Protein AF-A0A8J2BEX7-F1 (afdb_monomer_lite)

Radius of gyration: 26.73 Å; chains: 1; bounding box: 45×83×81 Å

Sequence (398 aa):
MLCVLGLDRLARSLVIAYFLFFFFCLVRHRRSAALGLEVGVARSSPLKGTLPTSSHLARPRKRPEPVHFAEDHSNLDLHFPRTLGKLPKQRYTATARAGNDEVLRLLRSDKVFVAARLSYKGAEAQVAQAMILGNTKSAGTQLLKDATINAGIYPMTQDGVAAYAKELSRSLAELTEDDLIAAFDYSTRPNGEIASLESKLSRAKVYPNRFLEPWYFPENPWSSALAGKTVLVIAAMVESFRCQMREDRRPTIWSHVNSSILPEFSIKYVPSVQSCCGLRPHASWTESLKVMQKAIDAVGHFDVALVAAGAYGFPLAAYCRRKHNRSAIVIGGGLQLLFGVKGNRWEKHPIIRPLFGSQWIYPLLSEVPKQANLVEGACYWGPKALSLEYCPATRGKK

Structure (mmCIF, N/CA/C/O backbone):
data_AF-A0A8J2BEX7-F1
#
_entry.id   AF-A0A8J2BEX7-F1
#
loop_
_atom_site.group_PDB
_atom_site.id
_atom_site.type_symbol
_atom_site.label_atom_id
_atom_site.label_alt_id
_atom_site.label_comp_id
_atom_site.label_asym_id
_atom_site.label_entity_id
_atom_site.label_seq_id
_atom_site.pdbx_PDB_ins_code
_atom_site.Cartn_x
_atom_site.Cartn_y
_atom_site.Cartn_z
_atom_site.occupancy
_atom_site.B_iso_or_equiv
_atom_site.auth_seq_id
_atom_site.auth_comp_id
_atom_site.auth_asym_id
_atom_site.auth_atom_id
_atom_site.pdbx_PDB_model_num
ATOM 1 N N . MET A 1 1 ? -17.697 -49.847 -28.350 1.00 44.69 1 MET A N 1
ATOM 2 C CA . MET A 1 1 ? -17.645 -50.678 -27.125 1.00 44.69 1 MET A CA 1
ATOM 3 C C . MET A 1 1 ? -16.214 -51.188 -27.001 1.00 44.69 1 MET A C 1
ATOM 5 O O . MET A 1 1 ? -15.713 -51.643 -28.014 1.00 44.69 1 MET A O 1
ATOM 9 N N . LEU A 1 2 ? -15.576 -51.038 -25.827 1.00 39.19 2 LEU A N 1
ATOM 10 C CA . LEU A 1 2 ? -14.130 -51.201 -25.520 1.00 39.19 2 LEU A CA 1
ATOM 11 C C . LEU A 1 2 ? -13.212 -50.004 -25.850 1.00 39.19 2 LEU A C 1
ATOM 13 O O . LEU A 1 2 ? -12.416 -50.089 -26.770 1.00 39.19 2 LEU A O 1
ATOM 17 N N . CYS A 1 3 ? -13.285 -48.914 -25.063 1.00 34.31 3 CYS A N 1
ATOM 18 C CA . CYS A 1 3 ? -12.094 -48.099 -24.718 1.00 34.31 3 CYS A CA 1
ATOM 19 C C . CYS A 1 3 ? -12.313 -47.069 -23.573 1.00 34.31 3 CYS A C 1
ATOM 21 O O . CYS A 1 3 ? -11.728 -45.992 -23.606 1.00 34.31 3 CYS A O 1
ATOM 23 N N . VAL A 1 4 ? -13.158 -47.340 -22.561 1.00 38.34 4 VAL A N 1
ATOM 24 C CA . VAL A 1 4 ? -13.424 -46.372 -21.455 1.00 38.34 4 VAL A CA 1
ATOM 25 C C . VAL A 1 4 ? -13.365 -47.012 -20.053 1.00 38.34 4 VAL A C 1
ATOM 27 O O . VAL A 1 4 ? -13.926 -46.498 -19.100 1.00 38.34 4 VAL A O 1
ATOM 30 N N . LEU A 1 5 ? -12.663 -48.138 -19.873 1.00 37.69 5 LEU A N 1
ATOM 31 C CA . LEU A 1 5 ? -12.596 -48.828 -18.564 1.00 37.69 5 LEU A CA 1
ATOM 32 C C . LEU A 1 5 ? -11.176 -48.981 -17.982 1.00 37.69 5 LEU A C 1
ATOM 34 O O . LEU A 1 5 ? -10.965 -49.783 -17.078 1.00 37.69 5 LEU A O 1
ATOM 38 N N . GLY A 1 6 ? -10.199 -48.199 -18.460 1.00 40.00 6 GLY A N 1
ATOM 39 C CA . GLY A 1 6 ? -8.791 -48.300 -18.033 1.00 40.00 6 GLY A CA 1
ATOM 40 C C . GLY A 1 6 ? -8.254 -47.184 -17.124 1.00 40.00 6 GLY A C 1
ATOM 41 O O . GLY A 1 6 ? -7.183 -47.346 -16.550 1.00 40.00 6 GLY A O 1
ATOM 42 N N . LEU A 1 7 ? -8.962 -46.060 -16.965 1.00 40.19 7 LEU A N 1
ATOM 43 C CA . LEU A 1 7 ? -8.407 -44.851 -16.323 1.00 40.19 7 LEU A CA 1
ATOM 44 C C . LEU A 1 7 ? -8.782 -44.665 -14.840 1.00 40.19 7 LEU A C 1
ATOM 46 O O . LEU A 1 7 ? -8.171 -43.848 -14.159 1.00 40.19 7 LEU A O 1
ATOM 50 N N . ASP A 1 8 ? -9.714 -45.455 -14.300 1.00 48.19 8 ASP A N 1
ATOM 51 C CA . ASP A 1 8 ? -10.240 -45.256 -12.935 1.00 48.19 8 ASP A CA 1
ATOM 52 C C . ASP A 1 8 ? -9.483 -46.069 -11.852 1.00 48.19 8 ASP A C 1
ATOM 54 O O . ASP A 1 8 ? -9.557 -45.778 -10.658 1.00 48.19 8 ASP A O 1
ATOM 58 N N . ARG A 1 9 ? -8.673 -47.073 -12.236 1.00 43.91 9 ARG A N 1
ATOM 59 C CA . ARG A 1 9 ? -7.859 -47.852 -11.271 1.00 43.91 9 ARG A CA 1
ATOM 60 C C . ARG A 1 9 ? -6.553 -47.156 -10.872 1.00 43.91 9 ARG A C 1
ATOM 62 O O . ARG A 1 9 ? -6.170 -47.228 -9.709 1.00 43.91 9 ARG A O 1
ATOM 69 N N . LEU A 1 10 ? -5.906 -46.429 -11.787 1.00 45.41 10 LEU A N 1
ATOM 70 C CA . LEU A 1 10 ? -4.647 -45.716 -11.512 1.00 45.41 10 LEU A CA 1
ATOM 71 C C . LEU A 1 10 ? -4.848 -44.487 -10.610 1.00 45.41 10 LEU A C 1
ATOM 73 O O . LEU A 1 10 ? -4.036 -44.242 -9.719 1.00 45.41 10 LEU A O 1
ATOM 77 N N . ALA A 1 11 ? -5.962 -43.764 -10.768 1.00 47.53 11 ALA A N 1
ATOM 78 C CA . ALA A 1 11 ? -6.285 -42.610 -9.926 1.00 47.53 11 ALA A CA 1
ATOM 79 C C . ALA A 1 11 ? -6.590 -43.011 -8.469 1.00 47.53 11 ALA A C 1
ATOM 81 O O . ALA A 1 11 ? -6.170 -42.328 -7.535 1.00 47.53 11 ALA A O 1
ATOM 82 N N . ARG A 1 12 ? -7.247 -44.160 -8.249 1.00 46.16 12 ARG A N 1
ATOM 83 C CA . ARG A 1 12 ? -7.569 -44.656 -6.897 1.00 46.16 12 ARG A CA 1
ATOM 84 C C . ARG A 1 12 ? -6.342 -45.191 -6.152 1.00 46.16 12 ARG A C 1
ATOM 86 O O . ARG A 1 12 ? -6.225 -44.965 -4.950 1.00 46.16 12 ARG A O 1
ATOM 93 N N . SER A 1 13 ? -5.387 -45.815 -6.847 1.00 46.72 13 SER A N 1
ATOM 94 C CA . SER A 1 13 ? -4.131 -46.277 -6.232 1.00 46.72 13 SER A CA 1
ATOM 95 C C . SER A 1 13 ? -3.204 -45.128 -5.806 1.00 46.72 13 SER A C 1
ATOM 97 O O . SER A 1 13 ? -2.542 -45.233 -4.775 1.00 46.72 13 SER A O 1
ATOM 99 N N . LEU A 1 14 ? -3.197 -44.007 -6.538 1.00 46.16 14 LEU A N 1
ATOM 100 C CA . LEU A 1 14 ? -2.395 -42.820 -6.202 1.00 46.16 14 LEU A CA 1
ATOM 101 C C . LEU A 1 14 ? -2.937 -42.050 -4.985 1.00 46.16 14 LEU A C 1
ATOM 103 O O . LEU A 1 14 ? -2.153 -41.567 -4.169 1.00 46.16 14 LEU A O 1
ATOM 107 N N . VAL A 1 15 ? -4.261 -41.991 -4.810 1.00 50.75 15 VAL A N 1
ATOM 108 C CA . VAL A 1 15 ? -4.886 -41.330 -3.648 1.00 50.75 15 VAL A CA 1
ATOM 109 C C . VAL A 1 15 ? -4.676 -42.137 -2.358 1.00 50.75 15 VAL A C 1
ATOM 111 O O . VAL A 1 15 ? -4.404 -41.557 -1.307 1.00 50.75 15 VAL A O 1
ATOM 114 N N . ILE A 1 16 ? -4.705 -43.473 -2.431 1.00 50.53 16 ILE A N 1
ATOM 115 C CA . ILE A 1 16 ? -4.451 -44.347 -1.270 1.00 50.53 16 ILE A CA 1
ATOM 116 C C . ILE A 1 16 ? -2.971 -44.292 -0.842 1.00 50.53 16 ILE A C 1
ATOM 118 O O . ILE A 1 16 ? -2.679 -44.255 0.355 1.00 50.53 16 ILE A O 1
ATOM 122 N N . ALA A 1 17 ? -2.033 -44.199 -1.793 1.00 44.62 17 ALA A N 1
ATOM 123 C CA . ALA A 1 17 ? -0.607 -44.044 -1.491 1.00 44.62 17 ALA A CA 1
ATOM 124 C C . ALA A 1 17 ? -0.288 -42.705 -0.792 1.00 44.62 17 ALA A C 1
ATOM 126 O O . ALA A 1 17 ? 0.539 -42.669 0.122 1.00 44.62 17 ALA A O 1
ATOM 127 N N . TYR A 1 18 ? -0.984 -41.621 -1.156 1.00 43.62 18 TYR A N 1
ATOM 128 C CA . TYR A 1 18 ? -0.804 -40.305 -0.529 1.00 43.62 18 TYR A CA 1
ATOM 129 C C . TYR A 1 18 ? -1.328 -40.263 0.918 1.00 43.62 18 TYR A C 1
ATOM 131 O O . TYR A 1 18 ? -0.694 -39.670 1.793 1.00 43.62 18 TYR A O 1
ATOM 139 N N . PHE A 1 19 ? -2.442 -40.948 1.201 1.00 44.19 19 PHE A N 1
ATOM 140 C CA . PHE A 1 19 ? -3.002 -41.034 2.556 1.00 44.19 19 PHE A CA 1
ATOM 141 C C . PHE A 1 19 ? -2.160 -41.906 3.502 1.00 44.19 19 PHE A C 1
ATOM 143 O O . PHE A 1 19 ? -1.981 -41.545 4.668 1.00 44.19 19 PHE A O 1
ATOM 150 N N . LEU A 1 20 ? -1.582 -43.010 3.014 1.00 42.09 20 LEU A N 1
ATOM 151 C CA . LEU A 1 20 ? -0.720 -43.876 3.829 1.00 42.09 20 LEU A CA 1
ATOM 152 C C . LEU A 1 20 ? 0.623 -43.214 4.181 1.00 42.09 20 LEU A C 1
ATOM 154 O O . LEU A 1 20 ? 1.117 -43.395 5.295 1.00 42.09 20 LEU A O 1
ATOM 158 N N . PHE A 1 21 ? 1.179 -42.386 3.289 1.00 40.12 21 PHE A N 1
ATOM 159 C CA . PHE A 1 21 ? 2.413 -41.639 3.560 1.00 40.12 21 PHE A CA 1
ATOM 160 C C . PHE A 1 21 ? 2.211 -40.555 4.636 1.00 40.12 21 PHE A C 1
ATOM 162 O O . PHE A 1 21 ? 3.043 -40.395 5.531 1.00 40.12 21 PHE A O 1
ATOM 169 N N . PHE A 1 22 ? 1.063 -39.866 4.622 1.00 38.78 22 PHE A N 1
ATOM 170 C CA . PHE A 1 22 ? 0.745 -38.834 5.616 1.00 38.78 22 PHE A CA 1
ATOM 171 C C . PHE A 1 22 ? 0.501 -39.420 7.018 1.00 38.78 22 PHE A C 1
ATOM 173 O O . PHE A 1 22 ? 0.928 -38.844 8.021 1.00 38.78 22 PHE A O 1
ATOM 180 N N . PHE A 1 23 ? -0.114 -40.606 7.100 1.00 39.19 23 PHE A N 1
ATOM 181 C CA . PHE A 1 23 ? -0.350 -41.286 8.376 1.00 39.19 23 PHE A CA 1
ATOM 182 C C . PHE A 1 23 ? 0.954 -41.812 9.005 1.00 39.19 23 PHE A C 1
ATOM 184 O O . PHE A 1 23 ? 1.148 -41.701 10.217 1.00 39.19 23 PHE A O 1
ATOM 191 N N . PHE A 1 24 ? 1.904 -42.296 8.193 1.00 38.12 24 PHE A N 1
ATOM 192 C CA . PHE A 1 24 ? 3.205 -42.767 8.687 1.00 38.12 24 PHE A CA 1
ATOM 193 C C . PHE A 1 24 ? 4.096 -41.626 9.214 1.00 38.12 24 PHE A C 1
ATOM 195 O O . PHE A 1 24 ? 4.795 -41.804 10.216 1.00 38.12 24 PHE A O 1
ATOM 202 N N . CYS A 1 25 ? 4.032 -40.433 8.611 1.00 37.16 25 CYS A N 1
ATOM 203 C CA . CYS A 1 25 ? 4.738 -39.248 9.111 1.00 37.16 25 CYS A CA 1
ATOM 204 C C . CYS A 1 25 ? 4.157 -38.719 10.435 1.00 37.16 25 CYS A C 1
ATOM 206 O O . CYS A 1 25 ? 4.922 -38.311 11.312 1.00 37.16 25 CYS A O 1
ATOM 208 N N . LEU A 1 26 ? 2.833 -38.787 10.635 1.00 35.38 26 LEU A N 1
ATOM 209 C CA . LEU A 1 26 ? 2.197 -38.335 11.881 1.00 35.38 26 LEU A CA 1
ATOM 210 C C . LEU A 1 26 ? 2.452 -39.284 13.068 1.00 35.38 26 LEU A C 1
ATOM 212 O O . LEU A 1 26 ? 2.616 -38.832 14.202 1.00 35.38 26 LEU A O 1
ATOM 216 N N . VAL A 1 27 ? 2.536 -40.596 12.818 1.00 41.38 27 VAL A N 1
ATOM 217 C CA . VAL A 1 27 ? 2.813 -41.605 13.859 1.00 41.38 27 VAL A CA 1
ATOM 218 C C . VAL A 1 27 ? 4.284 -41.580 14.298 1.00 41.38 27 VAL A C 1
ATOM 220 O O . VAL A 1 27 ? 4.582 -41.811 15.472 1.00 41.38 27 VAL A O 1
ATOM 223 N N . ARG A 1 28 ? 5.215 -41.220 13.402 1.00 34.62 28 ARG A N 1
ATOM 224 C CA . ARG A 1 28 ? 6.652 -41.140 13.721 1.00 34.62 28 ARG A CA 1
ATOM 225 C C . ARG A 1 28 ? 7.020 -39.902 14.552 1.00 34.62 28 ARG A C 1
ATOM 227 O O . ARG A 1 28 ? 7.957 -39.970 15.338 1.00 34.62 28 ARG A O 1
ATOM 234 N N . HIS A 1 29 ? 6.242 -38.819 14.471 1.00 36.25 29 HIS A N 1
ATOM 235 C CA . HIS A 1 29 ? 6.490 -37.591 15.243 1.00 36.25 29 HIS A CA 1
ATOM 236 C C . HIS A 1 29 ? 5.938 -37.621 16.682 1.00 36.25 29 HIS A C 1
ATOM 238 O O . HIS A 1 29 ? 6.342 -36.806 17.510 1.00 36.25 29 HIS A O 1
ATOM 244 N N . ARG A 1 30 ? 5.049 -38.573 17.012 1.00 32.31 30 ARG A N 1
ATOM 245 C CA . ARG A 1 30 ? 4.477 -38.742 18.365 1.00 32.31 30 ARG A CA 1
ATOM 246 C C . ARG A 1 30 ? 5.214 -39.748 19.260 1.00 32.31 30 ARG A C 1
ATOM 248 O O . ARG A 1 30 ? 4.845 -39.884 20.421 1.00 32.31 30 ARG A O 1
ATOM 255 N N . ARG A 1 31 ? 6.261 -40.427 18.772 1.00 30.45 31 ARG A N 1
ATOM 256 C CA . ARG A 1 31 ? 7.034 -41.422 19.552 1.00 30.45 31 ARG A CA 1
ATOM 257 C C . ARG A 1 31 ? 8.392 -40.942 20.089 1.00 30.45 31 ARG A C 1
ATOM 259 O O . ARG A 1 31 ? 9.056 -41.715 20.764 1.00 30.45 31 ARG A O 1
ATOM 266 N N . SER A 1 32 ? 8.781 -39.682 19.879 1.00 32.88 32 SER A N 1
ATOM 267 C CA . SER A 1 32 ? 10.067 -39.139 20.375 1.00 32.88 32 SER A CA 1
ATOM 268 C C . SER A 1 32 ? 9.950 -38.166 21.558 1.00 32.88 32 SER A C 1
ATOM 270 O O . SER A 1 32 ? 10.921 -37.496 21.881 1.00 32.88 32 SER A O 1
ATOM 272 N N . ALA A 1 33 ? 8.796 -38.098 22.231 1.00 33.19 33 ALA A N 1
ATOM 273 C CA . ALA A 1 33 ? 8.589 -37.249 23.417 1.00 33.19 33 ALA A CA 1
ATOM 274 C C . ALA A 1 33 ? 8.216 -38.038 24.688 1.00 33.19 33 ALA A C 1
ATOM 276 O O . ALA A 1 33 ? 7.667 -37.480 25.632 1.00 33.19 33 ALA A O 1
ATOM 277 N N . ALA A 1 34 ? 8.502 -39.340 24.718 1.00 34.44 34 ALA A N 1
ATOM 278 C CA . ALA A 1 34 ? 8.320 -40.175 25.898 1.00 34.44 34 ALA A CA 1
ATOM 279 C C . ALA A 1 34 ? 9.456 -41.194 25.962 1.00 34.44 34 ALA A C 1
ATOM 281 O O . ALA A 1 34 ? 9.333 -42.272 25.398 1.00 34.44 34 ALA A O 1
ATOM 282 N N . LEU A 1 35 ? 10.568 -40.813 26.590 1.00 28.92 35 LEU A N 1
ATOM 283 C CA . LEU A 1 35 ? 11.552 -41.703 27.213 1.00 28.92 35 LEU A CA 1
ATOM 284 C C . LEU A 1 35 ? 12.445 -40.819 28.092 1.00 28.92 35 LEU A C 1
ATOM 286 O O . LEU A 1 35 ? 13.250 -40.034 27.597 1.00 28.92 35 LEU A O 1
ATOM 290 N N . GLY A 1 36 ? 12.195 -40.883 29.398 1.00 25.67 36 GLY A N 1
ATOM 291 C CA . GLY A 1 36 ? 12.985 -40.207 30.413 1.00 25.67 36 GLY A CA 1
ATOM 292 C C . GLY A 1 36 ? 14.317 -40.908 30.664 1.00 25.67 36 GLY A C 1
ATOM 293 O O . GLY A 1 36 ? 14.466 -42.106 30.430 1.00 25.67 36 GLY A O 1
ATOM 294 N N . LEU A 1 37 ? 15.259 -40.137 31.193 1.00 24.92 37 LEU A N 1
ATOM 295 C CA . LEU A 1 37 ? 16.400 -40.633 31.948 1.00 24.92 37 LEU A CA 1
ATOM 296 C C . LEU A 1 37 ? 16.628 -39.663 33.113 1.00 24.92 37 LEU A C 1
ATOM 298 O O . LEU A 1 37 ? 17.126 -38.554 32.934 1.00 24.92 37 LEU A O 1
ATOM 302 N N . GLU A 1 38 ? 16.198 -40.088 34.301 1.00 26.89 38 GLU A N 1
ATOM 303 C CA . GLU A 1 38 ? 16.767 -39.654 35.576 1.00 26.89 38 GLU A CA 1
ATOM 304 C C . GLU A 1 38 ? 18.144 -40.305 35.735 1.00 26.89 38 GLU A C 1
ATOM 306 O O . GLU A 1 38 ? 18.254 -41.487 35.435 1.00 26.89 38 GLU A O 1
ATOM 311 N N . VAL A 1 39 ? 19.144 -39.570 36.240 1.00 26.48 39 VAL A N 1
ATOM 312 C CA . VAL A 1 39 ? 20.004 -39.927 37.394 1.00 26.48 39 VAL A CA 1
ATOM 313 C C . VAL A 1 39 ? 20.748 -38.650 37.820 1.00 26.48 39 VAL A C 1
ATOM 315 O O . VAL A 1 39 ? 21.343 -37.984 36.977 1.00 26.48 39 VAL A O 1
ATOM 318 N N . GLY A 1 40 ? 20.785 -38.341 39.125 1.00 24.25 40 GLY A N 1
ATOM 319 C CA . GLY A 1 40 ? 21.878 -37.535 39.691 1.00 24.25 40 GLY A CA 1
ATOM 320 C C . GLY A 1 40 ? 21.517 -36.559 40.809 1.00 24.25 40 GLY A C 1
ATOM 321 O O . GLY A 1 40 ? 21.647 -35.353 40.639 1.00 24.25 40 GLY A O 1
ATOM 322 N N . VAL A 1 41 ? 21.111 -37.072 41.971 1.00 23.69 41 VAL A N 1
ATOM 323 C CA . VAL A 1 41 ? 21.020 -36.310 43.227 1.00 23.69 41 VAL A CA 1
ATOM 324 C C . VAL A 1 41 ? 22.423 -35.943 43.726 1.00 23.69 41 VAL A C 1
ATOM 326 O O . VAL A 1 41 ? 23.248 -36.829 43.928 1.00 23.69 41 VAL A O 1
ATOM 329 N N . ALA A 1 42 ? 22.654 -34.667 44.044 1.00 24.50 42 ALA A N 1
ATOM 330 C CA . ALA A 1 42 ? 23.660 -34.252 45.022 1.00 24.50 42 ALA A CA 1
ATOM 331 C C . ALA A 1 42 ? 23.150 -33.039 45.821 1.00 24.50 42 ALA A C 1
ATOM 333 O O . ALA A 1 42 ? 22.833 -31.988 45.270 1.00 24.50 42 ALA A O 1
ATOM 334 N N . ARG A 1 43 ? 23.029 -33.232 47.138 1.00 24.02 43 ARG A N 1
ATOM 335 C CA . ARG A 1 43 ? 22.653 -32.231 48.146 1.00 24.02 43 ARG A CA 1
ATOM 336 C C . ARG A 1 43 ? 23.847 -31.332 48.485 1.00 24.02 43 ARG A C 1
ATOM 338 O O . ARG A 1 43 ? 24.928 -31.859 48.728 1.00 24.02 43 ARG A O 1
ATOM 345 N N . SER A 1 44 ? 23.607 -30.036 48.689 1.00 27.03 44 SER A N 1
ATOM 346 C CA . SER A 1 44 ? 24.260 -29.235 49.741 1.00 27.03 44 SER A CA 1
ATOM 347 C C . SER A 1 44 ? 23.470 -27.942 50.033 1.00 27.03 44 SER A C 1
ATOM 349 O O . SER A 1 44 ? 22.643 -27.499 49.243 1.00 27.03 44 SER A O 1
ATOM 351 N N . SER A 1 45 ? 23.655 -27.445 51.254 1.00 27.09 45 SER A N 1
ATOM 352 C CA . SER A 1 45 ? 22.738 -26.691 52.129 1.00 27.09 45 SER A CA 1
ATOM 353 C C . SER A 1 45 ? 22.641 -25.161 51.877 1.00 27.09 45 SER A C 1
ATOM 355 O O . SER A 1 45 ? 23.390 -24.629 51.061 1.00 27.09 45 SER A O 1
ATOM 357 N N . PRO A 1 46 ? 21.728 -24.427 52.564 1.00 27.12 46 PRO A N 1
ATOM 358 C CA . PRO A 1 46 ? 21.279 -23.091 52.173 1.00 27.12 46 PRO A CA 1
ATOM 359 C C . PRO A 1 46 ? 22.084 -21.963 52.834 1.00 27.12 46 PRO A C 1
ATOM 361 O O . PRO A 1 46 ? 22.452 -22.051 54.006 1.00 27.12 46 PRO A O 1
ATOM 364 N N . LEU A 1 47 ? 22.256 -20.848 52.120 1.00 26.38 47 LEU A N 1
ATOM 365 C CA . LEU A 1 47 ? 22.734 -19.589 52.694 1.00 26.38 47 LEU A CA 1
ATOM 366 C C . LEU A 1 47 ? 21.615 -18.544 52.704 1.00 26.38 47 LEU A C 1
ATOM 368 O O . LEU A 1 47 ? 21.044 -18.178 51.679 1.00 26.38 47 LEU A O 1
ATOM 372 N N . LYS A 1 48 ? 21.306 -18.108 53.928 1.00 25.62 48 LYS A N 1
ATOM 373 C CA . LYS A 1 48 ? 20.441 -16.988 54.302 1.00 25.62 48 LYS A CA 1
ATOM 374 C C . LYS A 1 48 ? 21.014 -15.671 53.763 1.00 25.62 48 LYS A C 1
ATOM 376 O O . LYS A 1 48 ? 22.218 -15.458 53.844 1.00 25.62 48 LYS A O 1
ATOM 381 N N . GLY A 1 49 ? 20.142 -14.764 53.324 1.00 26.50 49 GLY A N 1
ATOM 382 C CA . GLY A 1 49 ? 20.524 -13.409 52.915 1.00 26.50 49 GLY A CA 1
ATOM 383 C C . GLY A 1 49 ? 19.326 -12.474 52.751 1.00 26.50 49 GLY A C 1
ATOM 384 O O . GLY A 1 49 ? 18.883 -12.225 51.641 1.00 26.50 49 GLY A O 1
ATOM 385 N N . THR A 1 50 ? 18.778 -12.038 53.887 1.00 26.30 50 THR A N 1
ATOM 386 C CA . THR A 1 50 ? 18.175 -10.717 54.178 1.00 26.30 50 THR A CA 1
ATOM 387 C C . THR A 1 50 ? 17.584 -9.860 53.040 1.00 26.30 50 THR A C 1
ATOM 389 O O . THR A 1 50 ? 18.299 -9.288 52.222 1.00 26.30 50 THR A O 1
ATOM 392 N N . LEU A 1 51 ? 16.266 -9.643 53.130 1.00 25.27 51 LEU A N 1
ATOM 393 C CA . LEU A 1 51 ? 15.518 -8.510 52.565 1.00 25.27 51 LEU A CA 1
ATOM 394 C C . LEU A 1 51 ? 15.974 -7.169 53.171 1.00 25.27 51 LEU A C 1
ATOM 396 O O . LEU A 1 51 ? 16.166 -7.108 54.387 1.00 25.27 51 LEU A O 1
ATOM 400 N N . PRO A 1 52 ? 15.958 -6.071 52.397 1.00 27.98 52 PRO A N 1
ATOM 401 C CA . PRO A 1 52 ? 15.710 -4.748 52.940 1.00 27.98 52 PRO A CA 1
ATOM 402 C C . PRO A 1 52 ? 14.324 -4.243 52.526 1.00 27.98 52 PRO A C 1
ATOM 404 O O . PRO A 1 52 ? 13.978 -4.114 51.352 1.00 27.98 52 PRO A O 1
ATOM 407 N N . THR A 1 53 ? 13.542 -3.926 53.548 1.00 26.27 53 THR A N 1
ATOM 408 C CA . THR A 1 53 ? 12.363 -3.066 53.520 1.00 26.27 53 THR A CA 1
ATOM 409 C C . THR A 1 53 ? 12.726 -1.659 53.044 1.00 26.27 53 THR A C 1
ATOM 411 O O . THR A 1 53 ? 13.595 -1.023 53.639 1.00 26.27 53 THR A O 1
ATOM 414 N N . SER A 1 54 ? 12.001 -1.111 52.067 1.00 27.98 54 SER A N 1
ATOM 415 C CA . SER A 1 54 ? 11.767 0.334 52.038 1.00 27.98 54 SER A CA 1
ATOM 416 C C . SER A 1 54 ? 10.358 0.650 51.537 1.00 27.98 54 SER A C 1
ATOM 418 O O . SER A 1 54 ? 9.913 0.273 50.453 1.00 27.98 54 SER A O 1
ATOM 420 N N . SER A 1 55 ? 9.624 1.299 52.428 1.00 26.66 55 SER A N 1
ATOM 421 C CA . SER A 1 55 ? 8.342 1.937 52.215 1.00 26.66 55 SER A CA 1
ATOM 422 C C . SER A 1 55 ? 8.550 3.237 51.441 1.00 26.66 55 SER A C 1
ATOM 424 O O . SER A 1 55 ? 9.068 4.204 51.998 1.00 26.66 55 SER A O 1
ATOM 426 N N . HIS A 1 56 ? 8.084 3.303 50.195 1.00 28.39 56 HIS A N 1
ATOM 427 C CA . HIS A 1 56 ? 7.802 4.582 49.551 1.00 28.39 56 HIS A CA 1
ATOM 428 C C . HIS A 1 56 ? 6.365 4.611 49.038 1.00 28.39 56 HIS A C 1
ATOM 430 O O . HIS A 1 56 ? 5.961 3.869 48.147 1.00 28.39 56 HIS A O 1
ATOM 436 N N . LEU A 1 57 ? 5.606 5.489 49.690 1.00 27.16 57 LEU A N 1
ATOM 437 C CA . LEU A 1 57 ? 4.224 5.859 49.442 1.00 27.16 57 LEU A CA 1
ATOM 438 C C . LEU A 1 57 ? 3.949 6.104 47.953 1.00 27.16 57 LEU A C 1
ATOM 440 O O . LEU A 1 57 ? 4.619 6.898 47.290 1.00 27.16 57 LEU A O 1
ATOM 444 N N . ALA A 1 58 ? 2.903 5.444 47.461 1.00 26.45 58 ALA A N 1
ATOM 445 C CA . ALA A 1 58 ? 2.321 5.674 46.152 1.00 26.45 58 ALA A CA 1
ATOM 446 C C . ALA A 1 58 ? 1.804 7.119 46.043 1.00 26.45 58 ALA A C 1
ATOM 448 O O . ALA A 1 58 ? 0.893 7.522 46.764 1.00 26.45 58 ALA A O 1
ATOM 449 N N . ARG A 1 59 ? 2.359 7.899 45.108 1.00 26.66 59 ARG A N 1
ATOM 450 C CA . ARG A 1 59 ? 1.726 9.138 44.631 1.00 26.66 59 ARG A CA 1
ATOM 451 C C . ARG A 1 59 ? 0.682 8.788 43.561 1.00 26.66 59 ARG A C 1
ATOM 453 O O . ARG A 1 59 ? 0.981 7.968 42.687 1.00 26.66 59 ARG A O 1
ATOM 460 N N . PRO A 1 60 ? -0.514 9.399 43.574 1.00 26.94 60 PRO A N 1
ATOM 461 C CA . PRO A 1 60 ? -1.521 9.155 42.549 1.00 26.94 60 PRO A CA 1
ATOM 462 C C . PRO A 1 60 ? -1.009 9.643 41.187 1.00 26.94 60 PRO A C 1
ATOM 464 O O . PRO A 1 60 ? -0.518 10.766 41.055 1.00 26.94 60 PRO A O 1
ATOM 467 N N . ARG A 1 61 ? -1.108 8.787 40.162 1.00 29.44 61 ARG A N 1
ATOM 468 C CA . ARG A 1 61 ? -0.805 9.157 38.773 1.00 29.44 61 ARG A CA 1
ATOM 469 C C . ARG A 1 61 ? -1.806 10.227 38.332 1.00 29.44 61 ARG A C 1
ATOM 471 O O . ARG A 1 61 ? -3.001 9.950 38.253 1.00 29.44 61 ARG A O 1
ATOM 478 N N . LYS A 1 62 ? -1.317 11.440 38.048 1.00 28.23 62 LYS A N 1
ATOM 479 C CA . LYS A 1 62 ? -2.086 12.482 37.349 1.00 28.23 62 LYS A CA 1
ATOM 480 C C . LYS A 1 62 ? -2.641 11.896 36.042 1.00 28.23 62 LYS A C 1
ATOM 482 O O . LYS A 1 62 ? -1.918 11.182 35.344 1.00 28.23 62 LYS A O 1
ATOM 487 N N . ARG A 1 63 ? -3.911 12.183 35.725 1.00 26.02 63 ARG A N 1
ATOM 488 C CA . ARG A 1 63 ? -4.476 11.908 34.391 1.00 26.02 63 ARG A CA 1
ATOM 489 C C . ARG A 1 63 ? -3.582 12.583 33.343 1.00 26.02 63 ARG A C 1
ATOM 491 O O . ARG A 1 63 ? -3.169 13.715 33.592 1.00 26.02 63 ARG A O 1
ATOM 498 N N . PRO A 1 64 ? -3.264 11.924 32.218 1.00 27.44 64 PRO A N 1
ATOM 499 C CA . PRO A 1 64 ? -2.595 12.605 31.120 1.00 27.44 64 PRO A CA 1
ATOM 500 C C . PRO A 1 64 ? -3.515 13.721 30.615 1.00 27.44 64 PRO A C 1
ATOM 502 O O . PRO A 1 64 ? -4.699 13.486 30.372 1.00 27.44 64 PRO A O 1
ATOM 505 N N . GLU A 1 65 ? -2.982 14.936 30.528 1.00 25.20 65 GLU A N 1
ATOM 506 C CA . GLU A 1 65 ? -3.693 16.055 29.917 1.00 25.20 65 GLU A CA 1
ATOM 507 C C . GLU A 1 65 ? -3.863 15.825 28.407 1.00 25.20 65 GLU A C 1
ATOM 509 O O . GLU A 1 65 ? -3.046 15.116 27.806 1.00 25.20 65 GLU A O 1
ATOM 514 N N . PRO A 1 66 ? -4.913 16.391 27.783 1.00 26.56 66 PRO A N 1
ATOM 515 C CA . PRO A 1 66 ? -5.082 16.345 26.339 1.00 26.56 66 PRO A CA 1
ATOM 516 C C . PRO A 1 66 ? -3.834 16.903 25.655 1.00 26.56 66 PRO A C 1
ATOM 518 O O . PRO A 1 66 ? -3.384 18.008 25.960 1.00 26.56 66 PRO A O 1
ATOM 521 N N . VAL A 1 67 ? -3.268 16.143 24.719 1.00 30.41 67 VAL A N 1
ATOM 522 C CA . VAL A 1 67 ? -2.232 16.660 23.826 1.00 30.41 67 VAL A CA 1
ATOM 523 C C . VAL A 1 67 ? -2.915 17.666 22.906 1.00 30.41 67 VAL A C 1
ATOM 525 O O . VAL A 1 67 ? -3.537 17.293 21.915 1.00 30.41 67 VAL A O 1
ATOM 528 N N . HIS A 1 68 ? -2.841 18.945 23.262 1.00 25.59 68 HIS A N 1
ATOM 529 C CA . HIS A 1 68 ? -3.199 20.023 22.356 1.00 25.59 68 HIS A CA 1
ATOM 530 C C . HIS A 1 68 ? -2.164 20.051 21.230 1.00 25.59 68 HIS A C 1
ATOM 532 O O . HIS A 1 68 ? -1.013 20.444 21.431 1.00 25.59 68 HIS A O 1
ATOM 538 N N . PHE A 1 69 ? -2.565 19.598 20.042 1.00 32.38 69 PHE A N 1
ATOM 539 C CA . PHE A 1 69 ? -1.837 19.899 18.820 1.00 32.38 69 PHE A CA 1
ATOM 540 C C . PHE A 1 69 ? -1.924 21.411 18.626 1.00 32.38 69 PHE A C 1
ATOM 542 O O . PHE A 1 69 ? -2.992 21.935 18.321 1.00 32.38 69 PHE A O 1
ATOM 549 N N . ALA A 1 70 ? -0.821 22.122 18.863 1.00 25.41 70 ALA A N 1
ATOM 550 C CA . ALA A 1 70 ? -0.712 23.496 18.409 1.00 25.41 70 ALA A CA 1
ATOM 551 C C . ALA A 1 70 ? -0.983 23.492 16.899 1.00 25.41 70 ALA A C 1
ATOM 553 O O . ALA A 1 70 ? -0.302 22.786 16.149 1.00 25.41 70 ALA A O 1
ATOM 554 N N . GLU A 1 71 ? -2.015 24.222 16.481 1.00 30.41 71 GLU A N 1
ATOM 555 C CA . GLU A 1 71 ? -2.340 24.492 15.084 1.00 30.41 71 GLU A CA 1
ATOM 556 C C . GLU A 1 71 ? -1.213 25.320 14.465 1.00 30.41 71 GLU A C 1
ATOM 558 O O . GLU A 1 71 ? -1.321 26.526 14.271 1.00 30.41 71 GLU A O 1
ATOM 563 N N . ASP A 1 72 ? -0.095 24.672 14.157 1.00 29.89 72 ASP A N 1
ATOM 564 C CA . ASP A 1 72 ? 0.896 25.226 13.257 1.00 29.89 72 ASP A CA 1
ATOM 565 C C . ASP A 1 72 ? 0.750 24.551 11.895 1.00 29.89 72 ASP A C 1
ATOM 567 O O . ASP A 1 72 ? 1.490 23.649 11.496 1.00 29.89 72 ASP A O 1
ATOM 571 N N . HIS A 1 73 ? -0.272 24.997 11.168 1.00 35.62 73 HIS A N 1
ATOM 572 C CA . HIS A 1 73 ? -0.496 24.634 9.773 1.00 35.62 73 HIS A CA 1
ATOM 573 C C . HIS A 1 73 ? 0.586 25.185 8.822 1.00 35.62 73 HIS A C 1
ATOM 575 O O . HIS A 1 73 ? 0.497 24.934 7.619 1.00 35.62 73 HIS A O 1
ATOM 581 N N . SER A 1 74 ? 1.605 25.899 9.322 1.00 29.48 74 SER A N 1
ATOM 582 C CA . SER A 1 74 ? 2.633 26.545 8.495 1.00 29.48 74 SER A CA 1
ATOM 583 C C . SER A 1 74 ? 3.930 25.739 8.330 1.00 29.48 74 SER A C 1
ATOM 585 O O . SER A 1 74 ? 4.702 26.017 7.418 1.00 29.48 74 SER A O 1
ATOM 587 N N . ASN A 1 75 ? 4.134 24.658 9.093 1.00 27.56 75 ASN A N 1
ATOM 588 C CA . ASN A 1 75 ? 5.333 23.806 8.993 1.00 27.56 75 ASN A CA 1
ATOM 589 C C . ASN A 1 75 ? 5.206 22.599 8.027 1.00 27.56 75 ASN A C 1
ATOM 591 O O . ASN A 1 75 ? 6.007 21.662 8.061 1.00 27.56 75 ASN A O 1
ATOM 595 N N . LEU A 1 76 ? 4.221 22.626 7.120 1.00 36.72 76 LEU A N 1
ATOM 596 C CA . LEU A 1 76 ? 4.180 21.764 5.924 1.00 36.72 76 LEU A CA 1
ATOM 597 C C . LEU A 1 76 ? 5.071 22.283 4.777 1.00 36.72 76 LEU A C 1
ATOM 599 O O . LEU A 1 76 ? 5.244 21.570 3.788 1.00 36.72 76 LEU A O 1
ATOM 603 N N . ASP A 1 77 ? 5.675 23.465 4.936 1.00 32.56 77 ASP A N 1
ATOM 604 C CA . ASP A 1 77 ? 6.662 24.038 4.023 1.00 32.56 77 ASP A CA 1
ATOM 605 C C . ASP A 1 77 ? 8.065 23.988 4.652 1.00 32.56 77 ASP A C 1
ATOM 607 O O . ASP A 1 77 ? 8.411 24.753 5.549 1.00 32.56 77 ASP A O 1
ATOM 611 N N . LEU A 1 78 ? 8.908 23.077 4.160 1.00 30.25 78 LEU A N 1
ATOM 612 C CA . LEU A 1 78 ? 10.342 23.081 4.453 1.00 30.25 78 LEU A CA 1
ATOM 613 C C . LEU A 1 78 ? 10.964 24.376 3.902 1.00 30.25 78 LEU A C 1
ATOM 615 O O . LEU A 1 78 ? 10.842 24.674 2.714 1.00 30.25 78 LEU A O 1
ATOM 619 N N . HIS A 1 79 ? 11.654 25.142 4.749 1.00 24.94 79 HIS A N 1
ATOM 620 C CA . HIS A 1 79 ? 12.425 26.314 4.328 1.00 24.94 79 HIS A CA 1
ATOM 621 C C . HIS A 1 79 ? 13.516 25.916 3.317 1.00 24.94 79 HIS A C 1
ATOM 623 O O . HIS A 1 79 ? 14.479 25.233 3.661 1.00 24.94 79 HIS A O 1
ATOM 629 N N . PHE A 1 80 ? 13.380 26.380 2.072 1.00 34.19 80 PHE A N 1
ATOM 630 C CA . PHE A 1 80 ? 14.419 26.301 1.046 1.00 34.19 80 PHE A CA 1
ATOM 631 C C . PHE A 1 80 ? 15.235 27.604 1.017 1.00 34.19 80 PHE A C 1
ATOM 633 O O . PHE A 1 80 ? 14.646 28.688 1.087 1.00 34.19 80 PHE A O 1
ATOM 640 N N . PRO A 1 81 ? 16.573 27.543 0.879 1.00 26.92 81 PRO A N 1
ATOM 641 C CA . PRO A 1 81 ? 17.389 28.739 0.719 1.00 26.92 81 PRO A CA 1
ATOM 642 C C . PRO A 1 81 ? 16.974 29.506 -0.545 1.00 26.92 81 PRO A C 1
ATOM 644 O O . PRO A 1 81 ? 16.915 28.965 -1.651 1.00 26.92 81 PRO A O 1
ATOM 647 N N . ARG A 1 82 ? 16.658 30.792 -0.363 1.00 35.66 82 ARG A N 1
ATOM 648 C CA . ARG A 1 82 ? 16.341 31.732 -1.440 1.00 35.66 82 ARG A CA 1
ATOM 649 C C . ARG A 1 82 ? 17.616 32.069 -2.204 1.00 35.66 82 ARG A C 1
ATOM 651 O O . ARG A 1 82 ? 18.356 32.920 -1.733 1.00 35.66 82 ARG A O 1
ATOM 658 N N . THR A 1 83 ? 17.794 31.458 -3.372 1.00 37.34 83 THR A N 1
ATOM 659 C CA . THR A 1 83 ? 18.293 32.085 -4.615 1.00 37.34 83 THR A CA 1
ATOM 660 C C . THR A 1 83 ? 18.541 31.007 -5.665 1.00 37.34 83 THR A C 1
ATOM 662 O O . THR A 1 83 ? 19.558 30.333 -5.634 1.00 37.34 83 THR A O 1
ATOM 665 N N . LEU A 1 84 ? 17.623 30.856 -6.621 1.00 31.33 84 LEU A N 1
ATOM 666 C CA . LEU A 1 84 ? 17.904 30.390 -7.985 1.00 31.33 84 LEU A CA 1
ATOM 667 C C . LEU A 1 84 ? 16.659 30.640 -8.848 1.00 31.33 84 LEU A C 1
ATOM 669 O O . LEU A 1 84 ? 15.532 30.610 -8.356 1.00 31.33 84 LEU A O 1
ATOM 673 N N . GLY A 1 85 ? 16.899 31.018 -10.103 1.00 32.94 85 GLY A N 1
ATOM 674 C CA . GLY A 1 85 ? 15.961 31.697 -10.998 1.00 32.94 85 GLY A CA 1
ATOM 675 C C . GLY A 1 85 ? 14.599 31.025 -11.203 1.00 32.94 85 GLY A C 1
ATOM 676 O O . GLY A 1 85 ? 14.406 29.834 -10.986 1.00 32.94 85 GLY A O 1
ATOM 677 N N . LYS A 1 86 ? 13.637 31.848 -11.640 1.00 36.97 86 LYS A N 1
ATOM 678 C CA . LYS A 1 86 ? 12.230 31.504 -11.889 1.00 36.97 86 LYS A CA 1
ATOM 679 C C . LYS A 1 86 ? 12.094 30.278 -12.814 1.00 36.97 86 LYS A C 1
ATOM 681 O O . LYS A 1 86 ? 12.156 30.413 -14.031 1.00 36.97 86 LYS A O 1
ATOM 686 N N . LEU A 1 87 ? 11.854 29.105 -12.228 1.00 33.62 87 LEU A N 1
ATOM 687 C CA . LEU A 1 87 ? 11.396 27.891 -12.914 1.00 33.62 87 LEU A CA 1
ATOM 688 C C . LEU A 1 87 ? 9.851 27.873 -12.984 1.00 33.62 87 LEU A C 1
ATOM 690 O O . LEU A 1 87 ? 9.193 28.402 -12.081 1.00 33.62 87 LEU A O 1
ATOM 694 N N . PRO A 1 88 ? 9.237 27.298 -14.036 1.00 39.47 88 PRO A N 1
ATOM 695 C CA . PRO A 1 88 ? 7.783 27.284 -14.200 1.00 39.47 88 PRO A CA 1
ATOM 696 C C . PRO A 1 88 ? 7.108 26.462 -13.087 1.00 39.47 88 PRO A C 1
ATOM 698 O O . PRO A 1 88 ? 7.417 25.290 -12.886 1.00 39.47 88 PRO A O 1
ATOM 701 N N . LYS A 1 89 ? 6.176 27.088 -12.353 1.00 42.50 89 LYS A N 1
ATOM 702 C CA . LYS A 1 89 ? 5.448 26.504 -11.211 1.00 42.50 89 LYS A CA 1
ATOM 703 C C . LYS A 1 89 ? 4.593 25.300 -11.645 1.00 42.50 89 LYS A C 1
ATOM 705 O O . LYS A 1 89 ? 3.629 25.469 -12.388 1.00 42.50 89 LYS A O 1
ATOM 710 N N . GLN A 1 90 ? 4.902 24.102 -11.149 1.00 55.50 90 GLN A N 1
ATOM 711 C CA . GLN A 1 90 ? 4.062 22.903 -11.293 1.00 55.50 90 GLN A CA 1
ATOM 712 C C . GLN A 1 90 ? 2.801 22.993 -10.418 1.00 55.50 90 GLN A C 1
ATOM 714 O O . GLN A 1 90 ? 2.876 23.385 -9.255 1.00 55.50 90 GLN A O 1
ATOM 719 N N . ARG A 1 91 ? 1.635 22.625 -10.970 1.00 65.44 91 ARG A N 1
ATOM 720 C CA . ARG A 1 91 ? 0.337 22.655 -10.276 1.00 65.44 91 ARG A CA 1
ATOM 721 C C . ARG A 1 91 ? -0.074 21.238 -9.882 1.00 65.44 91 ARG A C 1
ATOM 723 O O . ARG A 1 91 ? -0.613 20.504 -10.702 1.00 65.44 91 ARG A O 1
ATOM 730 N N . TYR A 1 92 ? 0.142 20.871 -8.619 1.00 73.19 92 TYR A N 1
ATOM 731 C CA . TYR A 1 92 ? -0.736 19.885 -7.988 1.00 73.19 92 TYR A CA 1
ATOM 732 C C . TYR A 1 92 ? -2.195 20.293 -8.228 1.00 73.19 92 TYR A C 1
ATOM 734 O O . TYR A 1 92 ? -2.495 21.489 -8.277 1.00 73.19 92 TYR A O 1
ATOM 742 N N . THR A 1 93 ? -3.098 19.319 -8.340 1.00 78.50 93 THR A N 1
ATOM 743 C CA . THR A 1 93 ? -4.539 19.578 -8.409 1.00 78.50 93 THR A CA 1
ATOM 744 C C . THR A 1 93 ? -4.975 20.425 -7.213 1.00 78.50 93 THR A C 1
ATOM 746 O O . THR A 1 93 ? -5.658 21.427 -7.397 1.00 78.50 93 THR A O 1
ATOM 749 N N . ALA A 1 94 ? -4.535 20.057 -6.003 1.00 87.38 94 ALA A N 1
ATOM 750 C CA . ALA A 1 94 ? -4.675 20.851 -4.783 1.00 87.38 94 ALA A CA 1
ATOM 751 C C . ALA A 1 94 ? -3.709 20.345 -3.683 1.00 87.38 94 ALA A C 1
ATOM 753 O O . ALA A 1 94 ? -2.718 19.673 -3.968 1.00 87.38 94 ALA A O 1
ATOM 754 N N . THR A 1 95 ? -3.980 20.676 -2.418 1.00 92.19 95 THR A N 1
ATOM 755 C CA . THR A 1 95 ? -3.159 20.300 -1.253 1.00 92.19 95 THR A CA 1
ATOM 756 C C . THR A 1 95 ? -3.274 18.811 -0.894 1.00 92.19 95 THR A C 1
ATOM 758 O O . THR A 1 95 ? -4.195 18.118 -1.323 1.00 92.19 95 THR A O 1
ATOM 761 N N . ALA A 1 96 ? -2.371 18.304 -0.044 1.00 93.12 96 ALA A N 1
ATOM 762 C CA . ALA A 1 96 ? -2.461 16.930 0.467 1.00 93.12 96 ALA A CA 1
ATOM 763 C C . ALA A 1 96 ? -3.768 16.675 1.246 1.00 93.12 96 ALA A C 1
ATOM 765 O O . ALA A 1 96 ? -4.334 15.591 1.151 1.00 93.12 96 ALA A O 1
ATOM 766 N N . ARG A 1 97 ? -4.270 17.688 1.970 1.00 96.12 97 ARG A N 1
ATOM 767 C CA . ARG A 1 97 ? -5.563 17.627 2.668 1.00 96.12 97 ARG A CA 1
ATOM 768 C C . ARG A 1 97 ? -6.717 17.441 1.687 1.00 96.12 97 ARG A C 1
ATOM 770 O O . ARG A 1 97 ? -7.498 16.517 1.857 1.00 96.12 97 ARG A O 1
ATOM 777 N N . ALA A 1 98 ? -6.751 18.232 0.615 1.00 96.44 98 ALA A N 1
ATOM 778 C CA . ALA A 1 98 ? -7.760 18.075 -0.430 1.00 96.44 98 ALA A CA 1
ATOM 779 C C . ALA A 1 98 ? -7.702 16.685 -1.093 1.00 96.44 98 ALA A C 1
ATOM 781 O O . ALA A 1 98 ? -8.740 16.116 -1.413 1.00 96.44 98 ALA A O 1
ATOM 782 N N . GLY A 1 99 ? -6.505 16.110 -1.255 1.00 97.12 99 GLY A N 1
ATOM 783 C CA . GLY A 1 99 ? -6.355 14.728 -1.719 1.00 97.12 99 GLY A CA 1
ATOM 784 C C . GLY A 1 99 ? -6.939 13.701 -0.740 1.00 97.12 99 GLY A C 1
ATOM 785 O O . GLY A 1 99 ? -7.609 12.768 -1.168 1.00 97.12 99 GLY A O 1
ATOM 786 N N . ASN A 1 100 ? -6.728 13.878 0.570 1.00 98.19 100 ASN A N 1
ATOM 787 C CA . ASN A 1 100 ? -7.310 13.016 1.605 1.00 98.19 100 ASN A CA 1
ATOM 788 C C . ASN A 1 100 ? -8.841 13.098 1.571 1.00 98.19 100 ASN A C 1
ATOM 790 O O . ASN A 1 100 ? -9.517 12.070 1.560 1.00 98.19 100 ASN A O 1
ATOM 794 N N . ASP A 1 101 ? -9.377 14.314 1.495 1.00 98.44 101 ASP A N 1
ATOM 795 C CA . ASP A 1 101 ? -10.819 14.546 1.468 1.00 98.44 101 ASP A CA 1
ATOM 796 C C . ASP A 1 101 ? -11.459 13.966 0.194 1.00 98.44 101 ASP A C 1
ATOM 798 O O . ASP A 1 101 ? -12.563 13.426 0.245 1.00 98.44 101 ASP A O 1
ATOM 802 N N . GLU A 1 102 ? -10.748 13.981 -0.937 1.00 98.38 102 GLU A N 1
ATOM 803 C CA . GLU A 1 102 ? -11.215 13.360 -2.179 1.00 98.38 102 GLU A CA 1
ATOM 804 C C . GLU A 1 102 ? -11.236 11.823 -2.096 1.00 98.38 102 GLU A C 1
ATOM 806 O O . GLU A 1 102 ? -12.215 11.209 -2.526 1.00 98.38 102 GLU A O 1
ATOM 811 N N . VAL A 1 103 ? -10.225 11.184 -1.485 1.00 98.62 103 VAL A N 1
ATOM 812 C CA . VAL A 1 103 ? -10.268 9.729 -1.211 1.00 98.62 103 VAL A CA 1
ATOM 813 C C . VAL A 1 103 ? -11.453 9.396 -0.305 1.00 98.62 103 VAL A C 1
ATOM 815 O O . VAL A 1 103 ? -12.193 8.449 -0.578 1.00 98.62 103 VAL A O 1
ATOM 818 N N . LEU A 1 104 ? -11.668 10.188 0.751 1.00 98.62 104 LEU A N 1
ATOM 819 C CA . LEU A 1 104 ? -12.797 10.015 1.664 1.00 98.62 104 LEU A CA 1
ATOM 820 C C . LEU A 1 104 ? -14.138 10.109 0.923 1.00 98.62 104 LEU A C 1
ATOM 822 O O . LEU A 1 104 ? -15.013 9.260 1.112 1.00 98.62 104 LEU A O 1
ATOM 826 N N . ARG A 1 105 ? -14.294 11.129 0.070 1.00 98.50 105 ARG A N 1
ATOM 827 C CA . ARG A 1 105 ? -15.497 11.346 -0.742 1.00 98.50 105 ARG A CA 1
ATOM 828 C C . ARG A 1 105 ? -15.750 10.168 -1.681 1.00 98.50 105 ARG A C 1
ATOM 830 O O . ARG A 1 105 ? -16.878 9.689 -1.757 1.00 98.50 105 ARG A O 1
ATOM 837 N N . LEU A 1 106 ? -14.716 9.686 -2.369 1.00 98.56 106 LEU A N 1
ATOM 838 C CA . LEU A 1 106 ? -14.836 8.574 -3.310 1.00 98.56 106 LEU A CA 1
ATOM 839 C C . LEU A 1 106 ? -15.180 7.251 -2.618 1.00 98.56 106 LEU A C 1
ATOM 841 O O . LEU A 1 106 ? -16.038 6.528 -3.115 1.00 98.56 106 LEU A O 1
ATOM 845 N N . LEU A 1 107 ? -14.608 6.966 -1.443 1.00 98.56 107 LEU A N 1
ATOM 846 C CA . LEU A 1 107 ? -14.949 5.775 -0.644 1.00 98.56 107 LEU A CA 1
ATOM 847 C C . LEU A 1 107 ? -16.407 5.746 -0.160 1.00 98.56 107 LEU A C 1
ATOM 849 O O . LEU A 1 107 ? -16.934 4.670 0.144 1.00 98.56 107 LEU A O 1
ATOM 853 N N . ARG A 1 108 ? -17.041 6.918 -0.059 1.00 97.94 108 ARG A N 1
ATOM 854 C CA . ARG A 1 108 ? -18.461 7.089 0.290 1.00 97.94 108 ARG A CA 1
ATOM 855 C C . ARG A 1 108 ? -19.384 7.137 -0.931 1.00 97.94 108 ARG A C 1
ATOM 857 O O . ARG A 1 108 ? -20.592 7.227 -0.757 1.00 97.94 108 ARG A O 1
ATOM 864 N N . SER A 1 109 ? -18.827 7.101 -2.137 1.00 97.06 109 SER A N 1
ATOM 865 C CA . SER A 1 109 ? -19.579 7.091 -3.391 1.00 97.06 109 SER A CA 1
ATOM 866 C C . SER A 1 109 ? -19.598 5.698 -4.020 1.00 97.06 109 SER A C 1
ATOM 868 O O . SER A 1 109 ? -18.811 4.834 -3.640 1.00 97.06 109 SER A O 1
ATOM 870 N N . ASP A 1 110 ? -20.424 5.518 -5.049 1.00 93.69 110 ASP A N 1
ATOM 871 C CA . ASP A 1 110 ? -20.458 4.289 -5.856 1.00 93.69 110 ASP A CA 1
ATOM 872 C C . ASP A 1 110 ? -19.389 4.255 -6.964 1.00 93.69 110 ASP A C 1
ATOM 874 O O . ASP A 1 110 ? -19.335 3.324 -7.771 1.00 93.69 110 ASP A O 1
ATOM 878 N N . LYS A 1 111 ? -18.526 5.278 -7.037 1.00 96.94 111 LYS A N 1
ATOM 879 C CA . LYS A 1 111 ? -17.470 5.359 -8.048 1.00 96.94 111 LYS A CA 1
ATOM 880 C C . LYS A 1 111 ? -16.330 4.397 -7.730 1.00 96.94 111 LYS A C 1
ATOM 882 O O . LYS A 1 111 ? -15.834 4.328 -6.605 1.00 96.94 111 LYS A O 1
ATOM 887 N N . VAL A 1 112 ? -15.854 3.721 -8.770 1.00 98.12 112 VAL A N 1
ATOM 888 C CA . VAL A 1 112 ? -14.660 2.880 -8.705 1.00 98.12 112 VAL A CA 1
ATOM 889 C C . VAL A 1 112 ? -13.441 3.705 -9.092 1.00 98.12 112 VAL A C 1
ATOM 891 O O . VAL A 1 112 ? -13.410 4.284 -10.174 1.00 98.12 112 VAL A O 1
ATOM 894 N N . PHE A 1 113 ? -12.429 3.730 -8.228 1.00 98.50 113 PHE A N 1
ATOM 895 C CA . PHE A 1 113 ? -11.231 4.547 -8.421 1.00 98.50 113 PHE A CA 1
ATOM 896 C C . PHE A 1 113 ? -9.949 3.814 -8.021 1.00 98.50 113 PHE A C 1
ATOM 898 O O . PHE A 1 113 ? -9.945 2.882 -7.210 1.00 98.50 113 PHE A O 1
ATOM 905 N N . VAL A 1 114 ? -8.835 4.281 -8.567 1.00 98.25 114 VAL A N 1
ATOM 906 C CA . VAL A 1 114 ? -7.478 3.938 -8.165 1.00 98.25 114 VAL A CA 1
ATOM 907 C C . VAL A 1 114 ? -6.833 5.179 -7.561 1.00 98.25 114 VAL A C 1
ATOM 909 O O . VAL A 1 114 ? -6.694 6.209 -8.214 1.00 98.25 114 VAL A O 1
ATOM 912 N N . ALA A 1 115 ? -6.405 5.073 -6.306 1.00 97.75 115 ALA A N 1
ATOM 913 C CA . ALA A 1 115 ? -5.581 6.084 -5.657 1.00 97.75 115 ALA A CA 1
ATOM 914 C C . ALA A 1 115 ? -4.193 5.496 -5.408 1.00 97.75 115 ALA A C 1
ATOM 916 O O . ALA A 1 115 ? -4.045 4.592 -4.590 1.00 97.75 115 ALA A O 1
ATOM 917 N N . ALA A 1 116 ? -3.167 5.946 -6.123 1.00 94.19 116 ALA A N 1
ATOM 918 C CA . ALA A 1 116 ? -1.888 5.250 -6.133 1.00 94.19 116 ALA A CA 1
ATOM 919 C C . ALA A 1 116 ? -0.683 6.173 -6.016 1.00 94.19 116 ALA A C 1
ATOM 921 O O . ALA A 1 116 ? -0.609 7.244 -6.619 1.00 94.19 116 ALA A O 1
ATOM 922 N N . ARG A 1 117 ? 0.308 5.717 -5.248 1.00 88.69 117 ARG A N 1
ATOM 923 C CA . ARG A 1 117 ? 1.615 6.360 -5.199 1.00 88.69 117 ARG A CA 1
ATOM 924 C C . ARG A 1 117 ? 2.403 6.049 -6.464 1.00 88.69 117 ARG A C 1
ATOM 926 O O . ARG A 1 117 ? 2.608 4.882 -6.793 1.00 88.69 117 ARG A O 1
ATOM 933 N N . LEU A 1 118 ? 2.907 7.093 -7.112 1.00 81.81 118 LEU A N 1
ATOM 934 C CA . LEU A 1 118 ? 3.829 6.988 -8.235 1.00 81.81 118 LEU A CA 1
ATOM 935 C C . LEU A 1 118 ? 5.012 7.927 -7.986 1.00 81.81 118 LEU A C 1
ATOM 937 O O . LEU A 1 118 ? 4.890 9.148 -8.052 1.00 81.81 118 LEU A O 1
ATOM 941 N N . SER A 1 119 ? 6.171 7.353 -7.662 1.00 73.12 119 SER A N 1
ATOM 942 C CA . SER A 1 119 ? 7.402 8.127 -7.501 1.00 73.12 119 SER A CA 1
ATOM 943 C C . SER A 1 119 ? 8.128 8.207 -8.837 1.00 73.12 119 SER A C 1
ATOM 945 O O . SER A 1 119 ? 8.709 7.214 -9.265 1.00 73.12 119 SER A O 1
ATOM 947 N N . TYR A 1 120 ? 8.147 9.378 -9.477 1.00 67.50 120 TYR A N 1
ATOM 948 C CA . TYR A 1 120 ? 8.864 9.580 -10.747 1.00 67.50 120 TYR A CA 1
ATOM 949 C C . TYR A 1 120 ? 10.371 9.332 -10.635 1.00 67.50 120 TYR A C 1
ATOM 951 O O . TYR A 1 120 ? 11.011 8.941 -11.602 1.00 67.50 120 TYR A O 1
ATOM 959 N N . LYS A 1 121 ? 10.930 9.517 -9.434 1.00 67.19 121 LYS A N 1
ATOM 960 C CA . LYS A 1 121 ? 12.330 9.210 -9.119 1.00 67.19 121 LYS A CA 1
ATOM 961 C C . LYS A 1 121 ? 12.526 7.804 -8.554 1.00 67.19 121 LYS A C 1
ATOM 963 O O . LYS A 1 121 ? 13.656 7.428 -8.268 1.00 67.19 121 LYS A O 1
ATOM 968 N N . GLY A 1 122 ? 11.462 7.027 -8.374 1.00 77.38 122 GLY A N 1
ATOM 969 C CA . GLY A 1 122 ? 11.570 5.625 -7.981 1.00 77.38 122 GLY A CA 1
ATOM 970 C C . GLY A 1 122 ? 12.182 4.791 -9.103 1.00 77.38 122 GLY A C 1
ATOM 971 O O . GLY A 1 122 ? 11.980 5.091 -10.283 1.00 77.38 122 GLY A O 1
ATOM 972 N N . ALA A 1 123 ? 12.904 3.731 -8.738 1.00 81.75 123 ALA A N 1
ATOM 973 C CA . ALA A 1 123 ? 13.490 2.806 -9.706 1.00 81.75 123 ALA A CA 1
ATOM 974 C C . ALA A 1 123 ? 12.413 2.214 -10.635 1.00 81.75 123 ALA A C 1
ATOM 976 O O . ALA A 1 123 ? 12.654 2.030 -11.824 1.00 81.75 123 ALA A O 1
ATOM 977 N N . GLU A 1 124 ? 11.199 2.007 -10.114 1.00 86.50 124 GLU A N 1
ATOM 978 C CA . GLU A 1 124 ? 10.001 1.592 -10.844 1.00 86.50 124 GLU A CA 1
ATOM 979 C C . GLU A 1 124 ? 9.666 2.494 -12.036 1.00 86.50 124 GLU A C 1
ATOM 981 O O . GLU A 1 124 ? 9.470 2.011 -13.150 1.00 86.50 124 GLU A O 1
ATOM 986 N N . ALA A 1 125 ? 9.543 3.801 -11.805 1.00 82.81 125 ALA A N 1
ATOM 987 C CA . ALA A 1 125 ? 9.116 4.733 -12.842 1.00 82.81 125 ALA A CA 1
ATOM 988 C C . ALA A 1 125 ? 10.250 4.992 -13.836 1.00 82.81 125 ALA A C 1
ATOM 990 O O . ALA A 1 125 ? 10.019 4.953 -15.044 1.00 82.81 125 ALA A O 1
ATOM 991 N N . GLN A 1 126 ? 11.475 5.172 -13.332 1.00 82.75 126 GLN A N 1
ATOM 992 C CA . GLN A 1 126 ? 12.659 5.398 -14.162 1.00 82.75 126 GLN A CA 1
ATOM 993 C C . GLN A 1 126 ? 12.908 4.227 -15.116 1.00 82.75 126 GLN A C 1
ATOM 995 O O . GLN A 1 126 ? 13.123 4.430 -16.312 1.00 82.75 126 GLN A O 1
ATOM 1000 N N . VAL A 1 127 ? 12.822 2.987 -14.618 1.00 82.81 127 VAL A N 1
ATOM 1001 C CA . VAL A 1 127 ? 13.069 1.817 -15.462 1.00 82.81 127 VAL A CA 1
ATOM 1002 C C . VAL A 1 127 ? 11.959 1.626 -16.498 1.00 82.81 127 VAL A C 1
ATOM 1004 O O . VAL A 1 127 ? 12.246 1.336 -17.657 1.00 82.81 127 VAL A O 1
ATOM 1007 N N . ALA A 1 128 ? 10.693 1.855 -16.130 1.00 84.19 128 ALA A N 1
ATOM 1008 C CA . ALA A 1 128 ? 9.592 1.789 -17.085 1.00 84.19 128 ALA A CA 1
ATOM 1009 C C . ALA A 1 128 ? 9.726 2.856 -18.181 1.00 84.19 128 ALA A C 1
ATOM 1011 O O . ALA A 1 128 ? 9.504 2.570 -19.357 1.00 84.19 128 ALA A O 1
ATOM 1012 N N . GLN A 1 129 ? 10.131 4.067 -17.806 1.00 79.06 129 GLN A N 1
ATOM 1013 C CA . GLN A 1 129 ? 10.346 5.173 -18.728 1.00 79.06 129 GLN A CA 1
ATOM 1014 C C . GLN A 1 129 ? 11.465 4.904 -19.730 1.00 79.06 129 GLN A C 1
ATOM 1016 O O . GLN A 1 129 ? 11.249 5.090 -20.928 1.00 79.06 129 GLN A O 1
ATOM 1021 N N . ALA A 1 130 ? 12.621 4.426 -19.261 1.00 78.56 130 ALA A N 1
ATOM 1022 C CA . ALA A 1 130 ? 13.744 4.090 -20.132 1.00 78.56 130 ALA A CA 1
ATOM 1023 C C . ALA A 1 130 ? 13.336 3.075 -21.216 1.00 78.56 130 ALA A C 1
ATOM 1025 O O . ALA A 1 130 ? 13.712 3.224 -22.380 1.00 78.56 130 ALA A O 1
ATOM 1026 N N . MET A 1 131 ? 12.492 2.097 -20.862 1.00 79.12 131 MET A N 1
ATOM 1027 C CA . MET A 1 131 ? 11.955 1.133 -21.827 1.00 79.12 131 MET A CA 1
ATOM 1028 C C . MET A 1 131 ? 10.949 1.758 -22.801 1.00 79.12 131 MET A C 1
ATOM 1030 O O . MET A 1 131 ? 11.002 1.464 -23.992 1.00 79.12 131 MET A O 1
ATOM 1034 N N . ILE A 1 132 ? 10.044 2.622 -22.324 1.00 75.19 132 ILE A N 1
ATOM 1035 C CA . ILE A 1 132 ? 9.032 3.286 -23.171 1.00 75.19 132 ILE A CA 1
ATOM 1036 C C . ILE A 1 132 ? 9.689 4.187 -24.222 1.00 75.19 132 ILE A C 1
ATOM 1038 O O . ILE A 1 132 ? 9.224 4.240 -25.356 1.00 75.19 132 ILE A O 1
ATOM 1042 N N . LEU A 1 133 ? 10.766 4.884 -23.856 1.00 75.31 133 LEU A N 1
ATOM 1043 C CA . LEU A 1 133 ? 11.492 5.787 -24.752 1.00 75.31 133 LEU A CA 1
ATOM 1044 C C . LEU A 1 133 ? 12.432 5.052 -25.724 1.00 75.31 133 LEU A C 1
ATOM 1046 O O . LEU A 1 133 ? 13.150 5.699 -26.480 1.00 75.31 133 LEU A O 1
ATOM 1050 N N . GLY A 1 134 ? 12.474 3.714 -25.692 1.00 69.38 134 GLY A N 1
ATOM 1051 C CA . GLY A 1 134 ? 13.399 2.922 -26.506 1.00 69.38 134 GLY A CA 1
ATOM 1052 C C . GLY A 1 134 ? 14.870 3.106 -26.117 1.00 69.38 134 GLY A C 1
ATOM 1053 O O . GLY A 1 134 ? 15.757 2.609 -26.808 1.00 69.38 134 GLY A O 1
ATOM 1054 N N . ASN A 1 135 ? 15.150 3.779 -24.997 1.00 63.34 135 ASN A N 1
ATOM 1055 C CA . ASN A 1 135 ? 16.499 4.063 -24.522 1.00 63.34 135 ASN A CA 1
ATOM 1056 C C . ASN A 1 135 ? 17.026 2.913 -23.644 1.00 63.34 135 ASN A C 1
ATOM 1058 O O . ASN A 1 135 ? 17.523 3.094 -22.536 1.00 63.34 135 ASN A O 1
ATOM 1062 N N . THR A 1 136 ? 16.892 1.681 -24.136 1.00 54.81 136 THR A N 1
ATOM 1063 C CA . THR A 1 136 ? 17.225 0.462 -23.379 1.00 54.81 136 THR A CA 1
ATOM 1064 C C . THR A 1 136 ? 18.728 0.291 -23.151 1.00 54.81 136 THR A C 1
ATOM 1066 O O . THR A 1 136 ? 19.129 -0.430 -22.239 1.00 54.81 136 THR A O 1
ATOM 1069 N N . LYS A 1 137 ? 19.566 0.981 -23.941 1.00 51.62 137 LYS A N 1
ATOM 1070 C CA . LYS A 1 137 ? 21.022 1.066 -23.742 1.00 51.62 137 LYS A CA 1
ATOM 1071 C C . LYS A 1 137 ? 21.424 2.029 -22.613 1.00 51.62 137 LYS A C 1
ATOM 1073 O O . LYS A 1 137 ? 22.526 1.878 -22.096 1.00 51.62 137 LYS A O 1
ATOM 1078 N N . SER A 1 138 ? 20.571 2.984 -22.219 1.00 48.31 138 SER A N 1
ATOM 1079 C CA . SER A 1 138 ? 20.873 3.964 -21.157 1.00 48.31 138 SER A CA 1
ATOM 1080 C C . SER A 1 138 ? 20.306 3.611 -19.785 1.00 48.31 138 SER A C 1
ATOM 1082 O O . SER A 1 138 ? 20.693 4.245 -18.802 1.00 48.31 138 SER A O 1
ATOM 1084 N N . ALA A 1 139 ? 19.431 2.601 -19.685 1.00 58.19 139 ALA A N 1
ATOM 1085 C CA . ALA A 1 139 ? 19.083 1.998 -18.404 1.00 58.19 139 ALA A CA 1
ATOM 1086 C C . ALA A 1 139 ? 20.336 1.301 -17.859 1.00 58.19 139 ALA A C 1
ATOM 1088 O O . ALA A 1 139 ? 20.538 0.101 -18.042 1.00 58.19 139 ALA A O 1
ATOM 1089 N N . GLY A 1 140 ? 21.231 2.093 -17.268 1.00 67.69 140 GLY A N 1
ATOM 1090 C CA . GLY A 1 140 ? 22.528 1.634 -16.811 1.00 67.69 140 GLY A CA 1
ATOM 1091 C C . GLY A 1 140 ? 22.371 0.462 -15.850 1.00 67.69 140 GLY A C 1
ATOM 1092 O O . GLY A 1 140 ? 21.359 0.335 -15.156 1.00 67.69 140 GLY A O 1
ATOM 1093 N N . THR A 1 141 ? 23.398 -0.383 -15.773 1.00 76.19 141 THR A N 1
ATOM 1094 C CA . THR A 1 141 ? 23.430 -1.576 -14.911 1.00 76.19 141 THR A CA 1
ATOM 1095 C C . THR A 1 141 ? 22.975 -1.283 -13.477 1.00 76.19 141 THR A C 1
ATOM 1097 O O . THR A 1 141 ? 22.342 -2.124 -12.843 1.00 76.19 141 THR A O 1
ATOM 1100 N N . GLN A 1 142 ? 23.235 -0.069 -12.982 1.00 80.38 142 GLN A N 1
ATOM 1101 C CA . GLN A 1 142 ? 22.793 0.381 -11.668 1.00 80.38 142 GLN A CA 1
ATOM 1102 C C . GLN A 1 142 ? 21.267 0.551 -11.556 1.00 80.38 142 GLN A C 1
ATOM 1104 O O . GLN A 1 142 ? 20.687 0.037 -10.607 1.00 80.38 142 GLN A O 1
ATOM 1109 N N . LEU A 1 143 ? 20.591 1.168 -12.532 1.00 81.50 143 LEU A N 1
ATOM 1110 C CA . LEU A 1 143 ? 19.129 1.322 -12.515 1.00 81.50 143 LEU A CA 1
ATOM 1111 C C . LEU A 1 143 ? 18.420 -0.041 -12.564 1.00 81.50 143 LEU A C 1
ATOM 1113 O O . LEU A 1 143 ? 17.442 -0.264 -11.853 1.00 81.50 143 LEU A O 1
ATOM 1117 N N . LEU A 1 144 ? 18.937 -0.977 -13.364 1.00 82.25 144 LEU A N 1
ATOM 1118 C CA . LEU A 1 144 ? 18.422 -2.350 -13.423 1.00 82.25 144 LEU A CA 1
ATOM 1119 C C . LEU A 1 144 ? 18.608 -3.091 -12.095 1.00 82.25 144 LEU A C 1
ATOM 1121 O O . LEU A 1 144 ? 17.709 -3.810 -11.639 1.00 82.25 144 LEU A O 1
ATOM 1125 N N . LYS A 1 145 ? 19.762 -2.890 -11.452 1.00 84.94 145 LYS A N 1
ATOM 1126 C CA . LYS A 1 145 ? 20.043 -3.425 -10.122 1.00 84.94 145 LYS A CA 1
ATOM 1127 C C . LYS A 1 145 ? 19.094 -2.834 -9.083 1.00 84.94 145 LYS A C 1
ATOM 1129 O O . LYS A 1 145 ? 18.525 -3.598 -8.312 1.00 84.94 145 LYS A O 1
ATOM 1134 N N . ASP A 1 146 ? 18.850 -1.528 -9.101 1.00 85.06 146 ASP A N 1
ATOM 1135 C CA . ASP A 1 146 ? 17.938 -0.862 -8.165 1.00 85.06 146 ASP A CA 1
ATOM 1136 C C . ASP A 1 146 ? 16.483 -1.296 -8.384 1.00 85.06 146 ASP A C 1
ATOM 1138 O O . ASP A 1 146 ? 15.778 -1.602 -7.421 1.00 85.06 146 ASP A O 1
ATOM 1142 N N . ALA A 1 147 ? 16.044 -1.433 -9.638 1.00 86.44 147 ALA A N 1
ATOM 1143 C CA . ALA A 1 147 ? 14.738 -1.997 -9.981 1.00 86.44 147 ALA A CA 1
ATOM 1144 C C . ALA A 1 147 ? 14.585 -3.445 -9.474 1.00 86.44 147 ALA A C 1
ATOM 1146 O O . ALA A 1 147 ? 13.515 -3.847 -9.017 1.00 86.44 147 ALA A O 1
ATOM 1147 N N . THR A 1 148 ? 15.662 -4.230 -9.489 1.00 88.19 148 THR A N 1
ATOM 1148 C CA . THR A 1 148 ? 15.644 -5.607 -8.979 1.00 88.19 148 THR A CA 1
ATOM 1149 C C . THR A 1 148 ? 15.668 -5.657 -7.451 1.00 88.19 148 THR A C 1
ATOM 1151 O O . THR A 1 148 ? 14.862 -6.354 -6.837 1.00 88.19 148 THR A O 1
ATOM 1154 N N . ILE A 1 149 ? 16.582 -4.928 -6.811 1.00 88.00 149 ILE A N 1
ATOM 1155 C CA . ILE A 1 149 ? 16.801 -4.994 -5.362 1.00 88.00 149 ILE A CA 1
ATOM 1156 C C . ILE A 1 149 ? 15.708 -4.254 -4.597 1.00 88.00 149 ILE A C 1
ATOM 1158 O O . ILE A 1 149 ? 15.163 -4.823 -3.654 1.00 88.00 149 ILE A O 1
ATOM 1162 N N . ASN A 1 150 ? 15.367 -3.030 -5.001 1.00 86.06 150 ASN A N 1
ATOM 1163 C CA . ASN A 1 150 ? 14.429 -2.183 -4.263 1.00 86.06 150 ASN A CA 1
ATOM 1164 C C . ASN A 1 150 ? 12.983 -2.470 -4.670 1.00 86.06 150 ASN A C 1
ATOM 1166 O O . ASN A 1 150 ? 12.131 -2.667 -3.805 1.00 86.06 150 ASN A O 1
ATOM 1170 N N . ALA A 1 151 ? 12.715 -2.549 -5.977 1.00 87.00 151 ALA A N 1
ATOM 1171 C CA . ALA A 1 151 ? 11.353 -2.698 -6.489 1.00 87.00 151 ALA A CA 1
ATOM 1172 C C . ALA A 1 151 ? 10.920 -4.160 -6.703 1.00 87.00 151 ALA A C 1
ATOM 1174 O O . ALA A 1 151 ? 9.724 -4.448 -6.788 1.00 87.00 151 ALA A O 1
ATOM 1175 N N . GLY A 1 152 ? 11.876 -5.092 -6.763 1.00 91.31 152 GLY A N 1
ATOM 1176 C CA . GLY A 1 152 ? 11.605 -6.513 -6.955 1.00 91.31 152 GLY A CA 1
ATOM 1177 C C . GLY A 1 152 ? 11.212 -6.887 -8.383 1.00 91.31 152 GLY A C 1
ATOM 1178 O O . GLY A 1 152 ? 10.427 -7.818 -8.563 1.00 91.31 152 GLY A O 1
ATOM 1179 N N . ILE A 1 153 ? 11.716 -6.168 -9.391 1.00 93.31 153 ILE A N 1
ATOM 1180 C CA .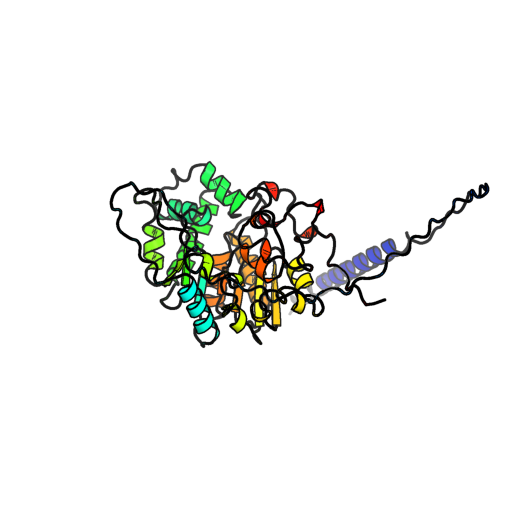 ILE A 1 153 ? 11.501 -6.471 -10.814 1.00 93.31 153 ILE A CA 1
ATOM 1181 C C . ILE A 1 153 ? 12.552 -7.486 -11.271 1.00 93.31 153 ILE A C 1
ATOM 1183 O O . ILE A 1 153 ? 13.749 -7.252 -11.140 1.00 93.31 153 ILE A O 1
ATOM 1187 N N . TYR A 1 154 ? 12.119 -8.627 -11.804 1.00 93.56 154 TYR A N 1
ATOM 1188 C CA . TYR A 1 154 ? 13.021 -9.701 -12.219 1.00 93.56 154 TYR A CA 1
ATOM 1189 C C . TYR A 1 154 ? 12.419 -10.549 -13.363 1.00 93.56 154 TYR A C 1
ATOM 1191 O O . TYR A 1 154 ? 11.200 -10.558 -13.545 1.00 93.56 154 TYR A O 1
ATOM 1199 N N . PRO A 1 155 ? 13.232 -11.305 -14.127 1.00 91.06 155 PRO A N 1
ATOM 1200 C CA . PRO A 1 155 ? 14.695 -11.344 -14.085 1.00 91.06 155 PRO A CA 1
ATOM 1201 C C . PRO A 1 155 ? 15.321 -10.021 -14.548 1.00 91.06 155 PRO A C 1
ATOM 1203 O O . PRO A 1 155 ? 14.709 -9.277 -15.311 1.00 91.06 155 PRO A O 1
ATOM 1206 N N . MET A 1 156 ? 16.547 -9.741 -14.091 1.00 85.25 156 MET A N 1
ATOM 1207 C CA . MET A 1 156 ? 17.328 -8.548 -14.457 1.00 85.25 156 MET A CA 1
ATOM 1208 C C . MET A 1 156 ? 17.837 -8.665 -15.905 1.00 85.25 156 MET A C 1
ATOM 1210 O O . MET A 1 156 ? 19.017 -8.872 -16.164 1.00 85.25 156 MET A O 1
ATOM 1214 N N . THR A 1 157 ? 16.898 -8.616 -16.842 1.00 84.62 157 THR A N 1
ATOM 1215 C CA . THR A 1 157 ? 17.072 -8.746 -18.292 1.00 84.62 157 THR A CA 1
ATOM 1216 C C . THR A 1 157 ? 16.215 -7.679 -18.961 1.00 84.62 157 THR A C 1
ATOM 1218 O O . THR A 1 157 ? 15.240 -7.214 -18.364 1.00 84.62 157 THR A O 1
ATOM 1221 N N . GLN A 1 158 ? 16.538 -7.313 -20.200 1.00 80.19 158 GLN A N 1
ATOM 1222 C CA . GLN A 1 158 ? 15.725 -6.352 -20.947 1.00 80.19 158 GLN A CA 1
ATOM 1223 C C . GLN A 1 158 ? 14.270 -6.825 -21.082 1.00 80.19 158 GLN A C 1
ATOM 1225 O O . GLN A 1 158 ? 13.364 -6.036 -20.834 1.00 80.19 158 GLN A O 1
ATOM 1230 N N . ASP A 1 159 ? 14.037 -8.112 -21.348 1.00 84.81 159 ASP A N 1
ATOM 1231 C CA . ASP A 1 159 ? 12.684 -8.669 -21.485 1.00 84.81 159 ASP A CA 1
ATOM 1232 C C . ASP A 1 159 ? 11.888 -8.640 -20.176 1.00 84.81 159 ASP A C 1
ATOM 1234 O O . ASP A 1 159 ? 10.714 -8.263 -20.166 1.00 84.81 159 ASP A O 1
ATOM 1238 N N . GLY A 1 160 ? 12.519 -8.991 -19.049 1.00 87.44 160 GLY A N 1
ATOM 1239 C CA . GLY A 1 160 ? 11.868 -8.954 -17.734 1.00 87.44 160 GLY A CA 1
ATOM 1240 C C . GLY A 1 160 ? 11.405 -7.545 -17.358 1.00 87.44 160 GLY A C 1
ATOM 1241 O O . GLY A 1 160 ? 10.287 -7.346 -16.876 1.00 87.44 160 GLY A O 1
ATOM 1242 N N . VAL A 1 161 ? 12.238 -6.550 -17.653 1.00 86.75 161 VAL A N 1
ATOM 1243 C CA . VAL A 1 161 ? 11.935 -5.136 -17.410 1.00 86.75 161 VAL A CA 1
ATOM 1244 C C . VAL A 1 161 ? 10.924 -4.597 -18.422 1.00 86.75 161 VAL A C 1
ATOM 1246 O O . VAL A 1 161 ? 10.017 -3.860 -18.037 1.00 86.75 161 VAL A O 1
ATOM 1249 N N . ALA A 1 162 ? 11.017 -4.995 -19.694 1.00 86.31 162 ALA A N 1
ATOM 1250 C CA . ALA A 1 162 ? 10.042 -4.643 -20.725 1.00 86.31 162 ALA A CA 1
ATOM 1251 C C . ALA A 1 162 ? 8.642 -5.138 -20.347 1.00 86.31 162 ALA A C 1
ATOM 1253 O O . ALA A 1 162 ? 7.661 -4.409 -20.499 1.00 86.31 162 ALA A O 1
ATOM 1254 N N . ALA A 1 163 ? 8.546 -6.356 -19.809 1.00 92.12 163 ALA A N 1
ATOM 1255 C CA . ALA A 1 163 ? 7.285 -6.928 -19.360 1.00 92.12 163 ALA A CA 1
ATOM 1256 C C . ALA A 1 163 ? 6.655 -6.111 -18.219 1.00 92.12 163 ALA A C 1
ATOM 1258 O O . ALA A 1 163 ? 5.460 -5.812 -18.267 1.00 92.12 163 ALA A O 1
ATOM 1259 N N . TYR A 1 164 ? 7.462 -5.687 -17.241 1.00 93.56 164 TYR A N 1
ATOM 1260 C CA . TYR A 1 164 ? 7.027 -4.764 -16.192 1.00 93.56 164 TYR A CA 1
ATOM 1261 C C . TYR A 1 164 ? 6.574 -3.410 -16.766 1.00 93.56 164 TYR A C 1
ATOM 1263 O O . TYR A 1 164 ? 5.461 -2.958 -16.493 1.00 93.56 164 TYR A O 1
ATOM 1271 N N . ALA A 1 165 ? 7.401 -2.785 -17.609 1.00 90.00 165 ALA A N 1
ATOM 1272 C CA . ALA A 1 165 ? 7.124 -1.478 -18.205 1.00 90.00 165 ALA A CA 1
ATOM 1273 C C . ALA A 1 165 ? 5.835 -1.480 -19.043 1.00 90.00 165 ALA A C 1
ATOM 1275 O O . ALA A 1 165 ? 5.069 -0.511 -19.017 1.00 90.00 165 ALA A O 1
ATOM 1276 N N . LYS A 1 166 ? 5.578 -2.582 -19.758 1.00 91.25 166 LYS A N 1
ATOM 1277 C CA . LYS A 1 166 ? 4.357 -2.807 -20.535 1.00 91.25 166 LYS A CA 1
ATOM 1278 C C . LYS A 1 166 ? 3.124 -2.882 -19.636 1.00 91.25 166 LYS A C 1
ATOM 1280 O O . LYS A 1 166 ? 2.134 -2.212 -19.927 1.00 91.25 166 LYS A O 1
ATOM 1285 N N . GLU A 1 167 ? 3.175 -3.649 -18.548 1.00 94.62 167 GLU A N 1
ATOM 1286 C CA . GLU A 1 167 ? 2.030 -3.778 -17.638 1.00 94.62 167 GLU A CA 1
ATOM 1287 C C . GLU A 1 167 ? 1.770 -2.487 -16.850 1.00 94.62 167 GLU A C 1
ATOM 1289 O O . GLU A 1 167 ? 0.616 -2.071 -16.724 1.00 94.62 167 GLU A O 1
ATOM 1294 N N . LEU A 1 168 ? 2.818 -1.795 -16.386 1.00 92.69 168 LEU A N 1
ATOM 1295 C CA . LEU A 1 168 ? 2.659 -0.475 -15.772 1.00 92.69 168 LEU A CA 1
ATOM 1296 C C . LEU A 1 168 ? 2.055 0.513 -16.776 1.00 92.69 168 LEU A C 1
ATOM 1298 O O . LEU A 1 168 ? 1.083 1.191 -16.463 1.00 92.69 168 LEU A O 1
ATOM 1302 N N . SER A 1 169 ? 2.576 0.554 -18.006 1.00 88.75 169 SER A N 1
ATOM 1303 C CA . SER A 1 169 ? 2.051 1.412 -19.076 1.00 88.75 169 SER A CA 1
ATOM 1304 C C . SER A 1 169 ? 0.575 1.179 -19.354 1.00 88.75 169 SER A C 1
ATOM 1306 O O . SER A 1 169 ? -0.161 2.147 -19.536 1.00 88.75 169 SER A O 1
ATOM 1308 N N . ARG A 1 170 ? 0.154 -0.088 -19.400 1.00 91.50 170 ARG A N 1
ATOM 1309 C CA . ARG A 1 170 ? -1.252 -0.462 -19.537 1.00 91.50 170 ARG A CA 1
ATOM 1310 C C . ARG A 1 170 ? -2.063 0.049 -18.348 1.00 91.50 170 ARG A C 1
ATOM 1312 O O . ARG A 1 170 ? -3.080 0.696 -18.550 1.00 91.50 170 ARG A O 1
ATOM 1319 N N . SER A 1 171 ? -1.585 -0.201 -17.132 1.00 93.69 171 SER A N 1
ATOM 1320 C CA . SER A 1 171 ? -2.265 0.197 -15.894 1.00 93.69 171 SER A CA 1
ATOM 1321 C C . SER A 1 171 ? -2.471 1.713 -15.807 1.00 93.69 171 SER A C 1
ATOM 1323 O O . SER A 1 171 ? -3.533 2.166 -15.393 1.00 93.69 171 SER A O 1
ATOM 1325 N N . LEU A 1 172 ? -1.480 2.498 -16.243 1.00 90.06 172 LEU A N 1
ATOM 1326 C CA . LEU A 1 172 ? -1.565 3.959 -16.307 1.00 90.06 172 LEU A CA 1
ATOM 1327 C C . LEU A 1 172 ? -2.515 4.448 -17.409 1.00 90.06 172 LEU A C 1
ATOM 1329 O O . LEU A 1 172 ? -3.217 5.432 -17.215 1.00 90.06 172 LEU A O 1
ATOM 1333 N N . ALA A 1 173 ? -2.569 3.765 -18.556 1.00 89.69 173 ALA A N 1
ATOM 1334 C CA . ALA A 1 173 ? -3.470 4.131 -19.652 1.00 89.69 173 ALA A CA 1
ATOM 1335 C C . ALA A 1 173 ? -4.958 3.925 -19.311 1.00 89.69 173 ALA A C 1
ATOM 1337 O O . ALA A 1 173 ? -5.823 4.524 -19.944 1.00 89.69 173 ALA A O 1
ATOM 1338 N N . GLU A 1 174 ? -5.257 3.087 -18.316 1.00 92.25 174 GLU A N 1
ATOM 1339 C CA . GLU A 1 174 ? -6.618 2.852 -17.832 1.00 92.25 174 GLU A CA 1
ATOM 1340 C C . GLU A 1 174 ? -7.105 3.972 -16.885 1.00 92.25 174 GLU A C 1
ATOM 1342 O O . GLU A 1 174 ? -8.246 3.912 -16.433 1.00 92.25 174 GLU A O 1
ATOM 1347 N N . LEU A 1 175 ? -6.271 4.957 -16.521 1.00 92.31 175 LEU A N 1
ATOM 1348 C CA . LEU A 1 175 ? -6.652 5.996 -15.559 1.00 92.31 175 LEU A CA 1
ATOM 1349 C C . LEU A 1 175 ? -7.755 6.944 -16.076 1.00 92.31 175 LEU A C 1
ATOM 1351 O O . LEU A 1 175 ? -7.832 7.250 -17.269 1.00 92.31 175 LEU A O 1
ATOM 1355 N N . THR A 1 176 ? -8.579 7.442 -15.155 1.00 93.44 176 THR A N 1
ATOM 1356 C CA . THR A 1 176 ? -9.705 8.361 -15.378 1.00 93.44 176 THR A CA 1
ATOM 1357 C C . THR A 1 176 ? -9.635 9.576 -14.443 1.00 93.44 176 THR A C 1
ATOM 1359 O O . THR A 1 176 ? -8.774 9.669 -13.570 1.00 93.44 176 THR A O 1
ATOM 1362 N N . GLU A 1 177 ? -10.570 10.508 -14.610 1.00 93.12 177 GLU A N 1
ATOM 1363 C CA . GLU A 1 177 ? -10.762 11.720 -13.799 1.00 93.12 177 GLU A CA 1
ATOM 1364 C C . GLU A 1 177 ? -11.151 11.475 -12.333 1.00 93.12 177 GLU A C 1
ATOM 1366 O O . GLU A 1 177 ? -11.078 12.387 -11.496 1.00 93.12 177 GLU A O 1
ATOM 1371 N N . ASP A 1 178 ? -11.550 10.246 -12.014 1.00 95.38 178 ASP A N 1
ATOM 1372 C CA . ASP A 1 178 ? -11.837 9.805 -10.651 1.00 95.38 178 ASP A CA 1
ATOM 1373 C C . ASP A 1 178 ? -10.607 9.204 -9.955 1.00 95.38 178 ASP A C 1
ATOM 1375 O O . ASP A 1 178 ? -10.653 8.972 -8.749 1.00 95.38 178 ASP A O 1
ATOM 1379 N N . ASP A 1 179 ? -9.501 8.992 -10.675 1.00 96.69 179 ASP A N 1
ATOM 1380 C CA . ASP A 1 179 ? -8.273 8.438 -10.111 1.00 96.69 179 ASP A CA 1
ATOM 1381 C C . ASP A 1 179 ? -7.358 9.516 -9.515 1.00 96.69 179 ASP A C 1
ATOM 1383 O O . ASP A 1 179 ? -7.339 10.678 -9.938 1.00 96.69 179 ASP A O 1
ATOM 1387 N N . LEU A 1 180 ? -6.562 9.108 -8.523 1.00 95.75 180 LEU A N 1
ATOM 1388 C CA . LEU A 1 180 ? -5.699 9.992 -7.747 1.00 95.75 180 LEU A CA 1
ATOM 1389 C C . LEU A 1 180 ? -4.263 9.484 -7.737 1.00 95.75 180 LEU A C 1
ATOM 1391 O O . LEU A 1 180 ? -3.991 8.342 -7.369 1.00 95.75 180 LEU A O 1
ATOM 1395 N N . ILE A 1 181 ? -3.317 10.361 -8.047 1.00 92.88 181 ILE A N 1
ATOM 1396 C CA . ILE A 1 181 ? -1.892 10.048 -8.046 1.00 92.88 181 ILE A CA 1
ATOM 1397 C C . ILE A 1 181 ? -1.186 10.827 -6.949 1.00 92.88 181 ILE A C 1
ATOM 1399 O O . ILE A 1 181 ? -1.259 12.055 -6.878 1.00 92.88 181 ILE A O 1
ATOM 1403 N N . ALA A 1 182 ? -0.470 10.094 -6.101 1.00 90.25 182 ALA A N 1
ATOM 1404 C CA . ALA A 1 182 ? 0.380 10.650 -5.061 1.00 90.25 182 ALA A CA 1
ATOM 1405 C C . ALA A 1 182 ? 1.811 10.755 -5.576 1.00 90.25 182 ALA A C 1
ATOM 1407 O O . ALA A 1 182 ? 2.470 9.738 -5.813 1.00 90.25 182 ALA A O 1
ATOM 1408 N N . ALA A 1 183 ? 2.274 11.993 -5.742 1.00 82.44 183 ALA A N 1
ATOM 1409 C CA . ALA A 1 183 ? 3.587 12.309 -6.284 1.00 82.44 183 ALA A CA 1
ATOM 1410 C C . ALA A 1 183 ? 4.494 12.930 -5.215 1.00 82.44 183 ALA A C 1
ATOM 1412 O O . ALA A 1 183 ? 4.061 13.761 -4.409 1.00 82.44 183 ALA A O 1
ATOM 1413 N N . PHE A 1 184 ? 5.762 12.514 -5.204 1.00 72.06 184 PHE A N 1
ATOM 1414 C CA . PHE A 1 184 ? 6.815 13.217 -4.472 1.00 72.06 184 PHE A CA 1
ATOM 1415 C C . PHE A 1 184 ? 7.225 14.477 -5.233 1.00 72.06 184 PHE A C 1
ATOM 1417 O O . PHE A 1 184 ? 7.103 14.515 -6.454 1.00 72.06 184 PHE A O 1
ATOM 1424 N N . ASP A 1 185 ? 7.697 15.472 -4.481 1.00 59.09 185 ASP A N 1
ATOM 1425 C CA . ASP A 1 185 ? 8.051 16.811 -4.944 1.00 59.09 185 ASP A CA 1
ATOM 1426 C C . ASP A 1 185 ? 8.603 16.861 -6.380 1.00 59.09 185 ASP A C 1
ATOM 1428 O O . ASP A 1 185 ? 9.611 16.241 -6.728 1.00 59.09 185 ASP A O 1
ATOM 1432 N N . TYR A 1 186 ? 7.906 17.635 -7.203 1.00 55.06 186 TYR A N 1
ATOM 1433 C CA . TYR A 1 186 ? 8.192 17.862 -8.607 1.00 55.06 186 TYR A CA 1
ATOM 1434 C C . TYR A 1 186 ? 9.333 18.875 -8.854 1.00 55.06 186 TYR A C 1
ATOM 1436 O O . TYR A 1 186 ? 9.753 19.052 -10.000 1.00 55.06 186 TYR A O 1
ATOM 1444 N N . SER A 1 187 ? 9.845 19.524 -7.802 1.00 42.38 187 SER A N 1
ATOM 1445 C CA . SER A 1 187 ? 10.767 20.671 -7.866 1.00 42.38 187 SER A CA 1
ATOM 1446 C C . SER A 1 187 ? 12.128 20.412 -8.524 1.00 42.38 187 SER A C 1
ATOM 1448 O O . SER A 1 187 ? 12.808 21.356 -8.917 1.00 42.38 187 SER A O 1
ATOM 1450 N N . THR A 1 188 ? 12.554 19.156 -8.670 1.00 42.62 188 THR A N 1
ATOM 1451 C CA . THR A 1 188 ? 13.902 18.814 -9.150 1.00 42.62 188 THR A CA 1
ATOM 1452 C C . THR A 1 188 ? 13.833 17.887 -10.360 1.00 42.62 188 THR A C 1
ATOM 1454 O O . THR A 1 188 ? 14.049 16.677 -10.251 1.00 42.62 188 THR A O 1
ATOM 1457 N N . ARG A 1 189 ? 13.519 18.459 -11.527 1.00 52.75 189 ARG A N 1
ATOM 1458 C CA . ARG A 1 189 ? 13.633 17.778 -12.826 1.00 52.75 189 ARG A CA 1
ATOM 1459 C C . ARG A 1 189 ? 15.113 17.589 -13.194 1.00 52.75 189 ARG A C 1
ATOM 1461 O O . ARG A 1 189 ? 15.831 18.583 -13.256 1.00 52.75 189 ARG A O 1
ATOM 1468 N N . PRO A 1 190 ? 15.575 16.380 -13.544 1.00 41.41 190 PRO A N 1
ATOM 1469 C CA . PRO A 1 190 ? 16.479 16.233 -14.676 1.00 41.41 190 PRO A CA 1
ATOM 1470 C C . PRO A 1 190 ? 15.685 16.614 -15.936 1.00 41.41 190 PRO A C 1
ATOM 1472 O O . PRO A 1 190 ? 14.532 16.211 -16.098 1.00 41.41 190 PRO A O 1
ATOM 1475 N N . ASN A 1 191 ? 16.245 17.473 -16.780 1.00 40.06 191 ASN A N 1
ATOM 1476 C CA . ASN A 1 191 ? 15.580 18.020 -17.964 1.00 40.06 191 ASN A CA 1
ATOM 1477 C C . ASN A 1 191 ? 14.938 16.933 -18.856 1.00 40.06 191 ASN A C 1
ATOM 1479 O O . ASN A 1 191 ? 15.565 15.927 -19.156 1.00 40.06 191 ASN A O 1
ATOM 1483 N N . GLY A 1 192 ? 13.709 17.171 -19.33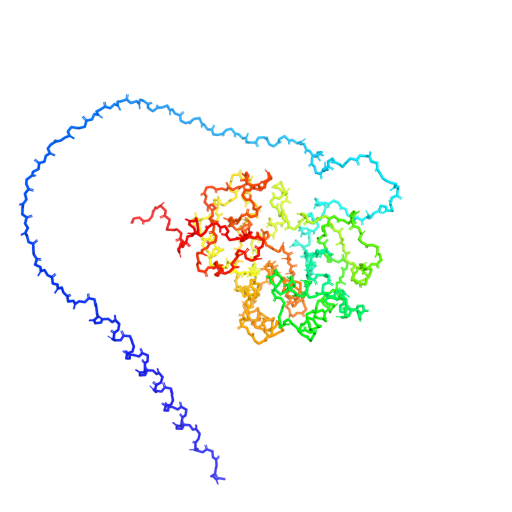2 1.00 46.44 192 GLY A N 1
ATOM 1484 C CA . GLY A 1 192 ? 13.137 16.550 -20.541 1.00 46.44 192 GLY A CA 1
ATOM 1485 C C . GLY A 1 192 ? 12.676 15.085 -20.490 1.00 46.44 192 GLY A C 1
ATOM 1486 O O . GLY A 1 192 ? 11.832 14.712 -21.299 1.00 46.44 192 GLY A O 1
ATOM 1487 N N . GLU A 1 193 ? 13.152 14.259 -19.558 1.00 45.62 193 GLU A N 1
ATOM 1488 C CA . GLU A 1 193 ? 12.976 12.799 -19.676 1.00 45.62 193 GLU A CA 1
ATOM 1489 C C . GLU A 1 193 ? 11.654 12.253 -19.105 1.00 45.62 193 GLU A C 1
ATOM 1491 O O . GLU A 1 193 ? 11.215 11.187 -19.527 1.00 45.62 193 GLU A O 1
ATOM 1496 N N . ILE A 1 194 ? 10.951 12.997 -18.236 1.00 51.19 194 ILE A N 1
ATOM 1497 C CA . ILE A 1 194 ? 9.775 12.489 -17.492 1.00 51.19 194 ILE A CA 1
ATOM 1498 C C . ILE A 1 194 ? 8.441 12.559 -18.286 1.00 51.19 194 ILE A C 1
ATOM 1500 O O . ILE A 1 194 ? 7.464 11.889 -17.937 1.00 51.19 194 ILE A O 1
ATOM 1504 N N . ALA A 1 195 ? 8.406 13.265 -19.420 1.00 53.19 195 ALA A N 1
ATOM 1505 C CA . ALA A 1 195 ? 7.173 13.636 -20.133 1.00 53.19 195 ALA A CA 1
ATOM 1506 C C . ALA A 1 195 ? 6.302 12.457 -20.638 1.00 53.19 195 ALA A C 1
ATOM 1508 O O . ALA A 1 195 ? 5.092 12.608 -20.813 1.00 53.19 195 ALA A O 1
ATOM 1509 N N . SER A 1 196 ? 6.880 11.272 -20.870 1.00 59.56 196 SER A N 1
ATOM 1510 C CA . SER A 1 196 ? 6.175 10.134 -21.492 1.00 59.56 196 SER A CA 1
ATOM 1511 C C . SER A 1 196 ? 5.249 9.355 -20.553 1.00 59.56 196 SER A C 1
ATOM 1513 O O . SER A 1 196 ? 4.238 8.813 -21.000 1.00 59.56 196 SER A O 1
ATOM 1515 N N . LEU A 1 197 ? 5.577 9.280 -19.259 1.00 63.06 197 LEU A N 1
ATOM 1516 C CA . LEU A 1 197 ? 4.677 8.712 -18.251 1.00 63.06 197 LEU A CA 1
ATOM 1517 C C . LEU A 1 197 ? 3.634 9.749 -17.828 1.00 63.06 197 LEU A C 1
ATOM 1519 O O . LEU A 1 197 ? 2.476 9.394 -17.643 1.00 63.06 197 LEU A O 1
ATOM 1523 N N . GLU A 1 198 ? 4.019 11.025 -17.749 1.00 63.25 198 GLU A N 1
ATOM 1524 C CA . GLU A 1 198 ? 3.121 12.129 -17.387 1.00 63.25 198 GLU A CA 1
ATOM 1525 C C . GLU A 1 198 ? 1.972 12.317 -18.378 1.00 63.25 198 GLU A C 1
ATOM 1527 O O . GLU A 1 198 ? 0.841 12.551 -17.954 1.00 63.25 198 GLU A O 1
ATOM 1532 N N . SER A 1 199 ? 2.208 12.148 -19.684 1.00 65.88 199 SER A N 1
ATOM 1533 C CA . SER A 1 199 ? 1.129 12.232 -20.679 1.00 65.88 199 SER A CA 1
ATOM 1534 C C . SER A 1 199 ? 0.010 11.215 -20.416 1.00 65.88 199 SER A C 1
ATOM 1536 O O . SER A 1 199 ? -1.166 11.515 -20.636 1.00 65.88 199 SER A O 1
ATOM 1538 N N . LYS A 1 200 ? 0.349 10.046 -19.853 1.00 67.19 200 LYS A N 1
ATOM 1539 C CA . LYS A 1 200 ? -0.615 9.004 -19.458 1.00 67.19 200 LYS A CA 1
ATOM 1540 C C . LYS A 1 200 ? -1.371 9.340 -18.172 1.00 67.19 200 LYS A C 1
ATOM 1542 O O . LYS A 1 200 ? -2.414 8.754 -17.918 1.00 67.19 200 LYS A O 1
ATOM 1547 N N . LEU A 1 201 ? -0.871 10.285 -17.380 1.00 71.19 201 LEU A N 1
ATOM 1548 C CA . LEU A 1 201 ? -1.502 10.757 -16.145 1.00 71.19 201 LEU A CA 1
ATOM 1549 C C . LEU A 1 201 ? -2.410 11.965 -16.366 1.00 71.19 201 LEU A C 1
ATOM 1551 O O . LEU A 1 201 ? -3.052 12.405 -15.421 1.00 71.19 201 LEU A O 1
ATOM 1555 N N . SER A 1 202 ? -2.492 12.482 -17.596 1.00 69.00 2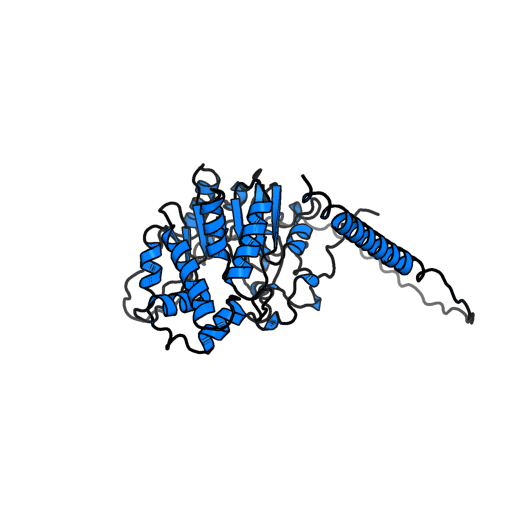02 SER A N 1
ATOM 1556 C CA . SER A 1 202 ? -3.281 13.672 -17.957 1.00 69.00 202 SER A CA 1
ATOM 1557 C C . SER A 1 202 ? -4.755 13.608 -17.546 1.00 69.00 202 SER A C 1
ATOM 1559 O O . SER A 1 202 ? -5.402 14.646 -17.436 1.00 69.00 202 SER A O 1
ATOM 1561 N N . ARG A 1 203 ? -5.281 12.402 -17.307 1.00 82.19 203 ARG A N 1
ATOM 1562 C CA . ARG A 1 203 ? -6.661 12.169 -16.879 1.00 82.19 203 ARG A CA 1
ATOM 1563 C C . ARG A 1 203 ? -6.833 12.140 -15.363 1.00 82.19 203 ARG A C 1
ATOM 1565 O O . ARG A 1 203 ? -7.919 12.454 -14.907 1.00 82.19 203 ARG A O 1
ATOM 1572 N N . ALA A 1 204 ? -5.803 11.785 -14.596 1.00 89.31 204 ALA A N 1
ATOM 1573 C CA . ALA A 1 204 ? -5.902 11.607 -13.149 1.00 89.31 204 ALA A CA 1
ATOM 1574 C C . ALA A 1 204 ? -5.608 12.905 -12.385 1.00 89.31 204 ALA A C 1
ATOM 1576 O O . ALA A 1 204 ? -4.834 13.759 -12.825 1.00 89.31 204 ALA A O 1
ATOM 1577 N N . LYS A 1 205 ? -6.179 13.033 -11.186 1.00 91.44 205 LYS A N 1
ATOM 1578 C CA . LYS A 1 205 ? -5.868 14.138 -10.271 1.00 91.44 205 LYS A CA 1
ATOM 1579 C C . LYS A 1 205 ? -4.550 13.852 -9.560 1.00 91.44 205 LYS A C 1
ATOM 1581 O O . LYS A 1 205 ? -4.333 12.747 -9.069 1.00 91.44 205 LYS A O 1
ATOM 1586 N N . VAL A 1 206 ? -3.670 14.843 -9.454 1.00 88.62 206 VAL A N 1
ATOM 1587 C CA . VAL A 1 206 ? -2.341 14.675 -8.849 1.00 88.62 206 VAL A CA 1
ATOM 1588 C C . VAL A 1 206 ? -2.235 15.514 -7.585 1.00 88.62 206 VAL A C 1
ATOM 1590 O O . VAL A 1 206 ? -2.404 16.731 -7.620 1.00 88.62 206 VAL A O 1
ATOM 1593 N N . TYR A 1 207 ? -1.893 14.881 -6.467 1.00 89.31 207 TYR A N 1
ATOM 1594 C CA . TYR A 1 207 ? -1.769 15.533 -5.164 1.00 89.31 207 TYR A CA 1
ATOM 1595 C C . TYR A 1 207 ? -0.400 15.248 -4.529 1.00 89.31 207 TYR A C 1
ATOM 1597 O O . TYR A 1 207 ? 0.257 14.255 -4.873 1.00 89.31 207 TYR A O 1
ATOM 1605 N N . PRO A 1 208 ? 0.040 16.075 -3.561 1.00 89.19 208 PRO A N 1
ATOM 1606 C CA . PRO A 1 208 ? 1.249 15.797 -2.802 1.00 89.19 208 PRO A CA 1
ATOM 1607 C C . PRO A 1 208 ? 1.154 14.452 -2.079 1.00 89.19 208 PRO A C 1
ATOM 1609 O O . PRO A 1 208 ? 0.144 14.143 -1.447 1.00 89.19 208 PRO A O 1
ATOM 1612 N N . ASN A 1 209 ? 2.240 13.681 -2.121 1.00 86.62 209 ASN A N 1
ATOM 1613 C CA . ASN A 1 209 ? 2.311 12.273 -1.728 1.00 86.62 209 ASN A CA 1
ATOM 1614 C C . ASN A 1 209 ? 1.566 11.866 -0.429 1.00 86.62 209 ASN A C 1
ATOM 1616 O O . ASN A 1 209 ? 1.078 10.741 -0.320 1.00 86.62 209 ASN A O 1
ATOM 1620 N N . ARG A 1 210 ? 1.528 12.738 0.584 1.00 91.56 210 ARG A N 1
ATOM 1621 C CA . ARG A 1 210 ? 1.034 12.410 1.933 1.00 91.56 210 ARG A CA 1
ATOM 1622 C C . ARG A 1 210 ? -0.470 12.152 2.015 1.00 91.56 210 ARG A C 1
ATOM 1624 O O . ARG A 1 210 ? -0.898 11.562 2.997 1.00 91.56 210 ARG A O 1
ATOM 1631 N N . PHE A 1 211 ? -1.265 12.505 1.004 1.00 95.38 211 PHE A N 1
ATOM 1632 C CA . PHE A 1 211 ? -2.720 12.302 1.056 1.00 95.38 211 PHE A CA 1
ATOM 1633 C C . PHE A 1 211 ? -3.149 10.828 1.211 1.00 95.38 211 PHE A C 1
ATOM 1635 O O . PHE A 1 211 ? -4.210 10.546 1.756 1.00 95.38 211 PHE A O 1
ATOM 1642 N N . LEU A 1 212 ? -2.312 9.878 0.772 1.00 96.69 212 LEU A N 1
ATOM 1643 C CA . LEU A 1 212 ? -2.560 8.437 0.921 1.00 96.69 212 LEU A CA 1
ATOM 1644 C C . LEU A 1 212 ? -2.285 7.904 2.336 1.00 96.69 212 LEU A C 1
ATOM 1646 O O . LEU A 1 212 ? -2.530 6.733 2.607 1.00 96.69 212 LEU A O 1
ATOM 1650 N N . GLU A 1 213 ? -1.746 8.726 3.232 1.00 96.38 213 GLU A N 1
ATOM 1651 C CA . GLU A 1 213 ? -1.314 8.339 4.575 1.00 96.38 213 GLU A CA 1
ATOM 1652 C C . GLU A 1 213 ? -2.269 8.979 5.606 1.00 96.38 213 GLU A C 1
ATOM 1654 O O . GLU A 1 213 ? -2.031 10.101 6.056 1.00 96.38 213 GLU A O 1
ATOM 1659 N N . PRO A 1 214 ? -3.380 8.307 5.972 1.00 97.06 214 PRO A N 1
ATOM 1660 C CA . PRO A 1 214 ? -4.513 8.928 6.673 1.00 97.06 214 PRO A CA 1
ATOM 1661 C C . PRO A 1 214 ? -4.158 9.469 8.063 1.00 97.06 214 PRO A C 1
ATOM 1663 O O . PRO A 1 214 ? -4.784 10.407 8.542 1.00 97.06 214 PRO A O 1
ATOM 1666 N N . TRP A 1 215 ? -3.117 8.933 8.703 1.00 96.62 215 TRP A N 1
ATOM 1667 C CA . TRP A 1 215 ? -2.629 9.397 10.005 1.00 96.62 215 TRP A CA 1
ATOM 1668 C C . TRP A 1 215 ? -1.996 10.798 9.981 1.00 96.62 215 TRP A C 1
ATOM 1670 O O . TRP A 1 215 ? -1.751 11.360 11.043 1.00 96.62 215 TRP A O 1
ATOM 1680 N N . TYR A 1 216 ? -1.750 11.388 8.805 1.00 96.75 216 TYR A N 1
ATOM 1681 C CA . TYR A 1 216 ? -1.419 12.817 8.691 1.00 96.75 216 TYR A CA 1
ATOM 1682 C C . TYR A 1 216 ? -2.651 13.732 8.791 1.00 96.75 216 TYR A C 1
ATOM 1684 O O . TYR A 1 216 ? -2.499 14.949 8.879 1.00 96.75 216 TYR A O 1
ATOM 1692 N N . PHE A 1 217 ? -3.863 13.168 8.789 1.00 97.25 217 PHE A N 1
ATOM 1693 C CA . PHE A 1 217 ? -5.132 13.898 8.832 1.00 97.25 217 PHE A CA 1
ATOM 1694 C C . PHE A 1 217 ? -6.023 13.364 9.962 1.00 97.25 217 PHE A C 1
ATOM 1696 O O . PHE A 1 217 ? -7.136 12.918 9.691 1.00 97.25 217 PHE A O 1
ATOM 1703 N N . PRO A 1 218 ? -5.558 13.384 11.228 1.00 95.56 218 PRO A N 1
ATOM 1704 C CA . PRO A 1 218 ? -6.252 12.726 12.334 1.00 95.56 218 PRO A CA 1
ATOM 1705 C C . PRO A 1 218 ? -7.677 13.243 12.558 1.00 95.56 218 PRO A C 1
ATOM 1707 O O . PRO A 1 218 ? -8.510 12.471 13.008 1.00 95.56 218 PRO A O 1
ATOM 1710 N N . GLU A 1 219 ? -7.988 14.486 12.189 1.00 96.31 219 GLU A N 1
ATOM 1711 C CA . GLU A 1 219 ? -9.340 15.052 12.329 1.00 96.31 219 GLU A CA 1
ATOM 1712 C C . GLU A 1 219 ? -10.354 14.501 11.319 1.00 96.31 219 GLU A C 1
ATOM 1714 O O . GLU A 1 219 ? -11.546 14.430 11.602 1.00 96.31 219 GLU A O 1
ATOM 1719 N N . ASN A 1 220 ? -9.901 14.110 10.124 1.00 97.00 220 ASN A N 1
ATOM 1720 C CA . ASN A 1 220 ? -10.780 13.621 9.061 1.00 97.00 220 ASN A CA 1
ATOM 1721 C C . ASN A 1 220 ? -10.050 12.619 8.150 1.00 97.00 220 ASN A C 1
ATOM 1723 O O . ASN A 1 220 ? -9.856 12.890 6.963 1.00 97.00 220 ASN A O 1
ATOM 1727 N N . PRO A 1 221 ? -9.583 11.474 8.678 1.00 98.25 221 PRO A N 1
ATOM 1728 C CA . PRO A 1 221 ? -8.805 10.533 7.889 1.00 98.25 221 PRO A CA 1
ATOM 1729 C C . PRO A 1 221 ? -9.711 9.844 6.866 1.00 98.25 221 PRO A C 1
ATOM 1731 O O . PRO A 1 221 ? -10.785 9.349 7.222 1.00 98.25 221 PRO A O 1
ATOM 1734 N N . TRP A 1 222 ? -9.269 9.721 5.610 1.00 98.62 222 TRP A N 1
ATOM 1735 C CA . TRP A 1 222 ? -10.034 8.983 4.595 1.00 98.62 222 TRP A CA 1
ATOM 1736 C C . TRP A 1 222 ? -10.331 7.536 5.006 1.00 98.62 222 TRP A C 1
ATOM 1738 O O . TRP A 1 222 ? -11.358 6.976 4.620 1.00 98.62 222 TRP A O 1
ATOM 1748 N N . SER A 1 223 ? -9.462 6.935 5.828 1.00 98.69 223 SER A N 1
ATOM 1749 C CA . SER A 1 223 ? -9.625 5.566 6.317 1.00 98.69 223 SER A CA 1
ATOM 1750 C C . SER A 1 223 ? -10.830 5.397 7.238 1.00 98.69 223 SER A C 1
ATOM 1752 O O . SER A 1 223 ? -11.310 4.276 7.369 1.00 98.69 223 SER A O 1
ATOM 1754 N N . SER A 1 224 ? -11.389 6.481 7.789 1.00 98.56 224 SER A N 1
ATOM 1755 C CA . SER A 1 224 ? -12.659 6.437 8.527 1.00 98.56 224 SER A CA 1
ATOM 1756 C C . SER A 1 224 ? -13.812 5.894 7.673 1.00 98.56 224 SER A C 1
ATOM 1758 O O . SER A 1 224 ? -14.680 5.190 8.186 1.00 98.56 224 SER A O 1
ATOM 1760 N N . ALA A 1 225 ? -13.799 6.128 6.354 1.00 98.69 225 ALA A N 1
ATOM 1761 C CA . ALA A 1 225 ? -14.797 5.580 5.434 1.00 98.69 225 ALA A CA 1
ATOM 1762 C C . ALA A 1 225 ? -14.642 4.074 5.174 1.00 98.69 225 ALA A C 1
ATOM 1764 O O . ALA A 1 225 ? -15.465 3.502 4.465 1.00 98.69 225 ALA A O 1
ATOM 1765 N N . LEU A 1 226 ? -13.625 3.410 5.734 1.00 98.69 226 LEU A N 1
ATOM 1766 C CA . LEU A 1 226 ? -13.536 1.950 5.702 1.00 98.69 226 LEU A CA 1
ATOM 1767 C C . LEU A 1 226 ? -14.515 1.284 6.674 1.00 98.69 226 LEU A C 1
ATOM 1769 O O . LEU A 1 226 ? -14.726 0.080 6.556 1.00 98.69 226 LEU A O 1
ATOM 1773 N N . ALA A 1 227 ? -15.112 2.042 7.603 1.00 98.56 227 ALA A N 1
ATOM 1774 C CA . ALA A 1 227 ? -16.050 1.521 8.588 1.00 98.56 227 ALA A CA 1
ATOM 1775 C C . ALA A 1 227 ? -17.149 0.659 7.936 1.00 98.56 227 ALA A C 1
ATOM 1777 O O . ALA A 1 227 ? -17.811 1.090 6.992 1.00 98.56 227 ALA A O 1
ATOM 1778 N N . GLY A 1 228 ? -17.317 -0.572 8.421 1.00 98.38 228 GLY A N 1
ATOM 1779 C CA . GLY A 1 228 ? -18.316 -1.526 7.929 1.00 98.38 228 GLY A CA 1
ATOM 1780 C C . GLY A 1 228 ? -18.026 -2.159 6.560 1.00 98.38 228 GLY A C 1
ATOM 1781 O O . GLY A 1 228 ? -18.778 -3.037 6.144 1.00 98.38 228 GLY A O 1
ATOM 1782 N N . LYS A 1 229 ? -16.947 -1.779 5.861 1.00 98.69 229 LYS A N 1
ATOM 1783 C CA . LYS A 1 229 ? -16.588 -2.361 4.555 1.00 98.69 229 LYS A CA 1
ATOM 1784 C C . LYS A 1 229 ? -15.880 -3.713 4.695 1.00 98.69 229 LYS A C 1
ATOM 1786 O O . LYS A 1 229 ? -15.326 -4.055 5.739 1.00 98.69 229 LYS A O 1
ATOM 1791 N N . THR A 1 230 ? -15.841 -4.474 3.607 1.00 98.81 230 THR A N 1
ATOM 1792 C CA . THR A 1 230 ? -14.919 -5.595 3.403 1.00 98.81 230 THR A CA 1
ATOM 1793 C C . THR A 1 230 ? -13.663 -5.090 2.698 1.00 98.81 230 THR A C 1
ATOM 1795 O O . THR A 1 230 ? -13.679 -4.793 1.504 1.00 98.81 230 THR A O 1
ATOM 1798 N N . VAL A 1 231 ? -12.560 -5.003 3.433 1.00 98.88 231 VAL A N 1
ATOM 1799 C CA . VAL A 1 231 ? -11.275 -4.482 2.963 1.00 98.88 231 VAL A CA 1
ATOM 1800 C C . VAL A 1 231 ? -10.340 -5.633 2.605 1.00 98.88 231 VAL A C 1
ATOM 1802 O O . VAL A 1 231 ? -10.002 -6.461 3.452 1.00 98.88 231 VAL A O 1
ATOM 1805 N N . LEU A 1 232 ? -9.881 -5.674 1.355 1.00 98.88 232 LEU A N 1
ATOM 1806 C CA . LEU A 1 232 ? -8.825 -6.587 0.922 1.00 98.88 232 LEU A CA 1
ATOM 1807 C C . LEU A 1 232 ? -7.454 -5.939 1.147 1.00 98.88 232 LEU A C 1
ATOM 1809 O O . LEU A 1 232 ? -7.162 -4.897 0.574 1.00 98.88 232 LEU A O 1
ATOM 1813 N N . VAL A 1 233 ? -6.583 -6.562 1.932 1.00 98.81 233 VAL A N 1
ATOM 1814 C CA . VAL A 1 233 ? -5.206 -6.103 2.141 1.00 98.81 233 VAL A CA 1
ATOM 1815 C C . VAL A 1 233 ? -4.241 -6.966 1.337 1.00 98.81 233 VAL A C 1
ATOM 1817 O O . VAL A 1 233 ? -4.153 -8.175 1.552 1.00 98.81 233 VAL A O 1
ATOM 1820 N N . ILE A 1 234 ? -3.498 -6.330 0.430 1.00 98.62 234 ILE A N 1
ATOM 1821 C CA . ILE A 1 234 ? -2.479 -6.968 -0.409 1.00 98.62 234 ILE A CA 1
ATOM 1822 C C . ILE A 1 234 ? -1.105 -6.454 0.018 1.00 98.62 234 ILE A C 1
ATOM 1824 O O . ILE A 1 234 ? -0.709 -5.349 -0.362 1.00 98.62 234 ILE A O 1
ATOM 1828 N N . ALA A 1 235 ? -0.384 -7.220 0.836 1.00 97.44 235 ALA A N 1
ATOM 1829 C CA . ALA A 1 235 ? 0.867 -6.772 1.452 1.00 97.44 235 ALA A CA 1
ATOM 1830 C C . ALA A 1 235 ? 1.784 -7.934 1.853 1.00 97.44 235 ALA A C 1
ATOM 1832 O O . ALA A 1 235 ? 1.330 -9.066 1.950 1.00 97.44 235 ALA A O 1
ATOM 1833 N N . ALA A 1 236 ? 3.065 -7.658 2.114 1.00 92.31 236 ALA A N 1
ATOM 1834 C CA . ALA A 1 236 ? 4.034 -8.697 2.479 1.00 92.31 236 ALA A CA 1
ATOM 1835 C C . ALA A 1 236 ? 3.915 -9.139 3.952 1.00 92.31 236 ALA A C 1
ATOM 1837 O O . ALA A 1 236 ? 4.244 -10.272 4.274 1.00 92.31 236 ALA A O 1
ATOM 1838 N N . MET A 1 237 ? 3.438 -8.248 4.833 1.00 92.94 237 MET A N 1
ATOM 1839 C CA . MET A 1 237 ? 3.426 -8.424 6.296 1.00 92.94 237 MET A CA 1
ATOM 1840 C C . MET A 1 237 ? 2.040 -8.818 6.840 1.00 92.94 237 MET A C 1
ATOM 1842 O O . MET A 1 237 ? 1.532 -8.220 7.794 1.00 92.94 237 MET A O 1
ATOM 1846 N N . VAL A 1 238 ? 1.364 -9.762 6.179 1.00 95.94 238 VAL A N 1
ATOM 1847 C CA . VAL A 1 238 ? -0.020 -10.127 6.525 1.00 95.94 238 VAL A CA 1
ATOM 1848 C C . VAL A 1 238 ? -0.152 -10.764 7.907 1.00 95.94 238 VAL A C 1
ATOM 1850 O O . VAL A 1 238 ? -1.176 -10.549 8.548 1.00 95.94 238 VAL A O 1
ATOM 1853 N N . GLU A 1 239 ? 0.846 -11.496 8.400 1.00 96.88 239 GLU A N 1
ATOM 1854 C CA . GLU A 1 239 ? 0.799 -12.117 9.729 1.00 96.88 239 GLU A CA 1
ATOM 1855 C C . GLU A 1 239 ? 0.939 -11.065 10.830 1.00 96.88 239 GLU A C 1
ATOM 1857 O O . GLU A 1 239 ? 0.194 -11.087 11.814 1.00 96.88 239 GLU A O 1
ATOM 1862 N N . SER A 1 240 ? 1.809 -10.072 10.634 1.00 97.75 240 SER A N 1
ATOM 1863 C CA . SER A 1 240 ? 1.876 -8.900 11.515 1.00 97.75 240 SER A CA 1
ATOM 1864 C C . SER A 1 240 ? 0.556 -8.129 11.526 1.00 97.75 240 SER A C 1
ATOM 1866 O O . SER A 1 240 ? 0.092 -7.705 12.586 1.00 97.75 240 SER A O 1
ATOM 1868 N N . PHE A 1 241 ? -0.093 -7.978 10.368 1.00 98.00 241 PHE A N 1
ATOM 1869 C CA . PHE A 1 241 ? -1.394 -7.309 10.289 1.00 98.00 241 PHE A CA 1
ATOM 1870 C C . PHE A 1 241 ? -2.493 -8.135 10.953 1.00 98.00 241 PHE A C 1
ATOM 1872 O O . PHE A 1 241 ? -3.273 -7.579 11.717 1.00 98.00 241 PHE A O 1
ATOM 1879 N N . ARG A 1 242 ? -2.535 -9.455 10.741 1.00 97.44 242 ARG A N 1
ATOM 1880 C CA . ARG A 1 242 ? -3.457 -10.367 11.440 1.00 97.44 242 ARG A CA 1
ATOM 1881 C C . ARG A 1 242 ? -3.294 -10.273 12.948 1.00 97.44 242 ARG A C 1
ATOM 1883 O O . ARG A 1 242 ? -4.287 -10.179 13.662 1.00 97.44 242 ARG A O 1
ATOM 1890 N N . CYS A 1 243 ? -2.050 -10.238 13.421 1.00 96.75 243 CYS A N 1
ATOM 1891 C CA . CYS A 1 243 ? -1.752 -10.043 14.830 1.00 96.75 243 CYS A CA 1
ATOM 1892 C C . CYS A 1 243 ? -2.370 -8.742 15.355 1.00 96.75 243 CYS A C 1
ATOM 1894 O O . CYS A 1 243 ? -3.119 -8.756 16.325 1.00 96.75 243 CYS A O 1
ATOM 1896 N N . GLN A 1 244 ? -2.102 -7.619 14.693 1.00 97.12 244 GLN A N 1
ATOM 1897 C CA . GLN A 1 244 ? -2.571 -6.303 15.128 1.00 97.12 244 GLN A CA 1
ATOM 1898 C C . GLN A 1 244 ? -4.086 -6.106 14.977 1.00 97.12 244 GLN A C 1
ATOM 1900 O O . GLN A 1 244 ? -4.667 -5.307 15.707 1.00 97.12 244 GLN A O 1
ATOM 1905 N N . MET A 1 245 ? -4.724 -6.855 14.075 1.00 97.12 245 MET A N 1
ATOM 1906 C CA . MET A 1 245 ? -6.166 -6.809 13.817 1.00 97.12 245 MET A CA 1
ATOM 1907 C C . MET A 1 245 ? -6.994 -7.736 14.715 1.00 97.12 245 MET A C 1
ATOM 1909 O O . MET A 1 245 ? -8.211 -7.792 14.551 1.00 97.12 245 MET A O 1
ATOM 1913 N N . ARG A 1 246 ? -6.382 -8.443 15.677 1.00 95.50 246 ARG A N 1
ATOM 1914 C CA . ARG A 1 246 ? -7.146 -9.150 16.717 1.00 95.50 246 ARG A CA 1
ATOM 1915 C C . ARG A 1 246 ? -7.983 -8.168 17.541 1.00 95.50 246 ARG A C 1
ATOM 1917 O O . ARG A 1 246 ? -7.547 -7.044 17.795 1.00 95.50 246 ARG A O 1
ATOM 1924 N N . GLU A 1 247 ? -9.132 -8.635 18.023 1.00 92.38 247 GLU A N 1
ATOM 1925 C CA . GLU A 1 247 ? -10.107 -7.850 18.800 1.00 92.38 247 GLU A CA 1
ATOM 1926 C C . GLU A 1 247 ? -9.490 -7.150 20.022 1.00 92.38 247 GLU A C 1
ATOM 1928 O O . GLU A 1 247 ? -9.848 -6.022 20.345 1.00 92.38 247 GLU A O 1
ATOM 1933 N N . ASP A 1 248 ? -8.511 -7.780 20.674 1.00 90.94 248 ASP A N 1
ATOM 1934 C CA . ASP A 1 248 ? -7.830 -7.232 21.850 1.00 90.94 248 ASP A CA 1
ATOM 1935 C C . ASP A 1 248 ? -6.773 -6.163 21.522 1.00 90.94 248 ASP A C 1
ATOM 1937 O O . ASP A 1 248 ? -6.338 -5.430 22.412 1.00 90.94 248 ASP A O 1
ATOM 1941 N N . ARG A 1 249 ? -6.320 -6.089 20.262 1.00 94.56 249 ARG A N 1
ATOM 1942 C CA . ARG A 1 249 ? -5.217 -5.213 19.834 1.00 94.56 249 ARG A CA 1
ATOM 1943 C C . ARG A 1 249 ? -5.707 -4.036 19.010 1.00 94.56 249 ARG A C 1
ATOM 1945 O O . ARG A 1 249 ? -5.315 -2.907 19.314 1.00 94.56 249 ARG A O 1
ATOM 1952 N N . ARG A 1 250 ? -6.573 -4.274 18.020 1.00 95.81 250 ARG A N 1
ATOM 1953 C CA . ARG A 1 250 ? -7.051 -3.260 17.064 1.00 95.81 250 ARG A CA 1
ATOM 1954 C C . ARG A 1 250 ? -7.505 -1.954 17.737 1.00 95.81 250 ARG A C 1
ATOM 1956 O O . ARG A 1 250 ? -6.996 -0.906 17.329 1.00 95.81 250 ARG A O 1
ATOM 1963 N N . PRO A 1 251 ? -8.343 -1.965 18.798 1.00 95.19 251 PRO A N 1
ATOM 1964 C CA . PRO A 1 251 ? -8.835 -0.726 19.408 1.00 95.19 251 PRO A CA 1
ATOM 1965 C C . PRO A 1 251 ? -7.733 0.124 20.052 1.00 95.19 251 PRO A C 1
ATOM 1967 O O . PRO A 1 251 ? -7.911 1.320 20.252 1.00 95.19 251 PRO A O 1
ATOM 1970 N N . THR A 1 252 ? -6.583 -0.477 20.373 1.00 94.62 252 THR A N 1
ATOM 1971 C CA . THR A 1 252 ? -5.469 0.186 21.072 1.00 94.62 252 THR A CA 1
ATOM 1972 C C . THR A 1 252 ? -4.437 0.812 20.133 1.00 94.62 252 THR A C 1
ATOM 1974 O O . THR A 1 252 ? -3.557 1.540 20.591 1.00 94.62 252 THR A O 1
ATOM 1977 N N . ILE A 1 253 ? -4.501 0.529 18.826 1.00 96.75 253 ILE A N 1
ATOM 1978 C CA . ILE A 1 253 ? -3.446 0.929 17.882 1.00 96.75 253 ILE A CA 1
ATOM 1979 C C . ILE A 1 253 ? -3.402 2.444 17.692 1.00 96.75 253 ILE A C 1
ATOM 1981 O O . ILE A 1 253 ? -2.316 3.023 17.682 1.00 96.75 253 ILE A O 1
ATOM 1985 N N . TRP A 1 254 ? -4.572 3.074 17.582 1.00 97.50 254 TRP A N 1
ATOM 1986 C CA . TRP A 1 254 ? -4.713 4.509 17.325 1.00 97.50 254 TRP A CA 1
ATOM 1987 C C . TRP A 1 254 ? -5.480 5.259 18.420 1.00 97.50 254 TRP A C 1
ATOM 1989 O O . TRP A 1 254 ? -5.789 6.435 18.240 1.00 97.50 254 TRP A O 1
ATOM 1999 N N . SER A 1 255 ? -5.760 4.628 19.567 1.00 95.31 255 SER A N 1
ATOM 2000 C CA . SER A 1 255 ? -6.582 5.218 20.637 1.00 95.31 255 SER A CA 1
ATOM 2001 C C . SER A 1 255 ? -6.007 6.503 21.237 1.00 95.31 255 SER A C 1
ATOM 2003 O O . SER A 1 255 ? -6.754 7.310 21.775 1.00 95.31 255 SER A O 1
ATOM 2005 N N . HIS A 1 256 ? -4.685 6.691 21.179 1.00 94.94 256 HIS A N 1
ATOM 2006 C CA . HIS A 1 256 ? -4.000 7.896 21.666 1.00 94.94 256 HIS A CA 1
ATOM 2007 C C . HIS A 1 256 ? -3.925 9.028 20.631 1.00 94.94 256 HIS A C 1
ATOM 2009 O O . HIS A 1 256 ? -3.411 10.092 20.959 1.00 94.94 256 HIS A O 1
ATOM 2015 N N . VAL A 1 257 ? -4.399 8.802 19.399 1.00 96.12 257 VAL A N 1
ATOM 2016 C CA . VAL A 1 257 ? -4.445 9.808 18.323 1.00 96.12 257 VAL A CA 1
ATOM 2017 C C . VAL A 1 257 ? -5.892 10.028 17.887 1.00 96.12 257 VAL A C 1
ATOM 2019 O O . VAL A 1 257 ? -6.474 11.059 18.189 1.00 96.12 257 VAL A O 1
ATOM 2022 N N . ASN A 1 258 ? -6.476 9.048 17.193 1.00 96.62 258 ASN A N 1
ATOM 2023 C CA . ASN A 1 258 ? -7.889 8.992 16.830 1.00 96.62 258 ASN A CA 1
ATOM 2024 C C . ASN A 1 258 ? -8.223 7.566 16.361 1.00 96.62 258 ASN A C 1
ATOM 2026 O O . ASN A 1 258 ? -7.714 7.111 15.333 1.00 96.62 258 ASN A O 1
ATOM 2030 N N . SER A 1 259 ? -9.121 6.870 17.063 1.00 95.56 259 SER A N 1
ATOM 2031 C CA . SER A 1 259 ? -9.549 5.510 16.699 1.00 95.56 259 SER A CA 1
ATOM 2032 C C . SER A 1 259 ? -10.176 5.415 15.298 1.00 95.56 259 SER A C 1
ATOM 2034 O O . SER A 1 259 ? -10.126 4.355 14.680 1.00 95.56 259 SER A O 1
ATOM 2036 N N . SER A 1 260 ? -10.692 6.519 14.746 1.00 96.62 260 SER A N 1
ATOM 2037 C CA . SER A 1 260 ? -11.249 6.584 13.384 1.00 96.62 260 SER A CA 1
ATOM 2038 C C . SER A 1 260 ? -10.202 6.403 12.279 1.00 96.62 260 SER A C 1
ATOM 2040 O O . SER A 1 260 ? -10.569 6.199 11.124 1.00 96.62 260 SER A O 1
ATOM 2042 N N . ILE A 1 261 ? -8.903 6.459 12.605 1.00 98.19 261 ILE A N 1
ATOM 2043 C CA . ILE A 1 261 ? -7.820 6.141 11.662 1.00 98.19 261 ILE A CA 1
ATOM 2044 C C . ILE A 1 261 ? -7.858 4.654 11.277 1.00 98.19 261 ILE A C 1
ATOM 2046 O O . ILE A 1 261 ? -7.571 4.319 10.128 1.00 98.19 261 ILE A O 1
ATOM 2050 N N . LEU A 1 262 ? -8.255 3.771 12.198 1.00 98.25 262 LEU A N 1
ATOM 2051 C CA . LEU A 1 262 ? -8.429 2.337 11.963 1.00 98.25 262 LEU A CA 1
ATOM 2052 C C . LEU A 1 262 ? -9.814 1.903 12.484 1.00 98.25 262 LEU A C 1
ATOM 2054 O O . LEU A 1 262 ? -9.896 1.260 13.532 1.00 98.25 262 LEU A O 1
ATOM 2058 N N . PRO A 1 263 ? -10.906 2.267 11.780 1.00 97.69 263 PRO A N 1
ATOM 2059 C CA . PRO A 1 263 ? -12.270 1.971 12.224 1.00 97.69 263 PRO A CA 1
ATOM 2060 C C . PRO A 1 263 ? -12.565 0.472 12.119 1.00 97.69 263 PRO A C 1
ATOM 2062 O O . PRO A 1 263 ? -11.774 -0.252 11.522 1.00 97.69 263 PRO A O 1
ATOM 2065 N N . GLU A 1 264 ? -13.711 0.007 12.624 1.00 97.62 264 GLU A N 1
ATOM 2066 C CA . GLU A 1 264 ? -14.161 -1.388 12.485 1.00 97.62 264 GLU A CA 1
ATOM 2067 C C . GLU A 1 264 ? -14.578 -1.742 11.050 1.00 97.62 264 GLU A C 1
ATOM 2069 O O . GLU A 1 264 ? -15.379 -1.049 10.435 1.00 97.62 264 GLU A O 1
ATOM 2074 N N . PHE A 1 265 ? -14.051 -2.842 10.513 1.00 98.19 265 PHE A N 1
ATOM 2075 C CA . PHE A 1 265 ? -14.306 -3.343 9.157 1.00 98.19 265 PHE A CA 1
ATOM 2076 C C . PHE A 1 265 ? -13.914 -4.820 9.047 1.00 98.19 265 PHE A C 1
ATOM 2078 O O . PHE A 1 265 ? -13.068 -5.290 9.819 1.00 98.19 265 PHE A O 1
ATOM 2085 N N . SER A 1 266 ? -14.489 -5.525 8.070 1.00 98.44 266 SER A N 1
ATOM 2086 C CA . SER A 1 266 ? -14.135 -6.911 7.738 1.00 98.44 266 SER A CA 1
ATOM 2087 C C . SER A 1 266 ? -12.874 -6.937 6.884 1.00 98.44 266 SER A C 1
ATOM 2089 O O . SER A 1 266 ? -12.775 -6.185 5.920 1.00 98.44 266 SER A O 1
ATOM 2091 N N . ILE A 1 267 ? -11.908 -7.797 7.199 1.00 98.56 267 ILE A N 1
ATOM 2092 C CA . ILE A 1 267 ? -10.612 -7.827 6.510 1.00 98.56 267 ILE A CA 1
ATOM 2093 C C . ILE A 1 267 ? -10.369 -9.161 5.802 1.00 98.56 267 ILE A C 1
ATOM 2095 O O . ILE A 1 267 ? -10.645 -10.233 6.338 1.00 98.56 267 ILE A O 1
ATOM 2099 N N . LYS A 1 268 ? -9.817 -9.090 4.591 1.00 98.69 268 LYS A N 1
ATOM 2100 C CA . LYS A 1 268 ? -9.277 -10.224 3.831 1.00 98.69 268 LYS A CA 1
ATOM 2101 C C . LYS A 1 268 ? -7.816 -9.952 3.504 1.00 98.69 268 LYS A C 1
ATOM 2103 O O . LYS A 1 268 ? -7.414 -8.797 3.399 1.00 98.69 268 LYS A O 1
ATOM 2108 N N . TYR A 1 269 ? -7.028 -11.004 3.314 1.00 98.50 269 TYR A N 1
ATOM 2109 C CA . TYR A 1 269 ? -5.593 -10.881 3.073 1.00 98.50 269 TYR A CA 1
ATOM 2110 C C . TYR A 1 269 ? -5.171 -11.655 1.832 1.00 98.50 269 TYR A C 1
ATOM 2112 O O . TYR A 1 269 ? -5.530 -12.822 1.680 1.00 98.50 269 TYR A O 1
ATOM 2120 N N . VAL A 1 270 ? -4.336 -11.026 1.010 1.00 98.50 270 VAL A N 1
ATOM 2121 C CA . VAL A 1 270 ? -3.516 -11.691 -0.006 1.00 98.50 270 VAL A CA 1
ATOM 2122 C C . VAL A 1 270 ? -2.060 -11.333 0.290 1.00 98.50 270 VAL A C 1
ATOM 2124 O O . VAL A 1 270 ? -1.697 -10.159 0.187 1.00 98.50 270 VAL A O 1
ATOM 2127 N N . PRO A 1 271 ? -1.214 -12.306 0.672 1.00 97.31 271 PRO A N 1
ATOM 2128 C CA . PRO A 1 271 ? 0.211 -12.057 0.820 1.00 97.31 271 PRO A CA 1
ATOM 2129 C C . PRO A 1 271 ? 0.788 -11.587 -0.517 1.00 97.31 271 PRO A C 1
ATOM 2131 O O . PRO A 1 271 ? 0.602 -12.247 -1.544 1.00 97.31 271 PRO A O 1
ATOM 2134 N N . SER A 1 272 ? 1.474 -10.447 -0.523 1.00 96.19 272 SER A N 1
ATOM 2135 C CA . SER A 1 272 ? 2.203 -10.020 -1.710 1.00 96.19 272 SER A CA 1
ATOM 2136 C C . SER A 1 272 ? 3.477 -10.842 -1.864 1.00 96.19 272 SER A C 1
ATOM 2138 O O . SER A 1 272 ? 4.122 -11.247 -0.895 1.00 96.19 272 SER A O 1
ATOM 2140 N N . VAL A 1 273 ? 3.841 -11.111 -3.113 1.00 96.06 273 VAL A N 1
ATOM 2141 C CA . VAL A 1 273 ? 5.056 -11.851 -3.422 1.00 96.06 273 VAL A CA 1
ATOM 2142 C C . VAL A 1 273 ? 6.272 -10.973 -3.125 1.00 96.06 273 VAL A C 1
ATOM 2144 O O . VAL A 1 273 ? 6.469 -9.920 -3.731 1.00 96.06 273 VAL A O 1
ATOM 2147 N N . GLN A 1 274 ? 7.112 -11.437 -2.204 1.00 92.69 274 GLN A N 1
ATOM 2148 C CA . GLN A 1 274 ? 8.344 -10.769 -1.807 1.00 92.69 274 GLN A CA 1
ATOM 2149 C C . GLN A 1 274 ? 9.459 -11.053 -2.827 1.00 92.69 274 GLN A C 1
ATOM 2151 O O . GLN A 1 274 ? 10.153 -12.066 -2.744 1.00 92.69 274 GLN A O 1
ATOM 2156 N N . SER A 1 275 ? 9.638 -10.149 -3.792 1.00 93.25 275 SER A N 1
ATOM 2157 C CA . SER A 1 275 ? 10.725 -10.222 -4.781 1.00 93.25 275 SER A CA 1
ATOM 2158 C C . SER A 1 275 ? 11.771 -9.112 -4.668 1.00 93.25 275 SER A C 1
ATOM 2160 O O . SER A 1 275 ? 12.757 -9.127 -5.401 1.00 93.25 275 SER A O 1
ATOM 2162 N N . CYS A 1 276 ? 11.608 -8.155 -3.746 1.00 88.88 276 CYS A N 1
ATOM 2163 C CA . CYS A 1 276 ? 12.702 -7.246 -3.404 1.00 88.88 276 CYS A CA 1
ATOM 2164 C C . CYS A 1 276 ? 13.761 -7.969 -2.549 1.00 88.88 276 CYS A C 1
ATOM 2166 O O . CYS A 1 276 ? 13.605 -9.142 -2.190 1.00 88.88 276 CYS A O 1
ATOM 2168 N N . CYS A 1 277 ? 14.879 -7.297 -2.280 1.00 88.00 277 CYS A N 1
ATOM 2169 C CA . CYS A 1 277 ? 16.097 -7.905 -1.731 1.00 88.00 277 CYS A CA 1
ATOM 2170 C C . CYS A 1 277 ? 16.743 -8.942 -2.674 1.00 88.00 277 CYS A C 1
ATOM 2172 O O . CYS A 1 277 ? 17.455 -9.825 -2.210 1.00 88.00 277 CYS A O 1
ATOM 2174 N N . GLY A 1 278 ? 16.483 -8.870 -3.987 1.00 85.06 278 GLY A N 1
ATOM 2175 C CA . GLY A 1 278 ? 17.047 -9.795 -4.981 1.00 85.06 278 GLY A CA 1
ATOM 2176 C C . GLY A 1 278 ? 16.405 -11.187 -5.009 1.00 85.06 278 GLY A C 1
ATOM 2177 O O . GLY A 1 278 ? 16.939 -12.094 -5.651 1.00 85.06 278 GLY A O 1
ATOM 2178 N N . LEU A 1 279 ? 15.268 -11.367 -4.332 1.00 90.50 279 LEU A N 1
ATOM 2179 C CA . LEU A 1 279 ? 14.551 -12.636 -4.279 1.00 90.50 279 LEU A CA 1
ATOM 2180 C C . LEU A 1 279 ? 13.809 -12.922 -5.593 1.00 90.50 279 LEU A C 1
ATOM 2182 O O . LEU A 1 279 ? 13.230 -12.034 -6.215 1.00 90.50 279 LEU A O 1
ATOM 2186 N N . ARG A 1 280 ? 13.802 -14.193 -6.007 1.00 92.94 280 ARG A N 1
ATOM 2187 C CA . ARG A 1 280 ? 13.136 -14.675 -7.231 1.00 92.94 280 ARG A CA 1
ATOM 2188 C C . ARG A 1 280 ? 12.206 -15.843 -6.895 1.00 92.94 280 ARG A C 1
ATOM 2190 O O . ARG A 1 280 ? 12.570 -16.992 -7.117 1.00 92.94 280 ARG A O 1
ATOM 2197 N N . PRO A 1 281 ? 11.038 -15.567 -6.295 1.00 94.06 281 PRO A N 1
ATOM 2198 C CA . PRO A 1 281 ? 10.125 -16.612 -5.822 1.00 94.06 281 PRO A CA 1
ATOM 2199 C C . PRO A 1 281 ? 9.467 -17.424 -6.951 1.00 94.06 281 PRO A C 1
ATOM 2201 O O . PRO A 1 281 ? 9.020 -18.538 -6.710 1.00 94.06 281 PRO A O 1
ATOM 2204 N N . HIS A 1 282 ? 9.435 -16.887 -8.172 1.00 96.44 282 HIS A N 1
ATOM 2205 C CA . HIS A 1 282 ? 8.948 -17.559 -9.386 1.00 96.44 282 HIS A CA 1
ATOM 2206 C C . HIS A 1 282 ? 9.942 -17.345 -10.541 1.00 96.44 282 HIS A C 1
ATOM 2208 O O . HIS A 1 282 ? 10.975 -16.703 -10.334 1.00 96.44 282 HIS A O 1
ATOM 2214 N N . ALA A 1 283 ? 9.648 -17.810 -11.762 1.00 95.56 283 ALA A N 1
ATOM 2215 C CA . ALA A 1 283 ? 10.563 -17.642 -12.898 1.00 95.56 283 ALA A CA 1
ATOM 2216 C C . ALA A 1 283 ? 10.647 -16.184 -13.381 1.00 95.56 283 ALA A C 1
ATOM 2218 O O . ALA A 1 283 ? 11.683 -15.743 -13.880 1.00 95.56 283 ALA A O 1
ATOM 2219 N N . SER A 1 284 ? 9.572 -15.408 -13.212 1.00 96.44 284 SER A N 1
ATOM 2220 C CA . SER A 1 284 ? 9.524 -14.002 -13.630 1.00 96.44 284 SER A CA 1
ATOM 2221 C C . SER A 1 284 ? 8.599 -13.141 -12.770 1.00 96.44 284 SER A C 1
ATOM 2223 O O . SER A 1 284 ? 7.723 -13.643 -12.061 1.00 96.44 284 SER A O 1
ATOM 2225 N N . TRP A 1 285 ? 8.767 -11.822 -12.871 1.00 96.94 285 TRP A N 1
ATOM 2226 C CA . TRP A 1 285 ? 7.870 -10.834 -12.274 1.00 96.94 285 TRP A CA 1
ATOM 2227 C C . TRP A 1 285 ? 6.427 -10.999 -12.773 1.00 96.94 285 TRP A C 1
ATOM 2229 O O . TRP A 1 285 ? 5.489 -10.938 -11.983 1.00 96.94 285 TRP A O 1
ATOM 2239 N N . THR A 1 286 ? 6.219 -11.286 -14.062 1.00 97.38 286 THR A N 1
ATOM 2240 C CA . THR A 1 286 ? 4.867 -11.489 -14.612 1.00 97.38 286 THR A CA 1
ATOM 2241 C C . THR A 1 286 ? 4.200 -12.754 -14.080 1.00 97.38 286 THR A C 1
ATOM 2243 O O . THR A 1 286 ? 2.985 -12.770 -13.891 1.00 97.38 286 THR A O 1
ATOM 2246 N N . GLU A 1 287 ? 4.966 -13.809 -13.808 1.00 98.12 287 GLU A N 1
ATOM 2247 C CA . GLU A 1 287 ? 4.448 -15.010 -13.153 1.00 98.12 287 GLU A CA 1
ATOM 2248 C C . GLU A 1 287 ? 4.022 -14.719 -11.711 1.00 98.12 287 GLU A C 1
ATOM 2250 O O . GLU A 1 287 ? 2.897 -15.043 -11.336 1.00 98.12 287 GLU A O 1
ATOM 2255 N N . SER A 1 288 ? 4.852 -14.009 -10.941 1.00 98.06 288 SER A N 1
ATOM 2256 C CA . SER A 1 288 ? 4.483 -13.541 -9.596 1.00 98.06 288 SER A CA 1
ATOM 2257 C C . SER A 1 288 ? 3.230 -12.675 -9.596 1.00 98.06 288 SER A C 1
ATOM 2259 O O . SER A 1 288 ? 2.350 -12.865 -8.755 1.00 98.06 288 SER A O 1
ATOM 2261 N N . LEU A 1 289 ? 3.112 -11.759 -10.562 1.00 98.50 289 LEU A N 1
ATOM 2262 C CA . LEU A 1 289 ? 1.910 -10.952 -10.737 1.00 98.50 289 LEU A CA 1
ATOM 2263 C C . LEU A 1 289 ? 0.678 -11.844 -10.952 1.00 98.50 289 LEU A C 1
ATOM 2265 O O . LEU A 1 289 ? -0.330 -11.651 -10.276 1.00 98.50 289 LEU A O 1
ATOM 2269 N N . LYS A 1 290 ? 0.764 -12.846 -11.837 1.00 98.50 290 LYS A N 1
ATOM 2270 C CA . LYS A 1 290 ? -0.336 -13.791 -12.101 1.00 98.50 290 LYS A CA 1
ATOM 2271 C C . LYS A 1 290 ? -0.705 -14.620 -10.872 1.00 98.50 290 LYS A C 1
ATOM 2273 O O . LYS A 1 290 ? -1.885 -14.888 -10.664 1.00 98.50 290 LYS A O 1
ATOM 2278 N N . VAL A 1 291 ? 0.271 -15.027 -10.059 1.00 98.44 291 VAL A N 1
ATOM 2279 C CA . VAL A 1 291 ? 0.015 -15.743 -8.798 1.00 98.44 291 VAL A CA 1
ATOM 2280 C C . VAL A 1 291 ? -0.803 -14.871 -7.845 1.00 98.44 291 VAL A C 1
ATOM 2282 O O . VAL A 1 291 ? -1.823 -15.327 -7.332 1.00 98.44 291 VAL A O 1
ATOM 2285 N N . MET A 1 292 ? -0.426 -13.601 -7.673 1.00 98.62 292 MET A N 1
ATOM 2286 C CA . MET A 1 292 ? -1.198 -12.665 -6.847 1.00 98.62 292 MET A CA 1
ATOM 2287 C C . MET A 1 292 ? -2.580 -12.363 -7.433 1.00 98.62 292 MET A C 1
ATOM 2289 O O . MET A 1 292 ? -3.545 -12.310 -6.683 1.00 98.62 292 MET A O 1
ATOM 2293 N N . GLN A 1 293 ? -2.708 -12.223 -8.756 1.00 98.69 293 GLN A N 1
ATOM 2294 C CA . GLN A 1 293 ? -4.005 -12.041 -9.421 1.00 98.69 293 GLN A CA 1
ATOM 2295 C C . GLN A 1 293 ? -4.948 -13.222 -9.158 1.00 98.69 293 GLN A C 1
ATOM 2297 O O . GLN A 1 293 ? -6.083 -13.009 -8.746 1.00 98.69 293 GLN A O 1
ATOM 2302 N N . LYS A 1 294 ? -4.459 -14.462 -9.286 1.00 98.62 294 LYS A N 1
ATOM 2303 C CA . LYS A 1 294 ? -5.235 -15.666 -8.945 1.00 98.62 294 LYS A CA 1
ATOM 2304 C C . LYS A 1 294 ? -5.617 -15.713 -7.465 1.00 98.62 294 LYS A C 1
ATOM 2306 O O . LYS A 1 294 ? -6.719 -16.138 -7.132 1.00 98.62 294 LYS A O 1
ATOM 2311 N N . ALA A 1 295 ? -4.720 -15.284 -6.576 1.00 98.62 295 ALA A N 1
ATOM 2312 C CA . ALA A 1 295 ? -5.020 -15.202 -5.151 1.00 98.62 295 ALA A CA 1
ATOM 2313 C C . ALA A 1 295 ? -6.125 -14.173 -4.866 1.00 98.62 295 ALA A C 1
ATOM 2315 O O . ALA A 1 295 ? -7.009 -14.464 -4.068 1.00 98.62 295 ALA A O 1
ATOM 2316 N N . ILE A 1 296 ? -6.116 -13.021 -5.551 1.00 98.75 296 ILE A N 1
ATOM 2317 C CA . ILE A 1 296 ? -7.193 -12.018 -5.496 1.00 98.75 296 ILE A CA 1
ATOM 2318 C C . ILE A 1 296 ? -8.504 -12.608 -6.031 1.00 98.75 296 ILE A C 1
ATOM 2320 O O . ILE A 1 296 ? -9.529 -12.471 -5.370 1.00 98.75 296 ILE A O 1
ATOM 2324 N N . ASP A 1 297 ? -8.480 -13.325 -7.159 1.00 98.50 297 ASP A N 1
ATOM 2325 C CA . ASP A 1 297 ? -9.677 -13.971 -7.717 1.00 98.50 297 ASP A CA 1
ATOM 2326 C C . ASP A 1 297 ? -10.338 -14.935 -6.713 1.00 98.50 297 ASP A C 1
ATOM 2328 O O . ASP A 1 297 ? -11.564 -15.025 -6.639 1.00 98.50 297 ASP A O 1
ATOM 2332 N N . ALA A 1 298 ? -9.529 -15.624 -5.902 1.00 98.44 298 ALA A N 1
ATOM 2333 C CA . ALA A 1 298 ? -9.991 -16.603 -4.924 1.00 98.44 298 ALA A CA 1
ATOM 2334 C C . ALA A 1 298 ? -10.573 -15.998 -3.630 1.00 98.44 298 ALA A C 1
ATOM 2336 O O . ALA A 1 298 ? -11.227 -16.721 -2.876 1.00 98.44 298 ALA A O 1
ATOM 2337 N N . VAL A 1 299 ? -10.376 -14.702 -3.336 1.00 97.38 299 VAL A N 1
ATOM 2338 C CA . VAL A 1 299 ? -10.844 -14.113 -2.057 1.00 97.38 299 VAL A CA 1
ATOM 2339 C C . VAL A 1 299 ? -12.355 -13.871 -2.009 1.00 97.38 299 VAL A C 1
ATOM 2341 O O . VAL A 1 299 ? -12.913 -13.634 -0.932 1.00 97.38 299 VAL A O 1
ATOM 2344 N N . GLY A 1 300 ? -13.024 -13.880 -3.164 1.00 96.12 300 GLY A N 1
ATOM 2345 C CA . GLY A 1 300 ? -14.425 -13.488 -3.306 1.00 96.12 300 GLY A CA 1
ATOM 2346 C C . GLY A 1 300 ? -14.644 -11.979 -3.131 1.00 96.12 300 GLY A C 1
ATOM 2347 O O . GLY A 1 300 ? -13.783 -11.166 -3.447 1.00 96.12 300 GLY A O 1
ATOM 2348 N N . HIS A 1 301 ? -15.816 -11.590 -2.622 1.00 97.62 301 HIS A N 1
ATOM 2349 C CA . HIS A 1 301 ? -16.225 -10.183 -2.525 1.00 97.62 301 HIS A CA 1
ATOM 2350 C C . HIS A 1 301 ? -15.321 -9.329 -1.613 1.00 97.62 301 HIS A C 1
ATOM 2352 O O . HIS A 1 301 ? -14.987 -9.749 -0.503 1.00 97.62 301 HIS A O 1
ATOM 2358 N N . PHE A 1 302 ? -15.001 -8.111 -2.048 1.00 98.75 302 PHE A N 1
ATOM 2359 C CA . PHE A 1 302 ? -14.454 -7.018 -1.240 1.00 98.75 302 PHE A CA 1
ATOM 2360 C C . PHE A 1 302 ? -14.954 -5.680 -1.803 1.00 98.75 302 PHE A C 1
ATOM 2362 O O . PHE A 1 302 ? -15.312 -5.619 -2.977 1.00 98.75 302 PHE A O 1
ATOM 2369 N N . ASP A 1 303 ? -14.978 -4.625 -0.990 1.00 98.69 303 ASP A N 1
ATOM 2370 C CA . ASP A 1 303 ? -15.434 -3.285 -1.393 1.00 98.69 303 ASP A CA 1
ATOM 2371 C C . ASP A 1 303 ? -14.274 -2.412 -1.884 1.00 98.69 303 ASP A C 1
ATOM 2373 O O . ASP A 1 303 ? -14.407 -1.653 -2.844 1.00 98.69 303 ASP A O 1
ATOM 2377 N N . VAL A 1 304 ? -13.116 -2.532 -1.231 1.00 98.88 304 VAL A N 1
ATOM 2378 C CA . VAL A 1 304 ? -11.902 -1.772 -1.549 1.00 98.88 304 VAL A CA 1
ATOM 2379 C C . VAL A 1 304 ? -10.651 -2.580 -1.212 1.00 98.88 304 VAL A C 1
ATOM 2381 O O . VAL A 1 304 ? -10.625 -3.316 -0.223 1.00 98.88 304 VAL A O 1
ATOM 2384 N N . ALA A 1 305 ? -9.606 -2.437 -2.028 1.00 98.88 305 ALA A N 1
ATOM 2385 C CA . ALA A 1 305 ? -8.292 -3.012 -1.770 1.00 98.88 305 ALA A CA 1
ATOM 2386 C C . ALA A 1 305 ? -7.300 -1.965 -1.228 1.00 98.88 305 ALA A C 1
ATOM 2388 O O . ALA A 1 305 ? -7.163 -0.882 -1.793 1.00 98.88 305 ALA A O 1
ATOM 2389 N N . LEU A 1 306 ? -6.555 -2.300 -0.174 1.00 98.81 306 LEU A N 1
ATOM 2390 C CA . LEU A 1 306 ? -5.382 -1.559 0.295 1.00 98.81 306 LEU A CA 1
ATOM 2391 C C . LEU A 1 306 ? -4.122 -2.314 -0.128 1.00 98.81 306 LEU A C 1
ATOM 2393 O O . LEU A 1 306 ? -3.945 -3.483 0.221 1.00 98.81 306 LEU A O 1
ATOM 2397 N N . VAL A 1 307 ? -3.243 -1.654 -0.881 1.00 98.44 307 VAL A N 1
ATOM 2398 C CA . VAL A 1 307 ? -2.145 -2.320 -1.591 1.00 98.44 307 VAL A CA 1
ATOM 2399 C C . VAL A 1 307 ? -0.782 -1.772 -1.163 1.00 98.44 307 VAL A C 1
ATOM 2401 O O . VAL A 1 307 ? -0.499 -0.574 -1.261 1.00 98.44 307 VAL A O 1
ATOM 2404 N N . ALA A 1 308 ? 0.098 -2.679 -0.742 1.00 96.19 308 ALA A N 1
ATOM 2405 C CA . ALA A 1 308 ? 1.509 -2.443 -0.456 1.00 96.19 308 ALA A CA 1
ATOM 2406 C C . ALA A 1 308 ? 2.356 -3.599 -1.013 1.00 96.19 308 ALA A C 1
ATOM 2408 O O . ALA A 1 308 ? 2.746 -4.523 -0.303 1.00 96.19 308 ALA A O 1
ATOM 2409 N N . ALA A 1 309 ? 2.631 -3.548 -2.317 1.00 94.88 309 ALA A N 1
ATOM 2410 C CA . ALA A 1 309 ? 3.261 -4.649 -3.046 1.00 94.88 309 ALA A CA 1
ATOM 2411 C C . ALA A 1 309 ? 4.381 -4.188 -4.000 1.00 94.88 309 ALA A C 1
ATOM 2413 O O . ALA A 1 309 ? 4.522 -4.744 -5.082 1.00 94.88 309 ALA A O 1
ATOM 2414 N N . GLY A 1 310 ? 5.157 -3.158 -3.640 1.00 91.38 310 GLY A N 1
ATOM 2415 C CA . GLY A 1 310 ? 6.286 -2.674 -4.458 1.00 91.38 310 GLY A CA 1
ATOM 2416 C C . GLY A 1 310 ? 5.907 -2.444 -5.928 1.00 91.38 310 GLY A C 1
ATOM 2417 O O . GLY A 1 310 ? 4.846 -1.879 -6.206 1.00 91.38 310 GLY A O 1
ATOM 2418 N N . ALA A 1 311 ? 6.714 -2.969 -6.859 1.00 93.75 311 ALA A N 1
ATOM 2419 C CA . ALA A 1 311 ? 6.457 -2.909 -8.303 1.00 93.75 311 ALA A CA 1
ATOM 2420 C C . ALA A 1 311 ? 5.110 -3.522 -8.739 1.00 93.75 311 ALA A C 1
ATOM 2422 O O . ALA A 1 311 ? 4.596 -3.198 -9.806 1.00 93.75 311 ALA A O 1
ATOM 2423 N N . TYR A 1 312 ? 4.499 -4.394 -7.936 1.00 96.69 312 TYR A N 1
ATOM 2424 C CA . TYR A 1 312 ? 3.184 -4.964 -8.239 1.00 96.69 312 TYR A CA 1
ATOM 2425 C C . TYR A 1 312 ? 2.025 -4.057 -7.825 1.00 96.69 312 TYR A C 1
ATOM 2427 O O . TYR A 1 312 ? 0.901 -4.285 -8.262 1.00 96.69 312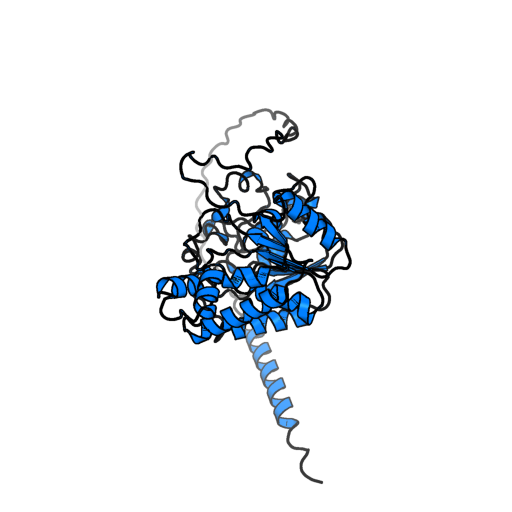 TYR A O 1
ATOM 2435 N N . GLY A 1 313 ? 2.266 -3.036 -6.995 1.00 95.94 313 GLY A N 1
ATOM 2436 C CA . GLY A 1 313 ? 1.207 -2.245 -6.369 1.00 95.94 313 GLY A CA 1
ATOM 2437 C C . GLY A 1 313 ? 0.235 -1.623 -7.371 1.00 95.94 313 GLY A C 1
ATOM 2438 O O . GLY A 1 313 ? -0.971 -1.848 -7.281 1.00 95.94 313 GLY A O 1
ATOM 2439 N N . PHE A 1 314 ? 0.759 -0.892 -8.357 1.00 95.31 314 PHE A N 1
ATOM 2440 C CA . PHE A 1 314 ? -0.066 -0.253 -9.385 1.00 95.31 314 PHE A CA 1
ATOM 2441 C C . PHE A 1 314 ? -0.751 -1.279 -10.309 1.00 95.31 314 PHE A C 1
ATOM 2443 O O . PHE A 1 314 ? -1.974 -1.204 -10.450 1.00 95.31 314 PHE A O 1
ATOM 2450 N N . PRO A 1 315 ? -0.039 -2.280 -10.876 1.00 97.25 315 PRO A N 1
ATOM 2451 C CA . PRO A 1 315 ? -0.677 -3.340 -11.662 1.00 97.25 315 PRO A CA 1
ATOM 2452 C C . PRO A 1 315 ? -1.793 -4.097 -10.931 1.00 97.25 315 PRO A C 1
ATOM 2454 O O . PRO A 1 315 ? -2.829 -4.392 -11.524 1.00 97.25 315 PRO A O 1
ATOM 2457 N N . LEU A 1 316 ? -1.620 -4.394 -9.639 1.00 98.50 316 LEU A N 1
ATOM 2458 C CA . LEU A 1 316 ? -2.641 -5.078 -8.841 1.00 98.50 316 LEU A CA 1
ATOM 2459 C C . LEU A 1 316 ? -3.843 -4.177 -8.543 1.00 98.50 316 LEU A C 1
ATOM 2461 O O . LEU A 1 316 ? -4.973 -4.659 -8.567 1.00 98.50 316 LEU A O 1
ATOM 2465 N N . ALA A 1 317 ? -3.634 -2.877 -8.322 1.00 98.25 317 ALA A N 1
ATOM 2466 C CA . ALA A 1 317 ? -4.731 -1.923 -8.172 1.00 98.25 317 ALA A CA 1
ATOM 2467 C C . ALA A 1 317 ? -5.558 -1.791 -9.460 1.00 98.25 317 ALA A C 1
ATOM 2469 O O . ALA A 1 317 ? -6.785 -1.893 -9.420 1.00 98.25 317 ALA A O 1
ATOM 2470 N N . ALA A 1 318 ? -4.890 -1.660 -10.610 1.00 97.75 318 ALA A N 1
ATOM 2471 C CA . ALA A 1 318 ? -5.555 -1.659 -11.910 1.00 97.75 318 ALA A CA 1
ATOM 2472 C C . ALA A 1 318 ? -6.299 -2.981 -12.166 1.00 97.75 318 ALA A C 1
ATOM 2474 O O . ALA A 1 318 ? -7.430 -2.968 -12.650 1.00 97.75 318 ALA A O 1
ATOM 2475 N N . TYR A 1 319 ? -5.712 -4.121 -11.780 1.00 98.56 319 TYR A N 1
ATOM 2476 C CA . TYR A 1 319 ? -6.371 -5.426 -11.858 1.00 98.56 319 TYR A CA 1
ATOM 2477 C C . TYR A 1 319 ? -7.642 -5.497 -10.999 1.00 98.56 319 TYR A C 1
ATOM 2479 O O . TYR A 1 319 ? -8.672 -5.943 -11.499 1.00 98.56 319 TYR A O 1
ATOM 2487 N N . CYS A 1 320 ? -7.610 -5.010 -9.751 1.00 98.69 320 CYS A N 1
ATOM 2488 C CA . CYS A 1 320 ? -8.790 -4.958 -8.877 1.00 98.69 320 CYS A CA 1
ATOM 2489 C C . CYS A 1 320 ? -9.946 -4.196 -9.539 1.00 98.69 320 CYS A C 1
ATOM 2491 O O . CYS A 1 320 ? -11.070 -4.700 -9.588 1.00 98.69 320 CYS A O 1
ATOM 2493 N N . ARG A 1 321 ? -9.665 -3.033 -10.138 1.00 98.19 321 ARG A N 1
ATOM 2494 C CA . ARG A 1 321 ? -10.671 -2.275 -10.890 1.00 98.19 321 ARG A CA 1
ATOM 2495 C C . ARG A 1 321 ? -11.151 -3.040 -12.121 1.00 98.19 321 ARG A C 1
ATOM 2497 O O . ARG A 1 321 ? -12.340 -3.291 -12.262 1.00 98.19 321 ARG A O 1
ATOM 2504 N N . ARG A 1 322 ? -10.237 -3.432 -13.007 1.00 97.50 322 ARG A N 1
ATOM 2505 C CA . ARG A 1 322 ? -10.566 -4.028 -14.310 1.00 97.50 322 ARG A CA 1
ATOM 2506 C C . ARG A 1 322 ? -11.279 -5.377 -14.198 1.00 97.50 322 ARG A C 1
ATOM 2508 O O . ARG A 1 322 ? -12.131 -5.674 -15.029 1.00 97.50 322 ARG A O 1
ATOM 2515 N N . LYS A 1 323 ? -10.910 -6.211 -13.222 1.00 98.25 323 LYS A N 1
ATOM 2516 C CA . LYS A 1 323 ? -11.442 -7.574 -13.071 1.00 98.25 323 LYS A CA 1
ATOM 2517 C C . LYS A 1 323 ? -12.600 -7.665 -12.082 1.00 98.25 323 LYS A C 1
ATOM 2519 O O . LYS A 1 323 ? -13.528 -8.428 -12.335 1.00 98.25 323 LYS A O 1
ATOM 2524 N N . HIS A 1 324 ? -12.548 -6.914 -10.981 1.00 98.19 324 HIS A N 1
ATOM 2525 C CA . HIS A 1 324 ? -13.535 -7.009 -9.899 1.00 98.19 324 HIS A CA 1
ATOM 2526 C C . HIS A 1 324 ? -14.465 -5.800 -9.811 1.00 98.19 324 HIS A C 1
ATOM 2528 O O . HIS A 1 324 ? -15.407 -5.835 -9.026 1.00 98.19 324 HIS A O 1
ATOM 2534 N N . ASN A 1 325 ? -14.225 -4.745 -10.597 1.00 98.00 325 ASN A N 1
ATOM 2535 C CA . ASN A 1 325 ? -14.944 -3.477 -10.495 1.00 98.00 325 ASN A CA 1
ATOM 2536 C C . ASN A 1 325 ? -14.897 -2.904 -9.065 1.00 98.00 325 ASN A C 1
ATOM 2538 O O . ASN A 1 325 ? -15.914 -2.481 -8.513 1.00 98.00 325 ASN A O 1
ATOM 2542 N N . ARG A 1 326 ? -13.711 -2.956 -8.436 1.00 98.44 326 ARG A N 1
ATOM 2543 C CA . ARG A 1 326 ? -13.472 -2.488 -7.062 1.00 98.44 326 ARG A CA 1
ATOM 2544 C C . ARG A 1 326 ? -12.340 -1.480 -6.979 1.00 98.44 326 ARG A C 1
ATOM 2546 O O . ARG A 1 326 ? -11.347 -1.590 -7.698 1.00 98.44 326 ARG A O 1
ATOM 2553 N N . SER A 1 327 ? -12.501 -0.519 -6.072 1.00 98.69 327 SER A N 1
ATOM 2554 C CA . SER A 1 327 ? -11.518 0.536 -5.840 1.00 98.69 327 SER A CA 1
ATOM 2555 C C . SER A 1 327 ? -10.258 -0.018 -5.185 1.00 98.69 327 SER A C 1
ATOM 2557 O O . SER A 1 327 ? -10.310 -1.000 -4.437 1.00 98.69 327 SER A O 1
ATOM 2559 N N . ALA A 1 328 ? -9.119 0.624 -5.433 1.00 98.69 328 ALA A N 1
ATOM 2560 C CA . ALA A 1 328 ? -7.844 0.212 -4.861 1.00 98.69 328 ALA A CA 1
ATOM 2561 C C . ALA A 1 328 ? -6.966 1.410 -4.484 1.00 98.69 328 ALA A C 1
ATOM 2563 O O . ALA A 1 328 ? -6.816 2.358 -5.253 1.00 98.69 328 ALA A O 1
ATOM 2564 N N . ILE A 1 329 ? -6.354 1.340 -3.301 1.00 98.69 329 ILE A N 1
ATOM 2565 C CA . ILE A 1 329 ? -5.506 2.392 -2.741 1.00 98.69 329 ILE A CA 1
ATOM 2566 C C . ILE A 1 329 ? -4.086 1.844 -2.542 1.00 98.69 329 ILE A C 1
ATOM 2568 O O . ILE A 1 329 ? -3.836 1.031 -1.649 1.00 98.69 329 ILE A O 1
ATOM 2572 N N . VAL A 1 330 ? -3.136 2.286 -3.371 1.00 97.69 330 VAL A N 1
ATOM 2573 C CA . VAL A 1 330 ? -1.719 1.891 -3.313 1.00 97.69 330 VAL A CA 1
ATOM 2574 C C . VAL A 1 330 ? -0.950 2.842 -2.405 1.00 97.69 330 VAL A C 1
ATOM 2576 O O . VAL A 1 330 ? -0.334 3.811 -2.852 1.00 97.69 330 VAL A O 1
ATOM 2579 N N . ILE A 1 331 ? -0.969 2.547 -1.110 1.00 95.44 331 ILE A N 1
ATOM 2580 C CA . ILE A 1 331 ? -0.317 3.363 -0.073 1.00 95.44 331 ILE A CA 1
ATOM 2581 C C . ILE A 1 331 ? 1.205 3.161 -0.108 1.00 95.44 331 ILE A C 1
ATOM 2583 O O . ILE A 1 331 ? 1.975 4.075 0.206 1.00 95.44 331 ILE A O 1
ATOM 2587 N N . GLY A 1 332 ? 1.642 1.972 -0.537 1.00 92.12 332 GLY A N 1
ATOM 2588 C CA . GLY A 1 332 ? 3.035 1.543 -0.495 1.00 92.12 332 GLY A CA 1
ATOM 2589 C C . GLY A 1 332 ? 3.450 1.131 0.916 1.00 92.12 332 GLY A C 1
ATOM 2590 O O . GLY A 1 332 ? 2.616 0.792 1.752 1.00 92.12 332 GLY A O 1
ATOM 2591 N N . GLY A 1 333 ? 4.752 1.174 1.200 1.00 91.56 333 GLY A N 1
ATOM 2592 C CA . GLY A 1 333 ? 5.284 0.679 2.474 1.00 91.56 333 GLY A CA 1
ATOM 2593 C C . GLY A 1 333 ? 4.720 1.367 3.723 1.00 91.56 333 GLY A C 1
ATOM 2594 O O . GLY A 1 333 ? 4.732 0.769 4.784 1.00 91.56 333 GLY A O 1
ATOM 2595 N N . GLY A 1 334 ? 4.153 2.575 3.610 1.00 94.56 334 GLY A N 1
ATOM 2596 C CA . GLY A 1 334 ? 3.464 3.239 4.723 1.00 94.56 334 GLY A CA 1
ATOM 2597 C C . GLY A 1 334 ? 2.255 2.469 5.265 1.00 94.56 334 GLY A C 1
ATOM 2598 O O . GLY A 1 334 ? 1.906 2.670 6.422 1.00 94.56 334 GLY A O 1
ATOM 2599 N N . LEU A 1 335 ? 1.651 1.557 4.489 1.00 97.50 335 LEU A N 1
ATOM 2600 C CA . LEU A 1 335 ? 0.481 0.777 4.917 1.00 97.50 335 LEU A CA 1
ATOM 2601 C C . LEU A 1 335 ? 0.705 0.053 6.252 1.00 97.50 335 LEU A C 1
ATOM 2603 O O . LEU A 1 335 ? -0.230 -0.077 7.034 1.00 97.50 335 LEU A O 1
ATOM 2607 N N . GLN A 1 336 ? 1.937 -0.365 6.553 1.00 97.19 336 GLN A N 1
ATOM 2608 C CA . GLN A 1 336 ? 2.240 -1.034 7.818 1.00 97.19 336 GLN A CA 1
ATOM 2609 C C . GLN A 1 336 ? 1.957 -0.155 9.048 1.00 97.19 336 GLN A C 1
ATOM 2611 O O . GLN A 1 336 ? 1.544 -0.666 10.088 1.00 97.19 336 GLN A O 1
ATOM 2616 N N . LEU A 1 337 ? 2.083 1.170 8.914 1.00 98.06 337 LEU A N 1
ATOM 2617 C CA . LEU A 1 337 ? 1.778 2.111 9.988 1.00 98.06 337 LEU A CA 1
ATOM 2618 C C . LEU A 1 337 ? 0.286 2.119 10.317 1.00 98.06 337 LEU A C 1
ATOM 2620 O O . LEU A 1 337 ? -0.056 2.186 11.491 1.00 98.06 337 LEU A O 1
ATOM 2624 N N . LEU A 1 338 ? -0.596 1.971 9.317 1.00 98.31 338 LEU A N 1
ATOM 2625 C CA . LEU A 1 338 ? -2.048 1.891 9.532 1.00 98.31 338 LEU A CA 1
ATOM 2626 C C . LEU A 1 338 ? -2.409 0.781 10.527 1.00 98.31 338 LEU A C 1
ATOM 2628 O O . LEU A 1 338 ? -3.295 0.961 11.355 1.00 98.31 338 LEU A O 1
ATOM 2632 N N . PHE A 1 339 ? -1.683 -0.336 10.471 1.00 98.25 339 PHE A N 1
ATOM 2633 C CA . PHE A 1 339 ? -1.866 -1.500 11.337 1.00 98.25 339 PHE A CA 1
ATOM 2634 C C . PHE A 1 339 ? -0.980 -1.472 12.595 1.00 98.25 339 PHE A C 1
ATOM 2636 O O . PHE A 1 339 ? -0.924 -2.446 13.342 1.00 98.25 339 PHE A O 1
ATOM 2643 N N . GLY A 1 340 ? -0.274 -0.373 12.866 1.00 97.50 340 GLY A N 1
ATOM 2644 C CA . GLY A 1 340 ? 0.602 -0.251 14.031 1.00 97.50 340 GLY A CA 1
ATOM 2645 C C . GLY A 1 340 ? 1.865 -1.110 13.962 1.00 97.50 340 GLY A C 1
ATOM 2646 O O . GLY A 1 340 ? 2.347 -1.590 14.990 1.00 97.50 340 GLY A O 1
ATOM 2647 N N . VAL A 1 341 ? 2.391 -1.333 12.757 1.00 97.75 341 VAL A N 1
ATOM 2648 C CA . VAL A 1 341 ? 3.630 -2.080 12.523 1.00 97.75 341 VAL A CA 1
ATOM 2649 C C . VAL A 1 341 ? 4.767 -1.106 12.187 1.00 97.75 341 VAL A C 1
ATOM 2651 O O . VAL A 1 341 ? 4.722 -0.369 11.205 1.00 97.75 341 VAL A O 1
ATOM 2654 N N . LYS A 1 342 ? 5.804 -1.093 13.023 1.00 96.50 342 LYS A N 1
ATOM 2655 C CA . LYS A 1 342 ? 6.989 -0.223 12.968 1.00 96.50 342 LYS A CA 1
ATOM 2656 C C . LYS A 1 342 ? 7.982 -0.673 11.900 1.00 96.50 342 LYS A C 1
ATOM 2658 O O . LYS A 1 342 ? 7.954 -1.810 11.453 1.00 96.50 342 LYS A O 1
ATOM 2663 N N . GLY A 1 343 ? 8.923 0.199 11.560 1.00 95.62 343 GLY A N 1
ATOM 2664 C CA . GLY A 1 343 ? 10.064 -0.116 10.701 1.00 95.62 343 GLY A CA 1
ATOM 2665 C C . GLY A 1 343 ? 11.167 0.928 10.859 1.00 95.62 343 GLY A C 1
ATOM 2666 O O . GLY A 1 343 ? 10.903 2.048 11.305 1.00 95.62 343 GLY A O 1
ATOM 2667 N N . ASN A 1 344 ? 12.400 0.575 10.479 1.00 95.44 344 ASN A N 1
ATOM 2668 C CA . ASN A 1 344 ? 13.583 1.436 10.639 1.00 95.44 344 ASN A CA 1
ATOM 2669 C C . ASN A 1 344 ? 13.403 2.835 10.038 1.00 95.44 344 ASN A C 1
ATOM 2671 O O . ASN A 1 344 ? 13.885 3.812 10.609 1.00 95.44 344 ASN A O 1
ATOM 2675 N N . ARG A 1 345 ? 12.681 2.950 8.915 1.00 94.81 345 ARG A N 1
ATOM 2676 C CA . ARG A 1 345 ? 12.436 4.227 8.229 1.00 94.81 345 ARG A CA 1
ATOM 2677 C C . ARG A 1 345 ? 11.798 5.272 9.142 1.00 94.81 345 ARG A C 1
ATOM 2679 O O . ARG A 1 345 ? 12.061 6.463 8.996 1.00 94.81 345 ARG A O 1
ATOM 2686 N N . TRP A 1 346 ? 10.939 4.834 10.056 1.00 95.69 346 TRP A N 1
ATOM 2687 C CA . TRP A 1 346 ? 10.105 5.724 10.856 1.00 95.69 346 TRP A CA 1
ATOM 2688 C C . TRP A 1 346 ? 10.619 5.929 12.280 1.00 95.69 346 TRP A C 1
ATOM 2690 O O . TRP A 1 346 ? 10.113 6.810 12.966 1.00 95.69 346 TRP A O 1
ATOM 2700 N N . GLU A 1 347 ? 11.656 5.201 12.706 1.00 92.62 347 GLU A N 1
ATOM 2701 C CA . GLU A 1 347 ? 12.210 5.306 14.066 1.00 92.62 347 GLU A CA 1
ATOM 2702 C C . GLU A 1 347 ? 12.747 6.695 14.410 1.00 92.62 347 GLU A C 1
ATOM 2704 O O . GLU A 1 347 ? 12.681 7.127 15.557 1.00 92.62 347 GLU A O 1
ATOM 2709 N N . LYS A 1 348 ? 13.268 7.406 13.410 1.00 92.69 348 LYS A N 1
ATOM 2710 C CA . LYS A 1 348 ? 13.807 8.764 13.564 1.00 92.69 348 LYS A CA 1
ATOM 2711 C C . LYS A 1 348 ? 12.953 9.819 12.862 1.00 92.69 348 LYS A C 1
ATOM 2713 O O . LYS A 1 348 ? 13.370 10.965 12.744 1.00 92.69 348 LYS A O 1
ATOM 2718 N N . HIS A 1 349 ? 11.779 9.443 12.351 1.00 94.75 349 HIS A N 1
ATOM 2719 C CA . HIS A 1 349 ? 10.946 10.370 11.596 1.00 94.75 349 HIS A CA 1
ATOM 2720 C C . HIS A 1 349 ? 10.208 11.311 12.564 1.00 94.75 349 HIS A C 1
ATOM 2722 O O . HIS A 1 349 ? 9.408 10.820 13.361 1.00 94.75 349 HIS A O 1
ATOM 2728 N N . PRO A 1 350 ? 10.374 12.644 12.458 1.00 94.69 350 PRO A N 1
ATOM 2729 C CA . PRO A 1 350 ? 9.896 13.595 13.469 1.00 94.69 350 PRO A CA 1
ATOM 2730 C C . PRO A 1 350 ? 8.377 13.559 13.666 1.00 94.69 350 PRO A C 1
ATOM 2732 O O . PRO A 1 350 ? 7.903 13.676 14.785 1.00 94.69 350 PRO A O 1
ATOM 2735 N N . ILE A 1 351 ? 7.618 13.334 12.587 1.00 93.88 351 ILE A N 1
ATOM 2736 C CA . ILE A 1 351 ? 6.148 13.258 12.645 1.00 93.88 351 ILE A CA 1
ATOM 2737 C C . ILE A 1 351 ? 5.627 11.856 12.999 1.00 93.88 351 ILE A C 1
ATOM 2739 O O . ILE A 1 351 ? 4.662 11.738 13.739 1.00 93.88 351 ILE A O 1
ATOM 2743 N N . ILE A 1 352 ? 6.233 10.780 12.482 1.00 96.44 352 ILE A N 1
ATOM 2744 C CA . ILE A 1 352 ? 5.684 9.421 12.626 1.00 96.44 352 ILE A CA 1
ATOM 2745 C C . ILE A 1 352 ? 6.108 8.768 13.938 1.00 96.44 352 ILE A C 1
ATOM 2747 O O . ILE A 1 352 ? 5.314 8.060 14.552 1.00 96.44 352 ILE A O 1
ATOM 2751 N N . ARG A 1 353 ? 7.341 9.005 14.395 1.00 96.00 353 ARG A N 1
ATOM 2752 C CA . ARG A 1 353 ? 7.854 8.390 15.621 1.00 96.00 353 ARG A CA 1
ATOM 2753 C C . ARG A 1 353 ? 6.999 8.702 16.864 1.00 96.00 353 ARG A C 1
ATOM 2755 O O . ARG A 1 353 ? 6.821 7.783 17.670 1.00 96.00 353 ARG A O 1
ATOM 2762 N N . PRO A 1 354 ? 6.455 9.925 17.039 1.00 96.81 354 PRO A N 1
ATOM 2763 C CA . PRO A 1 354 ? 5.516 10.230 18.120 1.00 96.81 354 PRO A CA 1
ATOM 2764 C C . PRO A 1 354 ? 4.167 9.504 18.022 1.00 96.81 354 PRO A C 1
ATOM 2766 O O . PRO A 1 354 ? 3.497 9.353 19.037 1.00 96.81 354 PRO A O 1
ATOM 2769 N N . LEU A 1 355 ? 3.769 9.020 16.837 1.00 96.75 355 LEU A N 1
ATOM 2770 C CA . LEU A 1 355 ? 2.502 8.299 16.649 1.00 96.75 355 LEU A CA 1
ATOM 2771 C C . LEU A 1 355 ? 2.552 6.859 17.171 1.00 96.75 355 LEU A C 1
ATOM 2773 O O . LEU A 1 355 ? 1.507 6.226 17.301 1.00 96.75 355 LEU A O 1
ATOM 2777 N N . PHE A 1 356 ? 3.735 6.319 17.473 1.00 96.38 356 PHE A N 1
ATOM 2778 C CA . PHE A 1 356 ? 3.874 4.935 17.920 1.00 96.38 356 PHE A CA 1
ATOM 2779 C C . PHE A 1 356 ? 3.188 4.705 19.269 1.00 96.38 356 PHE A C 1
ATOM 2781 O O . PHE A 1 356 ? 3.637 5.194 20.305 1.00 96.38 356 PHE A O 1
ATOM 2788 N N . GLY A 1 357 ? 2.138 3.887 19.258 1.00 93.31 357 GLY A N 1
ATOM 2789 C CA . GLY A 1 357 ? 1.478 3.409 20.468 1.00 93.31 357 GLY A CA 1
ATOM 2790 C C . GLY A 1 357 ? 2.275 2.311 21.179 1.00 93.31 357 GLY A C 1
ATOM 2791 O O . GLY A 1 357 ? 3.146 1.650 20.605 1.00 93.31 357 GLY A O 1
ATOM 2792 N N . SER A 1 358 ? 1.936 2.057 22.443 1.00 92.12 358 SER A N 1
ATOM 2793 C CA . SER A 1 358 ? 2.588 1.023 23.265 1.00 92.12 358 SER A CA 1
ATOM 2794 C C . SER A 1 358 ? 2.407 -0.397 22.714 1.00 92.12 358 SER A C 1
ATOM 2796 O O . SER A 1 358 ? 3.265 -1.250 22.922 1.00 92.12 358 SER A O 1
ATOM 2798 N N . GLN A 1 359 ? 1.314 -0.640 21.983 1.00 92.94 359 GLN A N 1
ATOM 2799 C CA . GLN A 1 359 ? 0.998 -1.924 21.351 1.00 92.94 359 GLN A CA 1
ATOM 2800 C C . GLN A 1 359 ? 1.543 -2.054 19.924 1.00 92.94 359 GLN A C 1
ATOM 2802 O O . GLN A 1 359 ? 1.277 -3.048 19.256 1.00 92.94 359 GLN A O 1
ATOM 2807 N N . TRP A 1 360 ? 2.302 -1.080 19.426 1.00 96.31 360 TRP A N 1
ATOM 2808 C CA . TRP A 1 360 ? 2.897 -1.186 18.100 1.00 96.31 360 TRP A CA 1
ATOM 2809 C C . TRP A 1 360 ? 4.084 -2.149 18.112 1.00 96.31 360 TRP A C 1
ATOM 2811 O O . TRP A 1 360 ? 4.948 -2.077 18.995 1.00 96.31 360 TRP A O 1
ATOM 2821 N N . ILE A 1 361 ? 4.169 -3.002 17.098 1.00 96.56 361 ILE A N 1
ATOM 2822 C CA . ILE A 1 361 ? 5.181 -4.062 16.991 1.00 96.56 361 ILE A CA 1
ATOM 2823 C C . ILE A 1 361 ? 6.113 -3.804 15.812 1.00 96.56 361 ILE A C 1
ATOM 2825 O O . ILE A 1 361 ? 5.742 -3.095 14.886 1.00 96.56 361 ILE A O 1
ATOM 2829 N N . TYR A 1 362 ? 7.310 -4.380 15.817 1.00 96.56 362 TYR A N 1
ATOM 2830 C CA . TYR A 1 362 ? 8.011 -4.627 14.552 1.00 96.56 362 TYR A CA 1
ATOM 2831 C C . TYR A 1 362 ? 7.375 -5.829 13.845 1.00 96.56 362 TYR A C 1
ATOM 2833 O O . TYR A 1 362 ? 6.673 -6.602 14.508 1.00 96.56 362 TYR A O 1
ATOM 2841 N N . PRO A 1 363 ? 7.604 -6.011 12.533 1.00 95.88 363 PRO A N 1
ATOM 2842 C CA . PRO A 1 363 ? 7.111 -7.177 11.824 1.00 95.88 363 PRO A CA 1
ATOM 2843 C C . PRO A 1 363 ? 7.551 -8.475 12.499 1.00 95.88 363 PRO A C 1
ATOM 2845 O O . PRO A 1 363 ? 8.608 -8.531 13.140 1.00 95.88 363 PRO A O 1
ATOM 2848 N N . LEU A 1 364 ? 6.742 -9.519 12.346 1.00 95.81 364 LEU A N 1
ATOM 2849 C CA . LEU A 1 364 ? 7.107 -10.849 12.808 1.00 95.81 364 LEU A CA 1
ATOM 2850 C C . LEU A 1 364 ? 8.377 -11.321 12.098 1.00 95.81 364 LEU A C 1
ATOM 2852 O O . LEU A 1 364 ? 8.585 -11.044 10.916 1.00 95.81 364 LEU A O 1
ATOM 2856 N N . LEU A 1 365 ? 9.224 -12.064 12.811 1.00 94.38 365 LEU A N 1
ATOM 2857 C CA . LEU A 1 365 ? 10.528 -12.498 12.308 1.00 94.38 365 LEU A CA 1
ATOM 2858 C C . LEU A 1 365 ? 10.409 -13.352 11.034 1.00 94.38 365 LEU A C 1
ATOM 2860 O O . LEU A 1 365 ? 11.264 -13.261 10.154 1.00 94.38 365 LEU A O 1
ATOM 2864 N N . SER A 1 366 ? 9.331 -14.132 10.909 1.00 92.38 366 SER A N 1
ATOM 2865 C CA . SER A 1 366 ? 9.005 -14.921 9.713 1.00 92.38 366 SER A CA 1
ATOM 2866 C C . SER A 1 366 ? 8.788 -14.070 8.455 1.00 92.38 366 SER A C 1
ATOM 2868 O O . SER A 1 366 ? 8.953 -14.570 7.345 1.00 92.38 366 SER A O 1
ATOM 2870 N N . GLU A 1 367 ? 8.461 -12.787 8.617 1.00 93.50 367 GLU A N 1
ATOM 2871 C CA . GLU A 1 367 ? 8.180 -11.836 7.536 1.00 93.50 367 GLU A CA 1
ATOM 2872 C C . GLU A 1 367 ? 9.376 -10.917 7.235 1.00 93.50 367 GLU A C 1
ATOM 2874 O O . GLU A 1 367 ? 9.269 -10.011 6.404 1.00 93.50 367 GLU A O 1
ATOM 2879 N N . VAL A 1 368 ? 10.525 -11.140 7.889 1.00 93.12 368 VAL A N 1
ATOM 2880 C CA . VAL A 1 368 ? 11.772 -10.398 7.661 1.00 93.12 368 VAL A CA 1
ATOM 2881 C C . VAL A 1 368 ? 12.665 -11.161 6.673 1.00 93.12 368 VAL A C 1
ATOM 2883 O O . VAL A 1 368 ? 13.245 -12.191 7.030 1.00 93.12 368 VAL A O 1
ATOM 2886 N N . PRO A 1 369 ? 12.868 -10.660 5.436 1.00 91.00 369 PRO A N 1
ATOM 2887 C CA . PRO A 1 369 ? 13.777 -11.279 4.483 1.00 91.00 369 PRO A CA 1
ATOM 2888 C C . PRO A 1 369 ? 15.197 -11.385 5.042 1.00 91.00 369 PRO A C 1
ATOM 2890 O O . PRO A 1 369 ? 15.704 -10.462 5.686 1.00 91.00 369 PRO A O 1
ATOM 2893 N N . LYS A 1 370 ? 15.900 -12.478 4.718 1.00 90.06 370 LYS A N 1
ATOM 2894 C CA . LYS A 1 370 ? 17.299 -12.678 5.142 1.00 90.06 370 LYS A CA 1
ATOM 2895 C C . LYS A 1 370 ? 18.193 -11.488 4.774 1.00 90.06 370 LYS A C 1
ATOM 2897 O O . LYS A 1 370 ? 19.016 -11.089 5.592 1.00 90.06 370 LYS A O 1
ATOM 2902 N N . GLN A 1 371 ? 17.974 -10.921 3.586 1.00 90.31 371 GLN A N 1
ATOM 2903 C CA . GLN A 1 371 ? 18.715 -9.795 3.008 1.00 90.31 371 GLN A CA 1
ATOM 2904 C C . GLN A 1 371 ? 17.945 -8.460 3.088 1.00 90.31 371 GLN A C 1
ATOM 2906 O O . GLN A 1 371 ? 18.115 -7.592 2.236 1.00 90.31 371 GLN A O 1
ATOM 2911 N N . ALA A 1 372 ? 17.084 -8.278 4.099 1.00 90.44 372 ALA A N 1
ATOM 2912 C CA . ALA A 1 372 ? 16.306 -7.046 4.293 1.00 90.44 372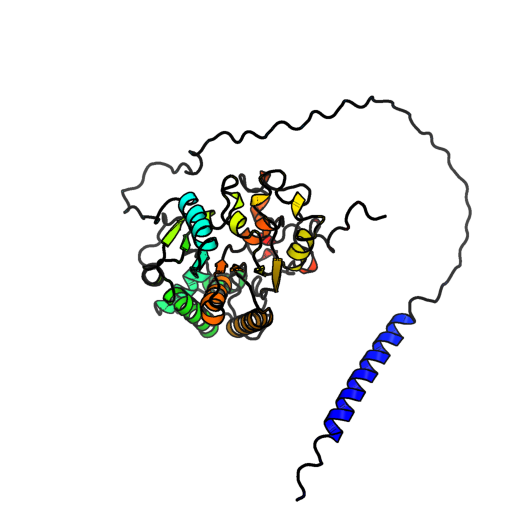 ALA A CA 1
ATOM 2913 C C . ALA A 1 372 ? 17.165 -5.766 4.302 1.00 90.44 372 ALA A C 1
ATOM 2915 O O . ALA A 1 372 ? 16.715 -4.710 3.869 1.00 90.44 372 ALA A O 1
ATOM 2916 N N . ASN A 1 373 ? 18.420 -5.858 4.750 1.00 91.00 373 ASN A N 1
ATOM 2917 C CA . ASN A 1 373 ? 19.370 -4.746 4.779 1.00 91.00 373 ASN A CA 1
ATOM 2918 C C . ASN A 1 373 ? 19.697 -4.170 3.390 1.00 91.00 373 ASN A C 1
ATOM 2920 O O . ASN A 1 373 ? 20.076 -3.003 3.315 1.00 91.00 373 ASN A O 1
ATOM 2924 N N . LEU A 1 374 ? 19.533 -4.949 2.312 1.00 89.38 374 LEU A N 1
ATOM 2925 C CA . LEU A 1 374 ? 19.740 -4.472 0.939 1.00 89.38 374 LEU A CA 1
ATOM 2926 C C . LEU A 1 374 ? 18.708 -3.422 0.519 1.00 89.38 374 LEU A C 1
ATOM 2928 O O . LEU A 1 374 ? 18.990 -2.612 -0.357 1.00 89.38 374 LEU A O 1
ATOM 2932 N N . VAL A 1 375 ? 17.535 -3.418 1.154 1.00 88.31 375 VAL A N 1
ATOM 2933 C CA . VAL A 1 375 ? 16.479 -2.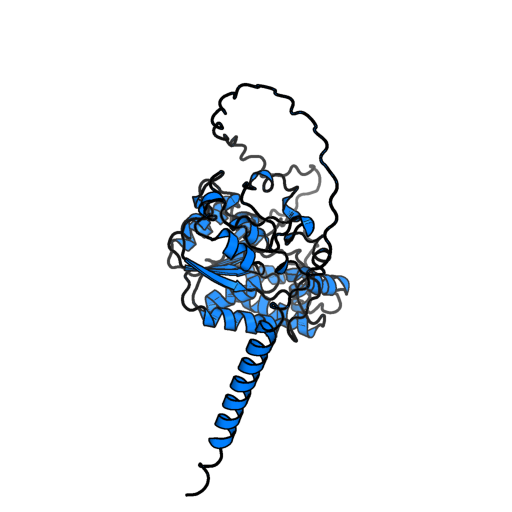438 0.902 1.00 88.31 375 VAL A CA 1
ATOM 2934 C C . VAL A 1 375 ? 16.579 -1.354 1.968 1.00 88.31 375 VAL A C 1
ATOM 2936 O O . VAL A 1 375 ? 16.034 -1.478 3.069 1.00 88.31 375 VAL A O 1
ATOM 2939 N N . GLU A 1 376 ? 17.342 -0.310 1.637 1.00 87.69 376 GLU A N 1
ATOM 2940 C CA . GLU A 1 376 ? 17.478 0.926 2.422 1.00 87.69 376 GLU A CA 1
ATOM 2941 C C . GLU A 1 376 ? 17.763 0.685 3.923 1.00 87.69 376 GLU A C 1
ATOM 2943 O O . GLU A 1 376 ? 17.178 1.328 4.797 1.00 87.69 376 GLU A O 1
ATOM 2948 N N . GLY A 1 377 ? 18.622 -0.287 4.255 1.00 88.75 377 GLY A N 1
ATOM 2949 C CA . GLY A 1 377 ? 18.948 -0.595 5.653 1.00 88.75 377 GLY A CA 1
ATOM 2950 C C . GLY A 1 377 ? 17.799 -1.254 6.427 1.00 88.75 377 GLY A C 1
ATOM 2951 O O . GLY A 1 377 ? 17.594 -0.967 7.610 1.00 88.75 377 GLY A O 1
ATOM 2952 N N . ALA A 1 378 ? 17.042 -2.137 5.770 1.00 91.50 378 ALA A N 1
ATOM 2953 C CA . ALA A 1 378 ? 15.869 -2.812 6.328 1.00 91.50 378 ALA A CA 1
ATOM 2954 C C . ALA A 1 378 ? 14.770 -1.828 6.756 1.00 91.50 378 ALA A C 1
ATOM 2956 O O . ALA A 1 378 ? 14.162 -1.969 7.824 1.00 91.50 378 ALA A O 1
ATOM 2957 N N . CYS A 1 379 ? 14.514 -0.827 5.910 1.00 92.38 379 CYS A N 1
ATOM 2958 C CA . CYS A 1 379 ? 13.658 0.319 6.210 1.00 92.38 379 CYS A CA 1
ATOM 2959 C C . CYS A 1 379 ? 12.237 -0.067 6.678 1.00 92.38 379 CYS A C 1
ATOM 2961 O O . CYS A 1 379 ? 11.669 0.633 7.517 1.00 92.38 379 CYS A O 1
ATOM 2963 N N . TYR A 1 380 ? 11.710 -1.210 6.229 1.00 94.00 380 TYR A N 1
ATOM 2964 C CA . TYR A 1 380 ? 10.388 -1.724 6.604 1.00 94.00 380 TYR A CA 1
ATOM 2965 C C . TYR A 1 380 ? 10.382 -2.684 7.805 1.00 94.00 380 TYR A C 1
ATOM 2967 O O . TYR A 1 380 ? 9.359 -2.804 8.472 1.00 94.00 380 TYR A O 1
ATOM 2975 N N . TRP A 1 381 ? 11.505 -3.342 8.115 1.00 92.44 381 TRP A N 1
ATOM 2976 C CA . TRP A 1 381 ? 11.537 -4.485 9.043 1.00 92.44 381 TRP A CA 1
ATOM 2977 C C . TRP A 1 381 ? 12.118 -4.182 10.423 1.00 92.44 381 TRP A C 1
ATOM 2979 O O . TRP A 1 381 ? 11.738 -4.823 11.398 1.00 92.44 381 TRP A O 1
ATOM 2989 N N . GLY A 1 382 ? 12.989 -3.181 10.546 1.00 86.44 382 GLY A N 1
ATOM 2990 C CA . GLY A 1 382 ? 13.586 -2.874 11.845 1.00 86.44 382 GLY A CA 1
ATOM 2991 C C . GLY A 1 382 ? 14.721 -3.825 12.255 1.00 86.44 382 GLY A C 1
ATOM 2992 O O . GLY A 1 382 ? 15.124 -4.698 11.481 1.00 86.44 382 GLY A O 1
ATOM 2993 N N . PRO A 1 383 ? 15.274 -3.673 13.471 1.00 86.38 383 PRO A N 1
ATOM 2994 C CA . PRO A 1 383 ? 16.276 -4.590 14.005 1.00 86.38 383 PRO A CA 1
ATOM 2995 C C . PRO A 1 383 ? 15.653 -5.957 14.312 1.00 86.38 383 PRO A C 1
ATOM 2997 O O . PRO A 1 383 ? 14.655 -6.028 15.026 1.00 86.38 383 PRO A O 1
ATOM 3000 N N . LYS A 1 384 ? 16.289 -7.053 13.868 1.00 84.25 384 LYS A N 1
ATOM 3001 C CA . LYS A 1 384 ? 15.801 -8.427 14.120 1.00 84.25 384 LYS A CA 1
ATOM 3002 C C . LYS A 1 384 ? 15.588 -8.731 15.606 1.00 84.25 384 LYS A C 1
ATOM 3004 O O . LYS A 1 384 ? 14.659 -9.444 15.946 1.00 84.25 384 LYS A O 1
ATOM 3009 N N . ALA A 1 385 ? 16.412 -8.155 16.485 1.00 87.81 385 ALA A N 1
ATOM 3010 C CA . ALA A 1 385 ? 16.299 -8.318 17.937 1.00 87.81 385 ALA A CA 1
ATOM 3011 C C . ALA A 1 385 ? 15.020 -7.703 18.541 1.00 87.81 385 ALA A C 1
ATOM 3013 O O . ALA A 1 385 ? 14.671 -8.019 19.673 1.00 87.81 385 ALA A O 1
ATOM 3014 N N . LEU A 1 386 ? 14.341 -6.810 17.811 1.00 89.81 386 LEU A N 1
ATOM 3015 C CA . LEU A 1 386 ? 13.076 -6.196 18.222 1.00 89.81 386 LEU A CA 1
ATOM 3016 C C . LEU A 1 386 ? 11.867 -6.788 17.479 1.00 89.81 386 LEU A C 1
ATOM 3018 O O . LEU A 1 386 ? 10.725 -6.475 17.822 1.00 89.81 386 LEU A O 1
ATOM 3022 N N . SER A 1 387 ? 12.108 -7.621 16.462 1.00 90.44 387 SER A N 1
ATOM 3023 C CA . SER A 1 387 ? 11.077 -8.396 15.774 1.00 90.44 387 SER A CA 1
ATOM 3024 C C . SER A 1 387 ? 10.565 -9.505 16.687 1.00 90.44 387 SER A C 1
ATOM 3026 O O . SER A 1 387 ? 11.318 -10.095 17.459 1.00 90.44 387 SER A O 1
ATOM 3028 N N . LEU A 1 388 ? 9.273 -9.795 16.597 1.00 90.38 388 LEU A N 1
ATOM 3029 C CA . LEU A 1 388 ? 8.639 -10.816 17.425 1.00 90.38 388 LEU A CA 1
ATOM 3030 C C . LEU A 1 388 ? 8.613 -12.148 16.675 1.00 90.38 388 LEU A C 1
ATOM 3032 O O . LEU A 1 388 ? 8.317 -12.178 15.485 1.00 90.38 388 LEU A O 1
ATOM 3036 N N . GLU A 1 389 ? 8.886 -13.261 17.351 1.00 91.31 389 GLU A N 1
ATOM 3037 C CA . GLU A 1 389 ? 8.770 -14.589 16.725 1.00 91.31 389 GLU A CA 1
ATOM 3038 C C . GLU A 1 389 ? 7.311 -14.975 16.462 1.00 91.31 389 GLU A C 1
ATOM 3040 O O . GLU A 1 389 ? 6.995 -15.608 15.459 1.00 91.31 389 GLU A O 1
ATOM 3045 N N . TYR A 1 390 ? 6.415 -14.561 17.357 1.00 90.50 390 TYR A N 1
ATOM 3046 C CA . TYR A 1 390 ? 4.989 -14.843 17.303 1.00 90.50 390 TYR A CA 1
ATOM 3047 C C . TYR A 1 390 ? 4.182 -13.632 17.768 1.00 90.50 390 TYR A C 1
ATOM 3049 O O . TYR A 1 390 ? 4.677 -12.742 18.463 1.00 90.50 390 TYR A O 1
ATOM 3057 N N . CYS A 1 391 ? 2.906 -13.606 17.390 1.00 90.69 391 CYS A N 1
ATOM 3058 C CA . CYS A 1 391 ? 1.988 -12.568 17.835 1.00 90.69 391 CYS A CA 1
ATOM 3059 C C . CYS A 1 391 ? 1.848 -12.586 19.372 1.00 90.69 391 CYS A C 1
ATOM 3061 O O . CYS A 1 391 ? 1.496 -13.634 19.918 1.00 90.69 391 CYS A O 1
ATOM 3063 N N . PRO A 1 392 ? 2.059 -11.463 20.090 1.00 85.44 392 PRO A N 1
ATOM 3064 C CA . PRO A 1 392 ? 2.008 -11.443 21.548 1.00 85.44 392 PRO A CA 1
ATOM 3065 C C . PRO A 1 392 ? 0.672 -11.950 22.087 1.00 85.44 392 PRO A C 1
ATOM 3067 O O . PRO A 1 392 ? -0.395 -11.513 21.644 1.00 85.44 392 PRO A O 1
ATOM 3070 N N . ALA A 1 393 ? 0.715 -12.849 23.069 1.00 73.31 393 ALA A N 1
ATOM 3071 C CA . ALA A 1 393 ? -0.480 -13.257 23.794 1.00 73.31 393 ALA A CA 1
ATOM 3072 C C . ALA A 1 393 ? -1.097 -12.054 24.525 1.00 73.31 393 ALA A C 1
ATOM 3074 O O . ALA A 1 393 ? -0.394 -11.153 24.992 1.00 73.31 393 ALA A O 1
ATOM 3075 N N . THR A 1 394 ? -2.423 -12.040 24.635 1.00 64.00 394 THR A N 1
ATOM 3076 C CA . THR A 1 394 ? -3.136 -11.055 25.451 1.00 64.00 394 THR A CA 1
ATOM 3077 C C . THR A 1 394 ? -2.645 -11.179 26.896 1.00 64.00 394 THR A C 1
ATOM 3079 O O . THR A 1 394 ? -2.779 -12.253 27.490 1.00 64.00 394 THR A O 1
ATOM 3082 N N . ARG A 1 395 ? -2.105 -10.116 27.507 1.00 52.81 395 ARG A N 1
ATOM 3083 C CA . ARG A 1 395 ? -1.954 -10.097 28.972 1.00 52.81 395 ARG A CA 1
ATOM 3084 C C . ARG A 1 395 ? -3.367 -10.089 29.566 1.00 52.81 395 ARG A C 1
ATOM 3086 O O . ARG A 1 395 ? -3.967 -9.026 29.641 1.00 52.81 395 ARG A O 1
ATOM 3093 N N . GLY A 1 396 ? -3.916 -11.253 29.921 1.00 51.25 396 GLY A N 1
ATOM 3094 C CA . GLY A 1 396 ? -5.255 -11.316 30.524 1.00 51.25 396 GLY A CA 1
ATOM 3095 C C . GLY A 1 396 ? -6.097 -12.577 30.323 1.00 51.25 396 GLY A C 1
ATOM 3096 O O . GLY A 1 396 ? -7.206 -12.604 30.838 1.00 51.25 396 GLY A O 1
ATOM 3097 N N . LYS A 1 397 ? -5.617 -13.625 29.647 1.00 39.38 397 LYS A N 1
ATOM 3098 C CA . LYS A 1 397 ? -6.241 -14.957 29.745 1.00 39.38 397 LYS A CA 1
ATOM 3099 C C . LYS A 1 397 ? -5.250 -15.904 30.415 1.00 39.38 397 LYS A C 1
ATOM 3101 O O . LYS A 1 397 ? -4.374 -16.450 29.752 1.00 39.38 397 LYS A O 1
ATOM 3106 N N . LYS A 1 398 ? -5.320 -15.940 31.749 1.00 33.88 398 LYS A N 1
ATOM 3107 C CA . LYS A 1 398 ? -4.828 -17.067 32.547 1.00 33.88 398 LYS A CA 1
ATOM 3108 C C . LYS A 1 398 ? -5.807 -18.220 32.411 1.00 33.88 398 LYS A C 1
ATOM 3110 O O . LYS A 1 398 ? -7.017 -17.913 32.316 1.00 33.88 398 LYS A O 1
#

Foldseek 3Di:
DPDDDPPPPVVVVVVVVVVVVVVVVVVVVVPPPDDDDDDDDDDDDDDDDDDDDDDDDDDDDDDDDQPPPDPPPPVVDDDDDDDDDDDDDDDQLDELVVLQVLLLVCLVDPAAEEEAEDECPQLLNVLLLCVVVVVLVPCDPVSLVRCQAAQLQDDSDSVSSNVLSVLLLVLLLPHALSYEYAYADPPDDPPDRSVPSVVSCVGYRYYHNCSLQQLVPLPRGSQLSQAAFEEEEEEQQVQLLVLCPPPLRLQQLQVSRHSSLRHDYHYHYDHADPRHNPDDPDNGPVVSLVVSLVVVVPRPDGAEYEAAHRSSRSSVQSSCCVPVVHHYYHSHLSVCSSSLEDFQQQCPPPPSVVSRTPSRAFGALVSQDPSCCSHVHVRNGHDSVRHHPHRDDPPPDD

Secondary structure (DSSP, 8-state):
--SSSSSHHHHHHHHHHHHHHHHHHHHHHTSSS------------------------PPP-PPPPP------TTTTS----S-S--------SS-HHHHHHHHHHHHTSS---EEEE--TTSHHHHHHHHHHTT-TTTS-HHHHHHHHHTS---SSSHHHHHHHHHHHHHHHHT--TT-EEEE---S-PPSSSTHHHHGGGTTSEEEEGGGG-GGG-TTS-GGGGGTT-EEEEEES-HHHHHHHTSTTTGGGSSTTT-GGGS---EEEEEEPP---TT--SSS-HHHHHHHHHHHHHHT---SEEEEE-GGGHHHHHHHHHHHH--EEEE-GGGHHHHTTB--GGGTT-TTTGGG--TT-BPPBGGGS-TTGGGTTTTTTT--GGGSBSSPPPPTT--

pLDDT: mean 76.67, std 26.3, range [23.69, 98.88]